Protein AF-A0AAD6SA61-F1 (afdb_monomer_lite)

Structure (mmCIF, N/CA/C/O backbone):
data_AF-A0AAD6SA61-F1
#
_entry.id   AF-A0AAD6SA61-F1
#
loop_
_atom_site.group_PDB
_atom_site.id
_atom_site.type_symbol
_atom_site.label_atom_id
_atom_site.label_alt_id
_atom_site.label_comp_id
_atom_site.label_asym_id
_atom_site.label_entity_id
_atom_site.label_seq_id
_atom_site.pdbx_PDB_ins_code
_atom_site.Cartn_x
_atom_site.Cartn_y
_atom_site.Cartn_z
_atom_site.occupancy
_atom_site.B_iso_or_equiv
_atom_site.auth_seq_id
_atom_site.auth_comp_id
_atom_site.auth_asym_id
_atom_site.auth_atom_id
_atom_site.pdbx_PDB_model_num
ATOM 1 N N . MET A 1 1 ? 8.478 17.223 -13.742 1.00 38.72 1 MET A N 1
ATOM 2 C CA . MET A 1 1 ? 7.015 17.179 -13.538 1.00 38.72 1 MET A CA 1
ATOM 3 C C . MET A 1 1 ? 6.655 18.281 -12.562 1.00 38.72 1 MET A C 1
ATOM 5 O O . MET A 1 1 ? 7.295 18.323 -11.517 1.00 38.72 1 MET A O 1
ATOM 9 N N . PRO A 1 2 ? 5.731 19.193 -12.894 1.00 33.88 2 PRO A N 1
ATOM 10 C CA . PRO A 1 2 ? 5.284 20.194 -11.934 1.00 33.88 2 PRO A CA 1
ATOM 11 C C . PRO A 1 2 ? 4.493 19.515 -10.798 1.00 33.88 2 PRO A C 1
ATOM 13 O O . PRO A 1 2 ? 3.829 18.505 -11.052 1.00 33.88 2 PRO A O 1
ATOM 16 N N . PRO A 1 3 ? 4.565 20.029 -9.558 1.00 40.44 3 PRO A N 1
ATOM 17 C CA . PRO A 1 3 ? 3.766 19.524 -8.447 1.00 40.44 3 PRO A CA 1
ATOM 18 C C . PRO A 1 3 ? 2.274 19.677 -8.767 1.00 40.44 3 PRO A C 1
ATOM 20 O O . PRO A 1 3 ? 1.839 20.715 -9.268 1.00 40.44 3 PRO A O 1
ATOM 23 N N . LEU A 1 4 ? 1.496 18.622 -8.503 1.00 36.53 4 LEU A N 1
ATOM 24 C CA . LEU A 1 4 ? 0.038 18.617 -8.626 1.00 36.53 4 LEU A CA 1
ATOM 25 C C . LEU A 1 4 ? -0.538 19.757 -7.777 1.00 36.53 4 LEU A C 1
ATOM 27 O O . LEU A 1 4 ? -0.558 19.681 -6.551 1.00 36.53 4 LEU A O 1
ATOM 31 N N . ALA A 1 5 ? -0.992 20.823 -8.436 1.00 39.00 5 ALA A N 1
ATOM 32 C CA . ALA A 1 5 ? -1.670 21.930 -7.785 1.00 39.00 5 ALA A CA 1
ATOM 33 C C . ALA A 1 5 ? -2.959 21.408 -7.136 1.00 39.00 5 ALA A C 1
ATOM 35 O O . ALA A 1 5 ? -3.910 21.036 -7.827 1.00 39.00 5 ALA A O 1
ATOM 36 N N . MET A 1 6 ? -2.980 21.357 -5.804 1.00 46.84 6 MET A N 1
ATOM 37 C CA . MET A 1 6 ? -4.182 21.020 -5.051 1.00 46.84 6 MET A CA 1
ATOM 38 C C . MET A 1 6 ? -5.255 22.071 -5.349 1.00 46.84 6 MET A C 1
ATOM 40 O O . MET A 1 6 ? -5.077 23.259 -5.078 1.00 46.84 6 MET A O 1
ATOM 44 N N . SER A 1 7 ? -6.365 21.637 -5.946 1.00 47.97 7 SER A N 1
ATOM 45 C CA . SER A 1 7 ? -7.539 22.471 -6.198 1.00 47.97 7 SER A CA 1
ATOM 46 C C . SER A 1 7 ? -7.955 23.200 -4.918 1.00 47.97 7 SER A C 1
ATOM 48 O O . SER A 1 7 ? -8.055 22.566 -3.865 1.00 47.97 7 SER A O 1
ATOM 50 N N . LYS A 1 8 ? -8.216 24.512 -5.011 1.00 50.06 8 LYS A N 1
ATOM 51 C CA . LYS A 1 8 ? -8.705 25.331 -3.890 1.00 50.06 8 LYS A CA 1
ATOM 52 C C . LYS A 1 8 ? -9.877 24.604 -3.207 1.00 50.06 8 LYS A C 1
ATOM 54 O O . LYS A 1 8 ? -10.793 24.190 -3.921 1.00 50.06 8 LYS A O 1
ATOM 59 N N . PRO A 1 9 ? -9.858 24.415 -1.875 1.00 50.88 9 PRO A N 1
ATOM 60 C CA . PRO A 1 9 ? -10.892 23.663 -1.177 1.00 50.88 9 PRO A CA 1
ATOM 61 C C . PRO A 1 9 ? -12.238 24.373 -1.340 1.00 50.88 9 PRO A C 1
ATOM 63 O O . PRO A 1 9 ? -12.514 25.391 -0.709 1.00 50.88 9 PRO A O 1
ATOM 66 N N . SER A 1 10 ? -13.055 23.827 -2.238 1.00 53.62 10 SER A N 1
ATOM 67 C CA . SER A 1 10 ? -14.457 24.174 -2.417 1.00 53.62 10 SER A CA 1
ATOM 68 C C . SER A 1 10 ? -15.180 23.876 -1.115 1.00 53.62 10 SER A C 1
ATOM 70 O O . SER A 1 10 ? -15.248 22.716 -0.720 1.00 53.62 10 SER A O 1
ATOM 72 N N . THR A 1 11 ? -15.712 24.929 -0.494 1.00 75.06 11 THR A N 1
ATOM 73 C CA . THR A 1 11 ? -16.710 24.895 0.580 1.00 75.06 11 THR A CA 1
ATOM 74 C C . THR A 1 11 ? -16.268 24.111 1.829 1.00 75.06 11 THR A C 1
ATOM 76 O O . THR A 1 11 ? -16.032 22.897 1.818 1.00 75.06 11 THR A O 1
ATOM 79 N N . GLY A 1 12 ? -16.165 24.821 2.956 1.00 86.19 12 GLY A N 1
ATOM 80 C CA . GLY A 1 12 ? -15.878 24.214 4.257 1.00 86.19 12 GLY A CA 1
ATOM 81 C C . GLY A 1 12 ? -16.782 23.006 4.569 1.00 86.19 12 GLY A C 1
ATOM 82 O O . GLY A 1 12 ? -17.796 22.781 3.900 1.00 86.19 12 GLY A O 1
ATOM 83 N N . PRO A 1 13 ? -16.410 22.173 5.551 1.00 91.81 13 PRO A N 1
ATOM 84 C CA . PRO A 1 13 ? -17.216 21.016 5.920 1.00 91.81 13 PRO A CA 1
ATOM 85 C C . PRO A 1 13 ? -18.658 21.416 6.270 1.00 91.81 13 PRO A C 1
ATOM 87 O O . PRO A 1 13 ? -18.852 22.481 6.858 1.00 91.81 13 PRO A O 1
ATOM 90 N N . PRO A 1 14 ? -19.668 20.591 5.921 1.00 94.12 14 PRO A N 1
ATOM 91 C CA . PRO A 1 14 ? -21.060 20.894 6.234 1.00 94.12 14 PRO A CA 1
ATOM 92 C C . PRO A 1 14 ? -21.239 21.170 7.729 1.00 94.12 14 PRO A C 1
ATOM 94 O O . PRO A 1 14 ? -20.758 20.398 8.559 1.00 94.12 14 PRO A O 1
ATOM 97 N N . GLN A 1 15 ? -21.957 22.241 8.072 1.00 95.31 15 GLN A N 1
ATOM 98 C CA . GLN A 1 15 ? -22.186 22.641 9.465 1.00 95.31 15 GLN A CA 1
ATOM 99 C C . GLN A 1 15 ? -22.805 21.503 10.294 1.00 95.31 15 GLN A C 1
ATOM 101 O O . GLN A 1 15 ? -22.344 21.228 11.399 1.00 95.31 15 GLN A O 1
ATOM 106 N N . ALA A 1 16 ? -23.757 20.765 9.713 1.00 96.25 16 ALA A N 1
ATOM 107 C CA . ALA A 1 16 ? -24.366 19.591 10.338 1.00 96.25 16 ALA A CA 1
ATOM 108 C C . ALA A 1 16 ? -23.324 18.528 10.734 1.00 96.25 16 ALA A C 1
ATOM 110 O O . ALA A 1 16 ? -23.371 17.979 11.832 1.00 96.25 16 ALA A O 1
ATOM 111 N N . LEU A 1 17 ? -22.323 18.275 9.885 1.00 96.50 17 LEU A N 1
ATOM 112 C CA . LEU A 1 17 ? -21.259 17.315 10.180 1.00 96.50 17 LEU A CA 1
ATOM 113 C C . LEU A 1 17 ? -20.391 17.790 11.358 1.00 96.50 17 LEU A C 1
ATOM 115 O O . LEU A 1 17 ? -20.032 16.998 12.228 1.00 96.50 17 LEU A O 1
ATOM 119 N N . ILE A 1 18 ? -20.095 19.091 11.425 1.00 96.94 18 ILE A N 1
ATOM 120 C CA . ILE A 1 18 ? -19.348 19.695 12.537 1.00 96.94 18 ILE A CA 1
ATOM 121 C C . ILE A 1 18 ? -20.138 19.632 13.850 1.00 96.94 18 ILE A C 1
ATOM 123 O O . ILE A 1 18 ? -19.561 19.315 14.892 1.00 96.94 18 ILE A O 1
ATOM 127 N N . GLU A 1 19 ? -21.446 19.880 13.814 1.00 97.31 19 GLU A N 1
ATOM 128 C CA . GLU A 1 19 ? -22.335 19.743 14.972 1.00 97.31 19 GLU A CA 1
ATOM 129 C C . GLU A 1 19 ? -22.350 18.311 15.504 1.00 97.31 19 GLU A C 1
ATOM 131 O O . GLU A 1 19 ? -22.210 18.105 16.709 1.00 97.31 19 GLU A O 1
ATOM 136 N N . ARG A 1 20 ? -22.396 17.309 14.620 1.00 98.00 20 ARG A N 1
ATOM 137 C CA . ARG A 1 20 ? -22.320 15.896 15.017 1.00 98.00 20 ARG A CA 1
ATOM 138 C C . ARG A 1 20 ? -20.970 15.517 15.632 1.00 98.00 20 ARG A C 1
ATOM 140 O O . ARG A 1 20 ? -20.934 14.762 16.601 1.00 98.00 20 ARG A O 1
ATOM 147 N N . ILE A 1 21 ? -19.861 16.072 15.139 1.00 98.06 21 ILE A N 1
ATOM 148 C CA . ILE A 1 21 ? -18.538 15.898 15.770 1.00 98.06 21 ILE A CA 1
ATOM 149 C C . ILE A 1 21 ? -18.493 16.573 17.148 1.00 98.06 21 ILE A C 1
ATOM 151 O O . ILE A 1 21 ? -17.904 16.036 18.085 1.00 98.06 21 ILE A O 1
ATOM 155 N N . ASN A 1 22 ? -19.113 17.744 17.302 1.00 97.81 22 ASN A N 1
ATOM 156 C CA . ASN A 1 22 ? -19.208 18.416 18.599 1.00 97.81 22 ASN A CA 1
ATOM 157 C C . ASN A 1 22 ? -20.114 17.645 19.575 1.00 97.81 22 ASN A C 1
ATOM 159 O O . ASN A 1 22 ? -19.811 17.588 20.764 1.00 97.81 22 ASN A O 1
ATOM 163 N N . TYR A 1 23 ? -21.173 17.003 19.083 1.00 97.94 23 TYR A N 1
ATOM 164 C CA . TYR A 1 23 ? -21.998 16.091 19.872 1.00 97.94 23 TYR A CA 1
ATOM 165 C C . TYR A 1 23 ? -21.188 14.878 20.351 1.00 97.94 23 TYR A C 1
ATOM 167 O O . TYR A 1 23 ? -21.206 14.554 21.536 1.00 97.94 23 TYR A O 1
ATOM 175 N N . LEU A 1 24 ? -20.381 14.272 19.469 1.00 98.12 24 LEU A N 1
ATOM 176 C CA . LEU A 1 24 ? -19.431 13.227 19.862 1.00 98.12 24 LEU A CA 1
ATOM 177 C C . LEU A 1 24 ? -18.448 13.730 20.933 1.00 98.12 24 LEU A C 1
ATOM 179 O O . LEU A 1 24 ? -18.215 13.031 21.912 1.00 98.12 24 LEU A O 1
ATOM 183 N N . LYS A 1 25 ? -17.919 14.956 20.802 1.00 97.94 25 LYS A N 1
ATOM 184 C CA . LYS A 1 25 ? -17.059 15.570 21.832 1.00 97.94 25 LYS A CA 1
ATOM 185 C C . LYS A 1 25 ? -17.750 15.601 23.197 1.00 97.94 25 LYS A C 1
ATOM 187 O O . LYS A 1 25 ? -17.134 15.224 24.186 1.00 97.94 25 LYS A O 1
ATOM 192 N N . GLN A 1 26 ? -19.010 16.036 23.249 1.00 97.81 26 GLN A N 1
ATOM 193 C CA . GLN A 1 26 ? -19.779 16.081 24.496 1.00 97.81 26 GLN A CA 1
ATOM 194 C C . GLN A 1 26 ? -19.978 14.687 25.095 1.00 97.81 26 GLN A C 1
ATOM 196 O O . GLN A 1 26 ? -19.824 14.536 26.303 1.00 97.81 26 GLN A O 1
ATOM 201 N N . LEU A 1 27 ? -20.260 13.670 24.275 1.00 97.94 27 LEU A N 1
ATOM 202 C CA . LEU A 1 27 ? -20.352 12.284 24.747 1.00 97.94 27 LEU A CA 1
ATOM 203 C C . LEU A 1 27 ? -19.025 11.805 25.344 1.00 97.94 27 LEU A C 1
ATOM 205 O O . LEU A 1 27 ? -19.004 11.318 26.468 1.00 97.94 27 LEU A O 1
ATOM 209 N N . LEU A 1 28 ? -17.907 12.009 24.644 1.00 97.50 28 LEU A N 1
ATOM 210 C CA . LEU A 1 28 ? -16.585 11.584 25.122 1.00 97.50 28 LEU A CA 1
ATOM 211 C C . LEU A 1 28 ? -16.158 12.298 26.416 1.00 97.50 28 LEU A C 1
ATOM 213 O O . LEU A 1 28 ? -15.459 11.712 27.238 1.00 97.50 28 LEU A O 1
ATOM 217 N N . SER A 1 29 ? -16.590 13.544 26.627 1.00 96.88 29 SER A N 1
ATOM 218 C CA . SER A 1 29 ? -16.363 14.270 27.884 1.00 96.88 29 SER A CA 1
ATOM 219 C C . SER A 1 29 ? -17.216 13.767 29.054 1.00 96.88 29 SER A C 1
ATOM 221 O O . SER A 1 29 ? -16.851 14.023 30.196 1.00 96.88 29 SER A O 1
ATOM 223 N N . ASN A 1 30 ? -18.318 13.060 28.787 1.00 97.31 30 ASN A N 1
ATOM 224 C CA . ASN A 1 30 ? -19.229 12.515 29.799 1.00 97.31 30 ASN A CA 1
ATOM 225 C C . ASN A 1 30 ? -19.216 10.974 29.823 1.00 97.31 30 ASN A C 1
ATOM 227 O O . ASN A 1 30 ? -20.230 10.344 30.124 1.00 97.31 30 ASN A O 1
ATOM 231 N N . LEU A 1 31 ? -18.083 10.354 29.479 1.00 97.69 31 LEU A N 1
ATOM 232 C CA . LEU A 1 31 ? -17.884 8.917 29.675 1.00 97.69 31 LEU A CA 1
ATOM 233 C C . LEU A 1 31 ? -17.895 8.574 31.179 1.00 97.69 31 LEU A C 1
ATOM 235 O O . LEU A 1 31 ? -17.389 9.365 31.985 1.00 97.69 31 LEU A O 1
ATOM 239 N N . PRO A 1 32 ? -18.445 7.410 31.569 1.00 97.56 32 PRO A N 1
ATOM 240 C CA . PRO A 1 32 ? -18.612 7.050 32.970 1.00 97.56 32 PRO A CA 1
ATOM 241 C C . PRO A 1 32 ? -17.266 6.903 33.679 1.00 97.56 32 PRO A C 1
ATOM 243 O O . PRO A 1 32 ? -16.242 6.558 33.081 1.00 97.56 32 PRO A O 1
ATOM 246 N N . SER A 1 33 ? -17.270 7.148 34.989 1.00 96.88 33 SER A N 1
ATOM 247 C CA . SER A 1 33 ? -16.061 7.079 35.812 1.00 96.88 33 SER A CA 1
ATOM 248 C C . SER A 1 33 ? -15.505 5.674 36.013 1.00 96.8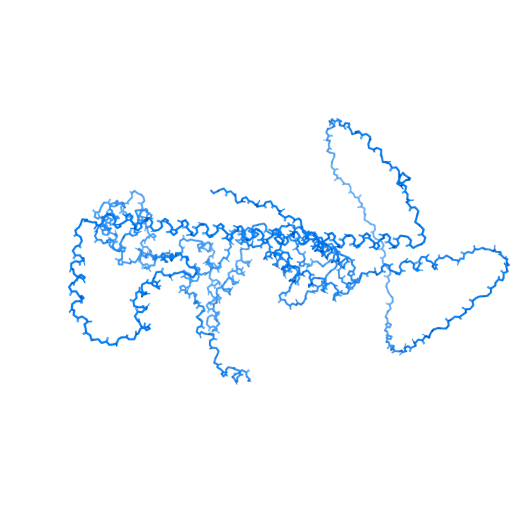8 33 SER A C 1
ATOM 250 O O . SER A 1 33 ? -14.356 5.545 36.429 1.00 96.88 33 SER A O 1
ATOM 252 N N . THR A 1 34 ? -16.287 4.655 35.659 1.00 97.19 34 THR A N 1
ATOM 253 C CA . THR A 1 34 ? -15.894 3.244 35.637 1.00 97.19 34 THR A CA 1
ATOM 254 C C . THR A 1 34 ? -14.823 2.942 34.589 1.00 97.19 34 THR A C 1
ATOM 256 O O . THR A 1 34 ? -14.095 1.964 34.732 1.00 97.19 34 THR A O 1
ATOM 259 N N . LEU A 1 35 ? -14.686 3.780 33.552 1.00 97.06 35 LEU A N 1
ATOM 260 C CA . LEU A 1 35 ? -13.610 3.650 32.572 1.00 97.06 35 LEU A CA 1
ATOM 261 C C . LEU A 1 35 ? -12.289 4.230 33.117 1.00 97.06 35 LEU A C 1
ATOM 263 O O . LEU A 1 35 ? -12.285 5.309 33.732 1.00 97.06 35 LEU A O 1
ATOM 267 N N . PRO A 1 36 ? -11.146 3.564 32.858 1.00 96.75 36 PRO A N 1
ATOM 268 C CA . PRO A 1 36 ? -9.838 4.027 33.313 1.00 96.75 36 PRO A CA 1
ATOM 269 C C . PRO A 1 36 ? -9.510 5.406 32.725 1.00 96.75 36 PRO A C 1
ATOM 271 O O . PRO A 1 36 ? -9.830 5.683 31.567 1.00 96.75 36 PRO A O 1
ATOM 274 N N . LEU A 1 37 ? -8.898 6.282 33.535 1.00 94.38 37 LEU A N 1
ATOM 275 C CA . LEU A 1 37 ? -8.648 7.678 33.157 1.00 94.38 37 LEU A CA 1
ATOM 276 C C . LEU A 1 37 ? -7.639 7.804 32.017 1.00 94.38 37 LEU A C 1
ATOM 278 O O . LEU A 1 37 ? -7.866 8.639 31.160 1.00 94.38 37 LEU A O 1
ATOM 282 N N . GLU A 1 38 ? -6.589 6.981 31.993 1.00 88.69 38 GLU A N 1
ATOM 283 C CA . GLU A 1 38 ? -5.649 6.815 30.878 1.00 88.69 38 GLU A CA 1
ATOM 284 C C . GLU A 1 38 ? -4.981 5.446 31.032 1.00 88.69 38 GLU A C 1
ATOM 286 O O . GLU A 1 38 ? -4.328 5.175 32.043 1.00 88.69 38 GLU A O 1
ATOM 291 N N . ARG A 1 39 ? -5.147 4.547 30.062 1.00 91.81 39 ARG A N 1
ATOM 292 C CA . ARG A 1 39 ? -4.504 3.235 30.114 1.00 91.81 39 ARG A CA 1
ATOM 293 C C . ARG A 1 39 ? -3.034 3.394 29.726 1.00 91.81 39 ARG A C 1
ATOM 295 O O . ARG A 1 39 ? -2.712 4.011 28.708 1.00 91.81 39 ARG A O 1
ATOM 302 N N . THR A 1 40 ? -2.127 2.797 30.501 1.00 91.25 40 THR A N 1
ATOM 303 C CA . THR A 1 40 ? -0.681 2.784 30.195 1.00 91.25 40 THR A CA 1
ATOM 304 C C . THR A 1 40 ? -0.419 2.268 28.779 1.00 91.25 40 THR A C 1
ATOM 306 O O . THR A 1 40 ? 0.324 2.888 28.023 1.00 91.25 40 THR A O 1
ATOM 309 N N . ASN A 1 41 ? -1.151 1.225 28.384 1.00 92.75 41 ASN A N 1
ATOM 310 C CA . ASN A 1 41 ? -1.109 0.607 27.059 1.00 92.75 41 ASN A CA 1
ATOM 311 C C . ASN A 1 41 ? -2.305 1.025 26.183 1.00 92.75 41 ASN A C 1
ATOM 313 O O . ASN A 1 41 ? -2.991 0.172 25.621 1.00 92.75 41 ASN A O 1
ATOM 317 N N . SER A 1 42 ? -2.622 2.321 26.127 1.00 94.81 42 SER A N 1
ATOM 318 C CA . SER A 1 42 ? -3.664 2.817 25.216 1.00 94.81 42 SER A CA 1
ATOM 319 C C . SER A 1 42 ? -3.251 2.641 23.757 1.00 94.81 42 SER A C 1
ATOM 321 O O . SER A 1 42 ? -2.119 2.939 23.382 1.00 94.81 42 SER A O 1
ATOM 323 N N . THR A 1 43 ? -4.200 2.224 22.928 1.00 94.62 43 THR A N 1
ATOM 324 C CA . THR A 1 43 ? -4.076 2.158 21.468 1.00 94.62 43 THR A CA 1
ATOM 325 C C . THR A 1 43 ? -4.491 3.458 20.777 1.00 94.62 43 THR A C 1
ATOM 327 O O . THR A 1 43 ? -4.358 3.573 19.558 1.00 94.62 43 THR A O 1
ATOM 330 N N . TYR A 1 44 ? -5.003 4.447 21.519 1.00 96.56 44 TYR A N 1
ATOM 331 C CA . TYR A 1 44 ? -5.544 5.686 20.962 1.00 96.56 44 TYR A CA 1
ATOM 332 C C . TYR A 1 44 ? -4.434 6.624 20.488 1.00 96.56 44 TYR A C 1
ATOM 334 O O . TYR A 1 44 ? -3.909 7.455 21.233 1.00 96.56 44 TYR A O 1
ATOM 342 N N . HIS A 1 45 ? -4.115 6.513 19.198 1.00 96.12 45 HIS A N 1
ATOM 343 C CA . HIS A 1 45 ? -3.135 7.343 18.512 1.00 96.12 45 HIS A CA 1
ATOM 344 C C . HIS A 1 45 ? -3.738 7.924 17.232 1.00 96.12 45 HIS A C 1
ATOM 346 O O . HIS A 1 45 ? -3.794 7.272 16.191 1.00 96.12 45 HIS A O 1
ATOM 352 N N . PHE A 1 46 ? -4.171 9.182 17.306 1.00 97.50 46 PHE A N 1
ATOM 353 C CA . PHE A 1 46 ? -4.868 9.859 16.214 1.00 97.50 46 PHE A CA 1
ATOM 354 C C . PHE A 1 46 ? -3.938 10.814 15.460 1.00 97.50 46 PHE A C 1
ATOM 356 O O . PHE A 1 46 ? -3.894 12.013 15.736 1.00 97.50 46 PHE A O 1
ATOM 363 N N . TYR A 1 47 ? -3.191 10.292 14.490 1.00 96.81 47 TYR A N 1
ATOM 364 C CA . TYR A 1 47 ? -2.378 11.100 13.581 1.00 96.81 47 TYR A CA 1
ATOM 365 C C . TYR A 1 47 ? -2.466 10.563 12.153 1.00 96.81 47 TYR A C 1
ATOM 367 O O . TYR A 1 47 ? -2.690 9.376 11.940 1.00 96.81 47 TYR A O 1
ATOM 375 N N . LEU A 1 48 ? -2.326 11.457 11.174 1.00 96.62 48 LEU A N 1
ATOM 376 C CA . LEU A 1 48 ? -2.207 11.080 9.768 1.00 96.62 48 LEU A CA 1
ATOM 377 C C . LEU A 1 48 ? -0.727 10.988 9.415 1.00 96.62 48 LEU A C 1
ATOM 379 O O . LEU A 1 48 ? 0.028 11.918 9.691 1.00 96.62 48 LEU A O 1
ATOM 383 N N . ASP A 1 49 ? -0.345 9.884 8.792 1.00 95.50 49 ASP A N 1
ATOM 384 C CA . ASP A 1 49 ? 0.967 9.702 8.182 1.00 95.50 49 ASP A CA 1
ATOM 385 C C . ASP A 1 49 ? 0.936 10.334 6.777 1.00 95.50 49 ASP A C 1
ATOM 387 O O . ASP A 1 49 ? 0.250 9.835 5.882 1.00 95.50 49 ASP A O 1
ATOM 391 N N . GLU A 1 50 ? 1.602 11.480 6.604 1.00 93.44 50 GLU A N 1
ATOM 392 C CA . GLU A 1 50 ? 1.552 12.272 5.363 1.00 93.44 50 GLU A CA 1
ATOM 393 C C . GLU A 1 50 ? 2.068 11.482 4.152 1.00 93.44 50 GLU A C 1
ATOM 395 O O . GLU A 1 50 ? 1.481 11.566 3.069 1.00 93.44 50 GLU A O 1
ATOM 400 N N . ASP A 1 51 ? 3.074 10.627 4.352 1.00 91.50 51 ASP A N 1
ATOM 401 C CA . ASP A 1 51 ? 3.621 9.764 3.303 1.00 91.50 51 ASP A CA 1
ATOM 402 C C . ASP A 1 51 ? 2.576 8.747 2.828 1.00 91.50 51 ASP A C 1
ATOM 404 O O . ASP A 1 51 ? 2.455 8.447 1.637 1.00 91.50 51 ASP A O 1
ATOM 408 N N . ARG A 1 52 ? 1.750 8.239 3.749 1.00 89.69 52 ARG A N 1
ATOM 409 C CA . ARG A 1 52 ? 0.657 7.316 3.409 1.00 89.69 52 ARG A CA 1
ATOM 410 C C . ARG A 1 52 ? -0.521 8.011 2.767 1.00 89.69 52 ARG A C 1
ATOM 412 O O . ARG A 1 52 ? -1.143 7.422 1.885 1.00 89.69 52 ARG A O 1
ATOM 419 N N . VAL A 1 53 ? -0.829 9.237 3.174 1.00 92.44 53 VAL A N 1
ATOM 420 C CA . VAL A 1 53 ? -1.868 10.050 2.526 1.00 92.44 53 VAL A CA 1
ATOM 421 C C . VAL A 1 53 ? -1.463 10.412 1.088 1.00 92.44 53 VAL A C 1
ATOM 423 O O . VAL A 1 53 ? -2.332 10.614 0.248 1.00 92.44 53 VAL A O 1
ATOM 426 N N . ALA A 1 54 ? -0.167 10.439 0.761 1.00 90.25 54 ALA A N 1
ATOM 427 C CA . ALA A 1 54 ? 0.289 10.577 -0.623 1.00 90.25 54 ALA A CA 1
ATOM 428 C C . ALA A 1 54 ? 0.091 9.291 -1.456 1.00 90.25 54 ALA A C 1
ATOM 430 O O . ALA A 1 54 ? -0.169 9.366 -2.657 1.00 90.25 54 ALA A O 1
ATOM 431 N N . GLU A 1 55 ? 0.205 8.110 -0.837 1.00 92.00 55 GLU A N 1
ATOM 432 C CA . GLU A 1 55 ? 0.024 6.812 -1.509 1.00 92.00 55 GLU A CA 1
ATOM 433 C C . GLU A 1 55 ? -1.438 6.332 -1.570 1.00 92.00 55 GLU A C 1
ATOM 435 O O . GLU A 1 55 ? -1.809 5.559 -2.457 1.00 92.00 55 GLU A O 1
ATOM 440 N N . THR A 1 56 ? -2.256 6.733 -0.599 1.00 92.19 56 THR A N 1
ATOM 441 C CA . THR A 1 56 ? -3.630 6.258 -0.389 1.00 92.19 56 THR A CA 1
ATOM 442 C C . THR A 1 56 ? -4.598 7.428 -0.283 1.00 92.19 56 THR A C 1
ATOM 444 O O . THR A 1 56 ? -4.201 8.577 -0.147 1.00 92.19 56 THR A O 1
ATOM 447 N N . THR A 1 57 ? -5.902 7.169 -0.357 1.00 93.00 57 THR A N 1
ATOM 448 C CA . THR A 1 57 ? -6.878 8.249 -0.139 1.00 93.00 57 THR A CA 1
ATOM 449 C C . THR A 1 57 ? -6.912 8.661 1.335 1.00 93.00 57 THR A C 1
ATOM 451 O O . THR A 1 57 ? -6.756 7.826 2.227 1.00 93.00 57 THR A O 1
ATOM 454 N N . LEU A 1 58 ? -7.197 9.938 1.608 1.00 95.19 58 LEU A N 1
ATOM 455 C CA . LEU A 1 58 ? -7.323 10.452 2.977 1.00 95.19 58 LEU A CA 1
ATOM 456 C C . LEU A 1 58 ? -8.339 9.645 3.807 1.00 95.19 58 LEU A C 1
ATOM 458 O O . LEU A 1 58 ? -8.110 9.384 4.988 1.00 95.19 58 LEU A O 1
ATOM 462 N N . LEU A 1 59 ? -9.438 9.205 3.183 1.00 95.94 59 LEU A N 1
ATOM 463 C CA . LEU A 1 59 ? -10.437 8.342 3.812 1.00 95.94 59 LEU A CA 1
ATOM 464 C C . LEU A 1 59 ? -9.872 6.965 4.191 1.00 95.94 59 LEU A C 1
ATOM 466 O O . LEU A 1 59 ? -10.161 6.480 5.280 1.00 95.94 59 LEU A O 1
ATOM 470 N N . GLN A 1 60 ? -9.046 6.348 3.342 1.00 95.56 60 GLN A N 1
ATOM 471 C CA . GLN A 1 60 ? -8.430 5.049 3.636 1.00 95.56 60 GLN A CA 1
ATOM 472 C C . GLN A 1 60 ? -7.461 5.123 4.818 1.00 95.56 60 GLN A C 1
ATOM 474 O O . GLN A 1 60 ? -7.542 4.278 5.709 1.00 95.56 60 GLN A O 1
ATOM 479 N N . GLU A 1 61 ? -6.584 6.130 4.867 1.00 97.06 61 GLU A N 1
ATOM 480 C CA . GLU A 1 61 ? -5.665 6.263 6.006 1.00 97.06 61 GLU A CA 1
ATOM 481 C C . GLU A 1 61 ? -6.426 6.628 7.288 1.00 97.06 61 GLU A C 1
ATOM 483 O O . GLU A 1 61 ? -6.132 6.093 8.354 1.00 97.06 61 GLU A O 1
ATOM 488 N N . THR A 1 62 ? -7.481 7.446 7.189 1.00 97.44 62 THR A N 1
ATOM 489 C CA . THR A 1 62 ? -8.371 7.726 8.329 1.00 97.44 62 THR A CA 1
ATOM 490 C C . THR A 1 62 ? -9.026 6.449 8.854 1.00 97.44 62 THR A C 1
ATOM 492 O O . THR A 1 62 ? -9.010 6.214 10.061 1.00 97.44 62 THR A O 1
ATOM 495 N N . ASN A 1 63 ? -9.560 5.601 7.967 1.00 96.69 63 ASN A N 1
ATOM 496 C CA . ASN A 1 63 ? -10.139 4.313 8.350 1.00 96.69 63 ASN A CA 1
ATOM 497 C C . ASN A 1 63 ? -9.109 3.460 9.089 1.00 96.69 63 ASN A C 1
ATOM 499 O O . ASN A 1 63 ? -9.397 2.973 10.174 1.00 96.69 63 ASN A O 1
ATOM 503 N N . ARG A 1 64 ? -7.889 3.351 8.556 1.00 96.31 64 ARG A N 1
ATOM 504 C CA . ARG A 1 64 ? -6.801 2.588 9.178 1.00 96.31 64 ARG A CA 1
ATOM 505 C C . ARG A 1 64 ? -6.479 3.080 10.590 1.00 96.31 64 ARG A C 1
ATOM 507 O O . ARG A 1 64 ? -6.352 2.269 11.502 1.00 96.31 64 ARG A O 1
ATOM 514 N N . VAL A 1 65 ? -6.348 4.394 10.778 1.00 97.44 65 VAL A N 1
ATOM 515 C CA . VAL A 1 65 ? -6.054 5.001 12.088 1.00 97.44 65 VAL A CA 1
ATOM 516 C C . VAL A 1 65 ? -7.165 4.701 13.092 1.00 97.44 65 VAL A C 1
ATOM 518 O O . VAL A 1 65 ? -6.877 4.328 14.231 1.00 97.44 65 VAL A O 1
ATOM 521 N N . LEU A 1 66 ? -8.428 4.812 12.675 1.00 97.38 66 LEU A N 1
ATOM 522 C CA . LEU A 1 66 ? -9.574 4.508 13.531 1.00 97.38 66 LEU A CA 1
ATOM 523 C C . LEU A 1 66 ? -9.694 3.005 13.822 1.00 97.38 66 LEU A C 1
ATOM 525 O O . LEU A 1 66 ? -9.969 2.633 14.960 1.00 97.38 66 LEU A O 1
ATOM 529 N N . GLU A 1 67 ? -9.422 2.138 12.846 1.00 96.00 67 GLU A N 1
ATOM 530 C CA . GLU A 1 67 ? -9.424 0.683 13.030 1.00 96.00 67 GLU A CA 1
ATOM 531 C C . GLU A 1 67 ? -8.377 0.230 14.041 1.00 96.00 67 GLU A C 1
ATOM 533 O O . GLU A 1 67 ? -8.685 -0.602 14.892 1.00 96.00 67 GLU A O 1
ATOM 538 N N . VAL A 1 68 ? -7.162 0.779 13.950 1.00 95.44 68 VAL A N 1
ATOM 539 C CA . VAL A 1 68 ? -6.067 0.486 14.882 1.00 95.44 68 VAL A CA 1
ATOM 540 C C . VAL A 1 68 ? -6.380 1.047 16.264 1.00 95.44 68 VAL A C 1
ATOM 542 O O . VAL A 1 68 ? -6.222 0.339 17.252 1.00 95.44 68 VAL A O 1
ATOM 545 N N . SER A 1 69 ? -6.868 2.289 16.340 1.00 96.25 69 SER A N 1
ATOM 546 C CA . SER A 1 69 ? -7.155 2.934 17.625 1.00 96.25 69 SER A CA 1
ATOM 547 C C . SER A 1 69 ? -8.249 2.198 18.397 1.00 96.25 69 SER A C 1
ATOM 549 O O . SER A 1 69 ? -8.098 1.956 19.589 1.00 96.25 69 SER A O 1
ATOM 551 N N . PHE A 1 70 ? -9.330 1.799 17.725 1.00 95.62 70 PHE A N 1
ATOM 552 C CA . PHE A 1 70 ? -10.478 1.140 18.356 1.00 95.62 70 PHE A CA 1
ATOM 553 C C . PHE A 1 70 ? -10.455 -0.392 18.261 1.00 95.62 70 PHE A C 1
ATOM 555 O O . PHE A 1 70 ? -11.443 -1.024 18.622 1.00 95.62 70 PHE A O 1
ATOM 562 N N . GLU A 1 71 ? -9.377 -0.989 17.741 1.00 92.69 71 GLU A N 1
ATOM 563 C CA . GLU A 1 71 ? -9.236 -2.438 17.519 1.00 92.69 71 GLU A CA 1
ATOM 564 C C . GLU A 1 71 ? -10.446 -3.087 16.809 1.00 92.69 71 GLU A C 1
ATOM 566 O O . GLU A 1 71 ? -10.796 -4.248 17.035 1.00 92.69 71 GLU A O 1
ATOM 571 N N . THR A 1 72 ? -11.098 -2.349 15.901 1.00 84.88 72 THR A N 1
ATOM 572 C CA . THR A 1 72 ? -12.403 -2.738 15.315 1.00 84.88 72 THR A CA 1
ATOM 573 C C . THR A 1 72 ? -12.373 -4.003 14.457 1.00 84.88 72 THR A C 1
ATOM 575 O O . THR A 1 72 ? -13.421 -4.497 14.051 1.00 84.88 72 THR A O 1
ATOM 578 N N . GLN A 1 73 ? -11.186 -4.558 14.203 1.00 77.69 73 GLN A N 1
ATOM 579 C CA . GLN A 1 73 ? -11.025 -5.871 13.577 1.00 77.69 73 GLN A CA 1
ATOM 580 C C . GLN A 1 73 ? -11.639 -6.998 14.422 1.00 77.69 73 GLN A C 1
ATOM 582 O O . GLN A 1 73 ? -11.858 -8.087 13.901 1.00 77.69 73 GLN A O 1
ATOM 587 N N . ARG A 1 74 ? -11.897 -6.753 15.716 1.00 64.62 74 ARG A N 1
ATOM 588 C CA . ARG A 1 74 ? -12.376 -7.768 16.661 1.00 64.62 74 ARG A CA 1
ATOM 589 C C . ARG A 1 74 ? -13.810 -7.547 17.138 1.00 64.62 74 ARG A C 1
ATOM 591 O O . ARG A 1 74 ? -14.478 -8.525 17.453 1.00 64.62 74 ARG A O 1
ATOM 598 N N . THR A 1 75 ? -14.293 -6.305 17.216 1.00 77.12 75 THR A N 1
ATOM 599 C CA . THR A 1 75 ? -15.553 -5.988 17.914 1.00 77.12 75 THR A CA 1
ATOM 600 C C . THR A 1 75 ? -16.236 -4.703 17.419 1.00 77.12 75 THR A C 1
ATOM 602 O O . THR A 1 75 ? -15.676 -3.892 16.676 1.00 77.12 75 THR A O 1
ATOM 605 N N . THR A 1 76 ? -17.486 -4.499 17.854 1.00 90.75 76 THR A N 1
ATOM 606 C CA . THR A 1 76 ? -18.165 -3.190 17.846 1.00 90.75 76 THR A CA 1
ATOM 607 C C . THR A 1 76 ? -17.337 -2.137 18.583 1.00 90.75 76 THR A C 1
ATOM 609 O O . THR A 1 76 ? -16.744 -2.439 19.616 1.00 90.75 76 THR A O 1
ATOM 612 N N . ILE A 1 77 ? -17.341 -0.898 18.077 1.00 95.12 77 ILE A N 1
ATOM 613 C CA . ILE A 1 77 ? -16.608 0.230 18.668 1.00 95.12 77 ILE A CA 1
ATOM 614 C C . ILE A 1 77 ? -17.054 0.417 20.121 1.00 95.12 77 ILE A C 1
ATOM 616 O O . ILE A 1 77 ? -18.214 0.733 20.366 1.00 95.12 77 ILE A O 1
ATOM 620 N N . LYS A 1 78 ? -16.127 0.257 21.065 1.00 94.31 78 LYS A N 1
ATOM 621 C CA . LYS A 1 78 ? -16.323 0.558 22.487 1.00 94.31 78 LYS A CA 1
ATOM 622 C C . LYS A 1 78 ? -15.194 1.467 22.961 1.00 94.31 78 LYS A C 1
ATOM 624 O O . LYS A 1 78 ? -14.030 1.252 22.615 1.00 94.31 78 LYS A O 1
ATOM 629 N N . SER A 1 79 ? -15.533 2.486 23.743 1.00 95.62 79 SER A N 1
ATOM 630 C CA . SER A 1 79 ? -14.541 3.311 24.431 1.00 95.62 79 SER A CA 1
ATOM 631 C C . SER A 1 79 ? -13.966 2.516 25.601 1.00 95.62 79 SER A C 1
ATOM 633 O O . SER A 1 79 ? -14.709 2.108 26.492 1.00 95.62 79 SER A O 1
ATOM 635 N N . MET A 1 80 ? -12.655 2.277 25.585 1.00 96.00 80 MET A N 1
ATOM 636 C CA . MET A 1 80 ? -11.952 1.462 26.588 1.00 96.00 80 MET A CA 1
ATOM 637 C C . MET A 1 80 ? -11.315 2.306 27.698 1.00 96.00 80 MET A C 1
ATOM 639 O O . MET A 1 80 ? -10.909 1.774 28.727 1.00 96.00 80 MET A O 1
ATOM 643 N N . GLU A 1 81 ? -11.214 3.616 27.488 1.00 96.44 81 GLU A N 1
ATOM 644 C CA . GLU A 1 81 ? -10.667 4.590 28.430 1.00 96.44 81 GLU A CA 1
ATOM 645 C C . GLU A 1 81 ? -11.365 5.945 28.258 1.00 96.44 81 GLU A C 1
ATOM 647 O O . GLU A 1 81 ? -11.986 6.217 27.224 1.00 96.44 81 GLU A O 1
ATOM 652 N N . ARG A 1 82 ? -11.259 6.796 29.282 1.00 96.69 82 ARG A N 1
ATOM 653 C CA . ARG A 1 82 ? -11.592 8.227 29.206 1.00 96.69 82 ARG A CA 1
ATOM 654 C C . ARG A 1 82 ? -10.294 9.050 29.135 1.00 96.69 82 ARG A C 1
ATOM 656 O O . ARG A 1 82 ? -9.251 8.506 28.805 1.00 96.69 82 ARG A O 1
ATOM 663 N N . GLY A 1 83 ? -10.353 10.364 29.349 1.00 95.69 83 GLY A N 1
ATOM 664 C CA . GLY A 1 83 ? -9.154 11.216 29.422 1.00 95.69 83 GLY A CA 1
ATOM 665 C C . GLY A 1 83 ? -8.741 11.907 28.118 1.00 95.69 83 GLY A C 1
ATOM 666 O O . GLY A 1 83 ? -9.518 12.022 27.167 1.00 95.69 83 GLY A O 1
ATOM 667 N N . VAL A 1 84 ? -7.517 12.445 28.093 1.00 96.00 84 VAL A N 1
ATOM 668 C CA . VAL A 1 84 ? -7.059 13.374 27.040 1.00 96.00 84 VAL A CA 1
ATOM 669 C C . VAL A 1 84 ? -6.859 12.660 25.701 1.00 96.00 84 VAL A C 1
ATOM 671 O O . VAL A 1 84 ? -7.147 13.226 24.645 1.00 96.00 84 VAL A O 1
ATOM 674 N N . ARG A 1 85 ? -6.427 11.393 25.729 1.00 96.00 85 ARG A N 1
ATOM 675 C CA . ARG A 1 85 ? -6.144 10.600 24.521 1.00 96.00 85 ARG A CA 1
ATOM 676 C C . ARG A 1 85 ? -7.388 10.395 23.666 1.00 96.00 85 ARG A C 1
ATOM 678 O O . ARG A 1 85 ? -7.380 10.765 22.494 1.00 96.00 85 ARG A O 1
ATOM 685 N N . VAL A 1 86 ? -8.485 9.910 24.258 1.00 96.31 86 VAL A N 1
ATOM 686 C CA . VAL A 1 86 ? -9.760 9.736 23.539 1.00 96.31 86 VAL A CA 1
ATOM 687 C C . VAL A 1 86 ? -10.337 11.077 23.072 1.00 96.31 86 VAL A C 1
ATOM 689 O O . VAL A 1 86 ? -10.898 11.171 21.981 1.00 96.31 86 VAL A O 1
ATOM 692 N N . GLN A 1 87 ? -10.131 12.156 23.837 1.00 95.75 87 GLN A N 1
ATOM 693 C CA . GLN A 1 87 ? -10.537 13.505 23.426 1.00 95.75 87 GLN A CA 1
ATOM 694 C C . GLN A 1 87 ? -9.741 14.023 22.217 1.00 95.75 87 GLN A C 1
ATOM 696 O O . GLN A 1 87 ? -10.275 14.821 21.442 1.00 95.75 87 GLN A O 1
ATOM 701 N N . GLY A 1 88 ? -8.520 13.518 22.000 1.00 97.31 88 GLY A N 1
ATOM 702 C CA . GLY A 1 88 ? -7.698 13.763 20.812 1.00 97.31 88 GLY A CA 1
ATOM 703 C C . GLY A 1 88 ? -8.337 13.308 19.493 1.00 97.31 88 GLY A C 1
ATOM 704 O O . GLY A 1 88 ? -7.983 13.826 18.432 1.00 97.31 88 GLY A O 1
ATOM 705 N N . LEU A 1 89 ? -9.348 12.431 19.539 1.00 97.88 89 LEU A N 1
ATOM 706 C CA . LEU A 1 89 ? -10.123 12.030 18.363 1.00 97.88 89 LEU A CA 1
ATOM 707 C C . LEU A 1 89 ? -10.812 13.228 17.696 1.00 97.88 89 LEU A C 1
ATOM 709 O O . LEU A 1 89 ? -10.807 13.363 16.476 1.00 97.88 89 LEU A O 1
ATOM 713 N N . VAL A 1 90 ? -11.407 14.125 18.481 1.00 98.19 90 VAL A N 1
ATOM 714 C CA . VAL A 1 90 ? -12.210 15.245 17.965 1.00 98.19 90 VAL A CA 1
ATOM 715 C C . VAL A 1 90 ? -11.394 16.219 17.099 1.00 98.19 90 VAL A C 1
ATOM 717 O O . VAL A 1 90 ? -11.832 16.507 15.979 1.00 98.19 90 VAL A O 1
ATOM 720 N N . PRO A 1 91 ? -10.237 16.754 17.546 1.00 97.94 91 PRO A N 1
ATOM 721 C CA . PRO A 1 91 ? -9.412 17.608 16.696 1.00 97.94 91 PRO A CA 1
ATOM 722 C C . PRO A 1 91 ? -8.873 16.859 15.470 1.00 97.94 91 PRO A C 1
ATOM 724 O O . PRO A 1 91 ? -8.838 17.447 14.387 1.00 97.94 91 PRO A O 1
ATOM 727 N N . PHE A 1 92 ? -8.542 15.568 15.598 1.00 98.19 92 PHE A N 1
ATOM 728 C CA . PHE A 1 92 ? -8.156 14.727 14.462 1.00 98.19 92 PHE A CA 1
ATOM 729 C C . PHE A 1 92 ? -9.266 14.653 13.402 1.00 98.19 92 PHE A C 1
ATOM 731 O O . PHE A 1 92 ? -9.021 14.979 12.240 1.00 98.19 92 PHE A O 1
ATOM 738 N N . LEU A 1 93 ? -10.507 14.339 13.797 1.00 98.00 93 LEU A N 1
ATOM 739 C CA . LEU A 1 93 ? -11.645 14.265 12.874 1.00 98.00 93 LEU A CA 1
ATOM 740 C C . LEU A 1 93 ? -11.919 15.604 12.182 1.00 98.00 93 LEU A C 1
ATOM 742 O O . LEU A 1 93 ? -12.144 15.638 10.973 1.00 98.00 93 LEU A O 1
ATOM 746 N N . LYS A 1 94 ? -11.850 16.722 12.918 1.00 97.50 94 LYS A N 1
ATOM 747 C CA . LYS A 1 94 ? -12.011 18.064 12.332 1.00 97.50 94 LYS A CA 1
ATOM 748 C C . LYS A 1 94 ? -10.925 18.372 11.299 1.00 97.50 94 LYS A C 1
ATOM 750 O O . LYS A 1 94 ? -11.244 18.917 10.241 1.00 97.50 94 LYS A O 1
ATOM 755 N N . LYS A 1 95 ? -9.666 18.012 11.583 1.00 96.56 95 LYS A N 1
ATOM 756 C CA . LYS A 1 95 ? -8.541 18.178 10.648 1.00 96.56 95 LYS A CA 1
ATOM 757 C C . LYS A 1 95 ? -8.776 17.361 9.378 1.00 96.56 95 LYS A C 1
ATOM 759 O O . LYS A 1 95 ? -8.729 17.919 8.290 1.00 96.56 95 LYS A O 1
ATOM 764 N N . VAL A 1 96 ? -9.093 16.075 9.516 1.00 96.88 96 VAL A N 1
ATOM 765 C CA . VAL A 1 96 ? -9.346 15.156 8.396 1.00 96.88 96 VAL A CA 1
ATOM 766 C C . VAL A 1 96 ? -10.489 15.657 7.503 1.00 96.88 96 VAL A C 1
ATOM 768 O O . VAL A 1 96 ? -10.325 15.822 6.296 1.00 96.88 96 VAL A O 1
ATOM 771 N N . ILE A 1 97 ? -11.644 15.967 8.093 1.00 97.06 97 ILE A N 1
ATOM 772 C CA . ILE A 1 97 ? -12.861 16.329 7.352 1.00 97.06 97 ILE A CA 1
ATOM 773 C C . ILE A 1 97 ? -12.707 17.641 6.572 1.00 97.06 97 ILE A C 1
ATOM 775 O O . ILE A 1 97 ? -13.306 17.798 5.503 1.00 97.06 97 ILE A O 1
ATOM 779 N N . LYS A 1 98 ? -11.862 18.564 7.054 1.00 96.25 98 LYS A N 1
ATOM 780 C CA . LYS A 1 98 ? -11.503 19.794 6.332 1.00 96.25 98 LYS A CA 1
ATOM 781 C C . LYS A 1 98 ? -10.873 19.500 4.963 1.00 96.25 98 LYS A C 1
ATOM 783 O O . LYS A 1 98 ? -11.089 20.271 4.032 1.00 96.25 98 LYS A O 1
ATOM 788 N N . HIS A 1 99 ? -10.132 18.398 4.842 1.00 95.38 99 HIS A N 1
ATOM 789 C CA . HIS A 1 99 ? -9.414 18.011 3.624 1.00 95.38 99 HIS A CA 1
ATOM 790 C C . HIS A 1 99 ? -10.140 16.952 2.777 1.00 95.38 99 HIS A C 1
ATOM 792 O O . HIS A 1 99 ? -9.756 16.736 1.632 1.00 95.38 99 HIS A O 1
ATOM 798 N N . MET A 1 100 ? -11.201 16.327 3.296 1.00 96.00 100 MET A N 1
ATOM 799 C CA . MET A 1 100 ? -12.026 15.376 2.541 1.00 96.00 100 MET A CA 1
ATOM 800 C C . MET A 1 100 ? -12.915 16.073 1.510 1.00 96.00 100 MET A C 1
ATOM 802 O O . MET A 1 100 ? -13.451 17.160 1.764 1.00 96.00 100 MET A O 1
ATOM 806 N N . ASN A 1 101 ? -13.142 15.408 0.376 1.00 94.81 101 ASN A N 1
ATOM 807 C CA . ASN A 1 101 ? -14.138 15.844 -0.606 1.00 94.81 101 ASN A CA 1
ATOM 808 C C . ASN A 1 101 ? -15.582 15.538 -0.123 1.00 94.81 101 ASN A C 1
ATOM 810 O O . ASN A 1 101 ? -15.770 14.729 0.787 1.00 94.81 101 ASN A O 1
ATOM 814 N N . PRO A 1 102 ? -16.637 16.159 -0.691 1.00 95.19 102 PRO A N 1
ATOM 815 C CA . PRO A 1 102 ? -18.014 15.965 -0.215 1.00 95.19 102 PRO A CA 1
ATOM 816 C C . PRO A 1 102 ? -18.501 14.505 -0.216 1.00 95.19 102 PRO A C 1
ATOM 818 O O . PRO A 1 102 ? -19.215 14.098 0.700 1.00 95.19 102 PRO A O 1
ATOM 821 N N . SER A 1 103 ? -18.083 13.703 -1.203 1.00 94.50 103 SER A N 1
ATOM 822 C CA . SER A 1 103 ? -18.436 12.279 -1.278 1.00 94.50 103 SER A CA 1
ATOM 823 C C . SER A 1 103 ? -17.784 11.479 -0.147 1.00 94.50 103 SER A C 1
ATOM 825 O O . SER A 1 103 ? -18.439 10.661 0.496 1.00 94.50 103 SER A O 1
ATOM 827 N N . GLU A 1 104 ? -16.507 11.742 0.133 1.00 95.75 104 GLU A N 1
ATOM 828 C CA . GLU A 1 104 ? -15.771 11.144 1.249 1.00 95.75 104 GLU A CA 1
ATOM 829 C C . GLU A 1 104 ? -16.355 11.554 2.597 1.00 95.75 104 GLU A C 1
ATOM 831 O O . GLU A 1 104 ? -16.466 10.709 3.475 1.00 95.75 104 GLU A O 1
ATOM 836 N N . ARG A 1 105 ? -16.789 12.812 2.759 1.00 96.25 105 ARG A N 1
ATOM 837 C CA . ARG A 1 105 ? -17.442 13.282 3.993 1.00 96.25 105 ARG A CA 1
ATOM 838 C C . ARG A 1 105 ? -18.711 12.476 4.298 1.00 96.25 105 ARG A C 1
ATOM 840 O O . ARG A 1 105 ? -18.888 12.047 5.434 1.00 96.25 105 ARG A O 1
ATOM 847 N N . LYS A 1 106 ? -19.556 12.213 3.292 1.00 95.75 106 LYS A N 1
ATOM 848 C CA . LYS A 1 106 ? -20.779 11.397 3.444 1.00 95.75 106 LYS A CA 1
ATOM 849 C C . LYS A 1 106 ? -20.459 9.927 3.747 1.00 95.75 106 LYS A C 1
ATOM 851 O O . LYS A 1 106 ? -21.095 9.312 4.606 1.00 95.75 106 LYS A O 1
ATOM 856 N N . ALA A 1 107 ? -19.453 9.367 3.073 1.00 95.25 107 ALA A N 1
ATOM 857 C CA . ALA A 1 107 ? -18.969 8.014 3.353 1.00 95.25 107 ALA A CA 1
ATOM 858 C C . ALA A 1 107 ? -18.390 7.901 4.775 1.00 95.25 107 ALA A C 1
ATOM 860 O O . ALA A 1 107 ? -18.688 6.953 5.492 1.00 95.25 107 ALA A O 1
ATOM 861 N N . PHE A 1 108 ? -17.622 8.897 5.217 1.00 96.94 108 PHE A N 1
ATOM 862 C CA . PHE A 1 108 ? -17.067 8.966 6.564 1.00 96.94 108 PHE A CA 1
ATOM 863 C C . PHE A 1 108 ? -18.164 9.069 7.632 1.00 96.94 108 PHE A C 1
ATOM 865 O O . PHE A 1 108 ? -18.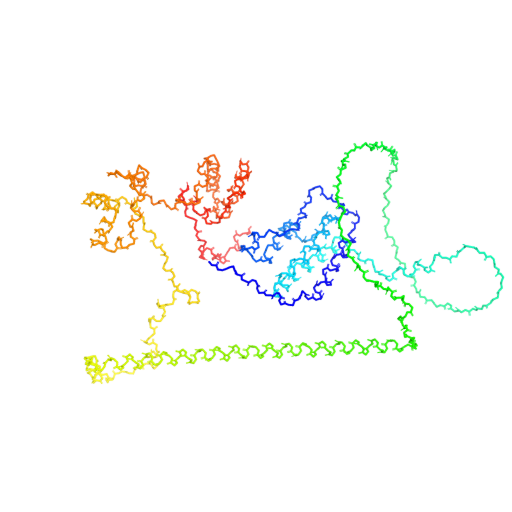132 8.362 8.640 1.00 96.94 108 PHE A O 1
ATOM 872 N N . GLU A 1 109 ? -19.160 9.928 7.408 1.00 96.56 109 GLU A N 1
ATOM 873 C CA . GLU A 1 109 ? -20.283 10.108 8.325 1.00 96.56 109 GLU A CA 1
ATOM 874 C C . GLU A 1 109 ? -21.038 8.793 8.569 1.00 96.56 109 GLU A C 1
ATOM 876 O O . GLU A 1 109 ? -21.301 8.421 9.716 1.00 96.56 109 GLU A O 1
ATOM 881 N N . THR A 1 110 ? -21.338 8.069 7.489 1.00 93.50 110 THR A N 1
ATOM 882 C CA . THR A 1 110 ? -22.069 6.795 7.535 1.00 93.50 110 THR A CA 1
ATOM 883 C C . THR A 1 110 ? -21.224 5.649 8.090 1.00 93.50 110 THR A C 1
ATOM 885 O O . THR A 1 110 ? -21.712 4.902 8.937 1.00 93.50 110 THR A O 1
ATOM 888 N N . ALA A 1 111 ? -19.962 5.528 7.667 1.00 93.31 111 ALA A N 1
ATOM 889 C CA . ALA A 1 111 ? -19.090 4.420 8.050 1.00 93.31 111 ALA A CA 1
ATOM 890 C C . ALA A 1 111 ? -18.512 4.549 9.466 1.00 93.31 111 ALA A C 1
ATOM 892 O O . ALA A 1 111 ? -18.327 3.531 10.129 1.00 93.31 111 ALA A O 1
ATOM 893 N N . TRP A 1 112 ? -18.231 5.770 9.937 1.00 96.81 112 TRP A N 1
ATOM 894 C CA . TRP A 1 112 ? -17.518 5.994 11.200 1.00 96.81 112 TRP A CA 1
ATOM 895 C C . TRP A 1 112 ? -18.270 6.853 12.195 1.00 96.81 112 TRP A C 1
ATOM 897 O O . TRP A 1 112 ? -18.450 6.419 13.330 1.00 96.81 112 TRP A O 1
ATOM 907 N N . LEU A 1 113 ? -18.708 8.057 11.817 1.00 97.62 113 LEU A N 1
ATOM 908 C CA . LEU A 1 113 ? -19.223 9.016 12.802 1.00 97.62 113 LEU A CA 1
ATOM 909 C C . LEU A 1 113 ? -20.442 8.468 13.557 1.00 97.62 113 LEU A C 1
ATOM 911 O O . LEU A 1 113 ? -20.506 8.577 14.780 1.00 97.62 113 LEU A O 1
ATOM 915 N N . ASN A 1 114 ? -21.363 7.811 12.846 1.00 96.62 114 ASN A N 1
ATOM 916 C CA . ASN A 1 114 ? -22.511 7.127 13.449 1.00 96.62 114 ASN A CA 1
ATOM 917 C C . ASN A 1 114 ? -22.081 6.055 14.463 1.00 96.62 114 ASN A C 1
ATOM 919 O O . ASN A 1 114 ? -22.612 6.007 15.571 1.00 96.62 114 ASN A O 1
ATOM 923 N N . ARG A 1 115 ? -21.101 5.221 14.098 1.00 96.25 115 ARG A N 1
ATOM 924 C CA . ARG A 1 115 ? -20.615 4.117 14.938 1.00 96.25 115 ARG A CA 1
ATOM 925 C C . ARG A 1 115 ? -19.828 4.613 16.145 1.00 96.25 115 ARG A C 1
ATOM 927 O O . ARG A 1 115 ? -19.944 4.022 17.205 1.00 96.25 115 ARG A O 1
ATOM 934 N N . LEU A 1 116 ? -19.063 5.696 16.005 1.00 97.75 116 LEU A N 1
ATOM 935 C CA . LEU A 1 116 ? -18.348 6.335 17.114 1.00 97.75 116 LEU A CA 1
ATOM 936 C C . LEU A 1 116 ? -19.326 6.942 18.126 1.00 97.75 116 LEU A C 1
ATOM 938 O O . LEU A 1 116 ? -19.147 6.779 19.328 1.00 97.75 116 LEU A O 1
ATOM 942 N N . ILE A 1 117 ? -20.383 7.606 17.642 1.00 97.94 117 ILE A N 1
ATOM 943 C CA . ILE A 1 117 ? -21.452 8.135 18.500 1.00 97.94 117 ILE A CA 1
ATOM 944 C C . ILE A 1 117 ? -22.166 6.995 19.227 1.00 97.94 117 ILE A C 1
ATOM 946 O O . ILE A 1 117 ? -22.378 7.092 20.434 1.00 97.94 117 ILE A O 1
ATOM 950 N N . GLN A 1 118 ? -22.524 5.926 18.512 1.00 96.94 118 GLN A N 1
ATOM 951 C CA . GLN A 1 118 ? -23.183 4.774 19.120 1.00 96.94 118 GLN A CA 1
ATOM 952 C C . GLN A 1 118 ? -22.266 4.077 20.129 1.00 96.94 118 GLN A C 1
ATOM 954 O O . GLN A 1 118 ? -22.674 3.872 21.260 1.00 96.94 118 GLN A O 1
ATOM 959 N N . GLY A 1 119 ? -21.000 3.843 19.779 1.00 96.56 119 GLY A N 1
ATOM 960 C CA . GLY A 1 119 ? -20.017 3.237 20.675 1.00 96.56 119 GLY A CA 1
ATOM 961 C C . GLY A 1 119 ? -19.780 4.046 21.950 1.00 96.56 119 GLY A C 1
ATOM 962 O O . GLY A 1 119 ? -19.656 3.471 23.025 1.00 96.56 119 GLY A O 1
ATOM 963 N N . ALA A 1 120 ? -19.792 5.382 21.873 1.00 97.56 120 ALA A N 1
ATOM 964 C CA . ALA A 1 120 ? -19.719 6.224 23.066 1.00 97.56 120 ALA A CA 1
ATOM 965 C C . ALA A 1 120 ? -20.962 6.065 23.963 1.00 97.56 120 ALA A C 1
ATOM 967 O O . ALA A 1 120 ? -20.822 5.983 25.183 1.00 97.56 120 ALA A O 1
ATOM 968 N N . LYS A 1 121 ? -22.164 5.985 23.373 1.00 97.50 121 LYS A N 1
ATOM 969 C CA . LYS A 1 121 ? -23.414 5.728 24.109 1.00 97.50 121 LYS A CA 1
ATOM 970 C C . LYS A 1 121 ? -23.434 4.334 24.735 1.00 97.50 121 LYS A C 1
ATOM 972 O O . LYS A 1 121 ? -23.784 4.212 25.903 1.00 97.50 121 LYS A O 1
ATOM 977 N N . ASP A 1 122 ? -23.009 3.315 23.993 1.00 96.38 122 ASP A N 1
ATOM 978 C CA . ASP A 1 122 ? -22.923 1.926 24.462 1.00 96.38 122 ASP A CA 1
ATOM 979 C C . ASP A 1 122 ? -21.896 1.780 25.596 1.00 96.38 122 ASP A C 1
ATOM 981 O O . ASP A 1 122 ? -22.056 0.953 26.489 1.00 96.38 122 ASP A O 1
ATOM 985 N N . SER A 1 123 ? -20.866 2.632 25.608 1.00 97.00 123 SER A N 1
ATOM 986 C CA . SER A 1 123 ? -19.921 2.789 26.720 1.00 97.00 123 SER A CA 1
ATOM 987 C C . SER A 1 123 ? -20.472 3.610 27.897 1.00 97.00 123 SER A C 1
ATOM 989 O O . SER A 1 123 ? -19.707 3.967 28.789 1.00 97.00 123 SER A O 1
ATOM 991 N N . GLY A 1 124 ? -21.769 3.927 27.919 1.00 97.12 124 GLY A N 1
ATOM 992 C CA . GLY A 1 124 ? -22.437 4.607 29.029 1.00 97.12 124 GLY A CA 1
ATOM 993 C C . GLY A 1 124 ? -22.289 6.129 29.043 1.00 97.12 124 GLY A C 1
ATOM 994 O O . GLY A 1 124 ? -22.544 6.745 30.076 1.00 97.12 124 GLY A O 1
ATOM 995 N N . ALA A 1 125 ? -21.868 6.763 27.942 1.00 97.56 125 ALA A N 1
ATOM 996 C CA . ALA A 1 125 ? -21.814 8.222 27.882 1.00 97.56 125 ALA A CA 1
ATOM 997 C C . ALA A 1 125 ? -23.224 8.831 27.914 1.00 97.56 125 ALA A C 1
ATOM 999 O O . ALA A 1 125 ? -24.034 8.600 27.011 1.00 97.56 125 ALA A O 1
ATOM 1000 N N . VAL A 1 126 ? -23.490 9.682 28.907 1.00 96.38 126 VAL A N 1
ATOM 1001 C CA . VAL A 1 126 ? -24.763 10.400 29.050 1.00 96.38 126 VAL A CA 1
ATOM 1002 C C . VAL A 1 126 ? -24.493 11.897 29.049 1.00 96.38 126 VAL A C 1
ATOM 1004 O O . VAL A 1 126 ? -23.756 12.406 29.887 1.00 96.38 126 VAL A O 1
ATOM 1007 N N . ILE A 1 127 ? -25.104 12.631 28.118 1.00 96.00 127 ILE A N 1
ATOM 1008 C CA . ILE A 1 127 ? -25.048 14.096 28.145 1.00 96.00 127 ILE A CA 1
ATOM 1009 C C . ILE A 1 127 ? -26.059 14.567 29.192 1.00 96.00 127 ILE A C 1
ATOM 1011 O O . ILE A 1 127 ? -27.250 14.281 29.028 1.00 96.00 127 ILE A O 1
ATOM 1015 N N . PRO A 1 128 ? -25.636 15.276 30.253 1.00 91.31 128 PRO A N 1
ATOM 1016 C CA . PRO A 1 128 ? -26.563 15.780 31.253 1.00 91.31 128 PRO A CA 1
ATOM 1017 C C . PRO A 1 128 ? -27.563 16.718 30.575 1.00 91.31 128 PRO A C 1
ATOM 1019 O O . PRO A 1 128 ? -27.199 17.770 30.044 1.00 91.31 128 PRO A O 1
ATOM 1022 N N . SER A 1 129 ? -28.834 16.309 30.564 1.00 87.38 129 SER A N 1
ATOM 1023 C CA . SER A 1 129 ? -29.924 17.139 30.064 1.00 87.38 129 SER A CA 1
ATOM 1024 C C . SER A 1 129 ? -29.949 18.429 30.878 1.00 87.38 129 SER A C 1
ATOM 1026 O O . SER A 1 129 ? -30.136 18.403 32.097 1.00 87.38 129 SER A O 1
ATOM 1028 N N . GLN A 1 130 ? -29.742 19.569 30.213 1.00 72.25 130 GLN A N 1
ATOM 1029 C CA . GLN A 1 130 ? -29.699 20.878 30.873 1.00 72.25 130 GLN A CA 1
ATOM 1030 C C . GLN A 1 130 ? -30.995 21.217 31.626 1.00 72.25 130 GLN A C 1
ATOM 1032 O O . GLN A 1 130 ? -30.996 22.104 32.477 1.00 72.25 130 GLN A O 1
ATOM 1037 N N . THR A 1 131 ? -32.081 20.483 31.378 1.00 68.25 131 THR A N 1
ATOM 1038 C CA . THR A 1 131 ? -33.398 20.723 31.966 1.00 68.25 131 THR A CA 1
ATOM 1039 C C . THR A 1 131 ? -33.441 20.537 33.490 1.00 68.25 131 THR A C 1
ATOM 1041 O O . THR A 1 131 ? -34.263 21.179 34.134 1.00 68.25 131 THR A O 1
ATOM 1044 N N . LYS A 1 132 ? -32.546 19.748 34.110 1.00 56.81 132 LYS A N 1
ATOM 1045 C CA . LYS A 1 132 ? -32.562 19.549 35.580 1.00 56.81 132 LYS A CA 1
ATOM 1046 C C . LYS A 1 132 ? -31.813 20.612 36.389 1.00 56.81 132 LYS A C 1
ATOM 1048 O O . LYS A 1 132 ? -32.160 20.853 37.540 1.00 56.81 132 LYS A O 1
ATOM 1053 N N . LYS A 1 133 ? -30.855 21.330 35.790 1.00 55.44 133 LYS A N 1
ATOM 1054 C CA . LYS A 1 133 ? -30.028 22.304 36.529 1.00 55.44 133 LYS A CA 1
ATOM 1055 C C . LYS A 1 133 ? -30.782 23.585 36.918 1.00 55.44 133 LYS A C 1
ATOM 1057 O O . LYS A 1 133 ? -30.284 24.372 37.718 1.00 55.44 133 LYS A O 1
ATOM 1062 N N . ARG A 1 134 ? -31.979 23.798 36.357 1.00 57.81 134 ARG A N 1
ATOM 1063 C CA . ARG A 1 134 ? -32.859 24.911 36.731 1.00 57.81 134 ARG A CA 1
ATOM 1064 C C . ARG A 1 134 ? -33.716 24.601 37.965 1.00 57.81 134 ARG A C 1
ATOM 1066 O O . ARG A 1 134 ? -33.953 25.513 38.738 1.00 57.81 134 ARG A O 1
ATOM 1073 N N . GLN A 1 135 ? -34.093 23.341 38.200 1.00 57.59 135 GLN A N 1
ATOM 1074 C CA . GLN A 1 135 ? -34.908 22.974 39.369 1.00 57.59 135 GLN A CA 1
ATOM 1075 C C . GLN A 1 135 ? -34.096 22.884 40.670 1.00 57.59 135 GLN A C 1
ATOM 1077 O O . GLN A 1 135 ? -34.582 23.313 41.707 1.00 57.59 135 GLN A O 1
ATOM 1082 N N . GLU A 1 136 ? -32.838 22.435 40.630 1.00 55.72 136 GLU A N 1
ATOM 1083 C CA . GLU A 1 136 ? -31.994 22.381 41.843 1.00 55.72 136 GLU A CA 1
ATOM 1084 C C . GLU A 1 136 ? -31.504 23.760 42.312 1.00 55.72 136 GLU A C 1
ATOM 1086 O O . GLU A 1 136 ? -31.162 23.933 43.477 1.00 55.72 136 GLU A O 1
ATOM 1091 N N . ARG A 1 137 ? -31.499 24.773 41.434 1.00 55.84 137 ARG A N 1
ATOM 1092 C CA . ARG A 1 137 ? -31.216 26.161 41.842 1.00 55.84 137 ARG A CA 1
ATOM 1093 C C . ARG A 1 137 ? -32.419 26.871 42.458 1.00 55.84 137 ARG A C 1
ATOM 1095 O O . ARG A 1 137 ? -32.222 27.886 43.112 1.00 55.84 137 ARG A O 1
ATOM 1102 N N . GLU A 1 138 ? -33.628 26.347 42.275 1.00 58.56 138 GLU A N 1
ATOM 1103 C CA . GLU A 1 138 ? -34.851 26.915 42.854 1.00 58.56 138 GLU A CA 1
ATOM 1104 C C . GLU A 1 138 ? -35.230 26.253 44.197 1.00 58.56 138 GLU A C 1
ATOM 1106 O O . GLU A 1 138 ? -36.073 26.790 44.905 1.00 58.56 138 GLU A O 1
ATOM 1111 N N . SER A 1 139 ? -34.579 25.151 44.608 1.00 55.84 139 SER A N 1
ATOM 1112 C CA . SER A 1 139 ? -34.858 24.467 45.889 1.00 55.84 139 SER A CA 1
ATOM 1113 C C . SER A 1 139 ? -33.783 24.646 46.974 1.00 55.84 139 SER A C 1
ATOM 1115 O O . SER A 1 139 ? -33.823 23.945 47.981 1.00 55.84 139 SER A O 1
ATOM 1117 N N . GLY A 1 140 ? -32.800 25.529 46.770 1.00 50.59 140 GLY A N 1
ATOM 1118 C CA . GLY A 1 140 ? -31.614 25.671 47.630 1.00 50.59 140 GLY A CA 1
ATOM 1119 C C . GLY A 1 140 ? -31.555 26.944 48.480 1.00 50.59 140 GLY A C 1
ATOM 1120 O O . GLY A 1 140 ? -30.458 27.390 48.800 1.00 50.59 140 GLY A O 1
ATOM 1121 N N . GLY A 1 141 ? -32.694 27.560 48.804 1.00 51.84 141 GLY A N 1
ATOM 1122 C CA . GLY A 1 141 ? -32.733 28.758 49.644 1.00 51.84 141 GLY A CA 1
ATOM 1123 C C . GLY A 1 141 ? -33.995 28.833 50.491 1.00 51.84 141 GLY A C 1
ATOM 1124 O O . GLY A 1 141 ? -34.977 29.417 50.050 1.00 51.84 141 GLY A O 1
ATOM 1125 N N . ASN A 1 142 ? -33.962 28.240 51.687 1.00 46.94 142 ASN A N 1
ATOM 1126 C CA . ASN A 1 142 ? -34.691 28.752 52.847 1.00 46.94 142 ASN A CA 1
ATOM 1127 C C . ASN A 1 142 ? -34.187 28.099 54.141 1.00 46.94 142 ASN A C 1
ATOM 1129 O O . ASN A 1 142 ? -34.367 26.902 54.325 1.00 46.94 142 ASN A O 1
ATOM 1133 N N . ASP A 1 143 ? -33.529 28.924 54.956 1.00 44.81 143 ASP A N 1
ATOM 1134 C CA . ASP A 1 143 ? -33.335 28.897 56.417 1.00 44.81 143 ASP A CA 1
ATOM 1135 C C . ASP A 1 143 ? -32.352 30.064 56.664 1.00 44.81 143 ASP A C 1
ATOM 1137 O O . ASP A 1 143 ? -31.266 30.066 56.093 1.00 44.81 143 ASP A O 1
ATOM 1141 N N . THR A 1 144 ? -32.632 31.174 57.350 1.00 44.06 144 THR A N 1
ATOM 1142 C CA . THR A 1 144 ? -33.585 31.543 58.411 1.00 44.06 144 THR A CA 1
ATOM 1143 C C . THR A 1 144 ? -33.663 33.082 58.473 1.00 44.06 144 THR A C 1
ATOM 1145 O O . THR A 1 144 ? -32.597 33.692 58.461 1.00 44.06 144 THR A O 1
ATOM 1148 N N . ASP A 1 145 ? -34.846 33.705 58.590 1.00 41.94 145 ASP A N 1
ATOM 1149 C CA . ASP A 1 145 ? -35.155 34.697 59.651 1.00 41.94 145 ASP A CA 1
ATOM 1150 C C . ASP A 1 145 ? -36.641 35.138 59.636 1.00 41.94 145 ASP A C 1
ATOM 1152 O O . ASP A 1 145 ? -37.310 35.135 58.604 1.00 41.94 145 ASP A O 1
ATOM 1156 N N . ASN A 1 146 ? -37.140 35.487 60.820 1.00 45.66 146 ASN A N 1
ATOM 1157 C CA . ASN A 1 146 ? -38.516 35.778 61.230 1.00 45.66 146 ASN A CA 1
ATOM 1158 C C . ASN A 1 146 ? -39.255 36.895 60.461 1.00 45.66 146 ASN A C 1
ATOM 1160 O O . ASN A 1 146 ? -38.724 37.990 60.294 1.00 45.66 146 ASN A O 1
ATOM 1164 N N . SER A 1 147 ? -40.557 36.702 60.186 1.00 40.25 147 SER A N 1
ATOM 1165 C CA . SER A 1 147 ? -41.669 37.497 60.774 1.00 40.25 147 SER A CA 1
ATOM 1166 C C . SER A 1 147 ? -43.043 37.236 60.112 1.00 40.25 147 SER A C 1
ATOM 1168 O O . SER A 1 147 ? -43.216 37.351 58.907 1.00 40.25 147 SER A O 1
ATOM 1170 N N . VAL A 1 148 ? -43.998 36.836 60.962 1.00 46.44 148 VAL A N 1
ATOM 1171 C CA . VAL A 1 148 ? -45.415 37.251 61.103 1.00 46.44 148 VAL A CA 1
ATOM 1172 C C . VAL A 1 148 ? -46.288 37.549 59.849 1.00 46.44 148 VAL A C 1
ATOM 1174 O O . VAL A 1 148 ? -46.086 38.517 59.132 1.00 46.44 148 VAL A O 1
ATOM 1177 N N . GLU A 1 149 ? -47.381 36.767 59.770 1.00 42.22 149 GLU A N 1
ATOM 1178 C CA . GLU A 1 149 ? -48.762 37.076 59.315 1.00 42.22 149 GLU A CA 1
ATOM 1179 C C . GLU A 1 149 ? -49.283 36.920 57.856 1.00 42.22 149 GLU A C 1
ATOM 1181 O O . GLU A 1 149 ? -48.851 37.560 56.906 1.00 42.22 149 GLU A O 1
ATOM 1186 N N . VAL A 1 150 ? -50.401 36.159 57.808 1.00 46.78 150 VAL A N 1
ATOM 1187 C CA . VAL A 1 150 ? -51.665 36.311 57.035 1.00 46.78 150 VAL A CA 1
ATOM 1188 C C . VAL A 1 150 ? -51.841 35.628 55.653 1.00 46.78 150 VAL A C 1
ATOM 1190 O O . VAL A 1 150 ? -51.343 36.050 54.619 1.00 46.78 150 VAL A O 1
ATOM 1193 N N . HIS A 1 151 ? -52.691 34.583 55.696 1.00 38.50 151 HIS A N 1
ATOM 1194 C CA . HIS A 1 151 ? -53.704 34.053 54.751 1.00 38.50 151 HIS A CA 1
ATOM 1195 C C . HIS A 1 151 ? -53.548 34.129 53.211 1.00 38.50 151 HIS A C 1
ATOM 1197 O O . HIS A 1 151 ? -53.581 35.201 52.623 1.00 38.50 151 HIS A O 1
ATOM 1203 N N . ALA A 1 152 ? -53.700 32.971 52.535 1.00 38.78 152 ALA A N 1
ATOM 1204 C CA . ALA A 1 152 ? -54.917 32.570 51.778 1.00 38.78 152 ALA A CA 1
ATOM 1205 C C . ALA A 1 152 ? -54.702 31.264 50.952 1.00 38.78 152 ALA A C 1
ATOM 1207 O O . ALA A 1 152 ? -53.581 30.990 50.524 1.00 38.78 152 ALA A O 1
ATOM 1208 N N . PRO A 1 153 ? -55.743 30.440 50.680 1.00 59.31 153 PRO A N 1
ATOM 1209 C CA . PRO A 1 153 ? -55.573 29.059 50.212 1.00 59.31 153 PRO A CA 1
ATOM 1210 C C . PRO A 1 153 ? -55.769 28.894 48.695 1.00 59.31 153 PRO A C 1
ATOM 1212 O O . PRO A 1 153 ? -56.752 29.387 48.140 1.00 59.31 153 PRO A O 1
ATOM 1215 N N . LYS A 1 154 ? -54.924 28.099 48.013 1.00 42.50 154 LYS A N 1
ATOM 1216 C CA . LYS A 1 154 ? -55.238 27.579 46.663 1.00 42.50 154 LYS A CA 1
ATOM 1217 C C . LYS A 1 154 ? -54.812 26.119 46.440 1.00 42.50 154 LYS A C 1
ATOM 1219 O O . LYS A 1 154 ? -53.666 25.813 46.150 1.00 42.50 154 LYS A O 1
ATOM 1224 N N . LYS A 1 155 ? -55.839 25.264 46.522 1.00 42.06 155 LYS A N 1
ATOM 1225 C CA . LYS A 1 155 ? -56.185 24.097 45.683 1.00 42.06 155 LYS A CA 1
ATOM 1226 C C . LYS A 1 155 ? -55.067 23.114 45.292 1.00 42.06 155 LYS A C 1
ATOM 1228 O O . LYS A 1 155 ? -54.421 23.238 44.257 1.00 42.06 155 LYS A O 1
ATOM 1233 N N . SER A 1 156 ? -55.017 22.042 46.084 1.00 38.50 156 SER A N 1
ATOM 1234 C CA . SER A 1 156 ? -54.516 20.705 45.748 1.00 38.50 156 SER A CA 1
ATOM 1235 C C . SER A 1 156 ? -55.099 20.180 44.429 1.00 38.50 156 SER A C 1
ATOM 1237 O O . SER A 1 156 ? -56.312 20.241 44.206 1.00 38.50 156 SER A O 1
ATOM 1239 N N . ARG A 1 157 ? -54.234 19.623 43.572 1.00 45.22 157 ARG A N 1
ATOM 1240 C CA . ARG A 1 157 ? -54.633 18.769 42.454 1.00 45.22 157 ARG A CA 1
ATOM 1241 C C . ARG A 1 157 ? -53.782 17.501 42.448 1.00 45.22 157 ARG A C 1
ATOM 1243 O O . ARG A 1 157 ? -52.589 17.513 42.167 1.00 45.22 157 ARG A O 1
ATOM 1250 N N . THR A 1 158 ? -54.468 16.420 42.778 1.00 43.41 158 THR A N 1
ATOM 1251 C CA . THR A 1 158 ? -54.065 15.019 42.849 1.00 43.41 158 THR A CA 1
ATOM 1252 C C . THR A 1 158 ? -53.498 14.500 41.523 1.00 43.41 158 THR A C 1
ATOM 1254 O O . THR A 1 158 ? -54.155 14.617 40.489 1.00 43.41 158 THR A O 1
ATOM 1257 N N . ALA A 1 159 ? -52.338 13.839 41.550 1.00 40.59 159 ALA A N 1
ATOM 1258 C CA . ALA A 1 159 ? -51.949 12.871 40.523 1.00 40.59 159 ALA A CA 1
ATOM 1259 C C . ALA A 1 159 ? -51.071 11.764 41.126 1.00 40.59 159 ALA A C 1
ATOM 1261 O O . ALA A 1 159 ? -50.225 12.008 41.980 1.00 40.59 159 ALA A O 1
ATOM 1262 N N . LYS A 1 160 ? -51.373 10.534 40.711 1.00 39.03 160 LYS A N 1
ATOM 1263 C CA . LYS A 1 160 ? -51.105 9.264 41.388 1.00 39.03 160 LYS A CA 1
ATOM 1264 C C . LYS A 1 160 ? -49.623 8.867 41.398 1.00 39.03 160 LYS A C 1
ATOM 1266 O O . LYS A 1 160 ? -48.953 8.888 40.370 1.00 39.03 160 LYS A O 1
ATOM 1271 N N . ARG A 1 161 ? -49.182 8.420 42.576 1.00 29.02 161 ARG A N 1
ATOM 1272 C CA . ARG A 1 161 ? -47.938 7.698 42.863 1.00 29.02 161 ARG A CA 1
ATOM 1273 C C . ARG A 1 161 ? -48.109 6.240 42.421 1.00 29.02 161 ARG A C 1
ATOM 1275 O O . ARG A 1 161 ? -49.059 5.591 42.850 1.00 29.02 161 ARG A O 1
ATOM 1282 N N . LEU A 1 162 ? -47.216 5.754 41.563 1.00 36.22 162 LEU A N 1
ATOM 1283 C CA . LEU A 1 162 ? -47.109 4.347 41.175 1.00 36.22 162 LEU A CA 1
ATOM 1284 C C . LEU A 1 162 ? -45.893 3.769 41.903 1.00 36.22 162 LEU A C 1
ATOM 1286 O O . LEU A 1 162 ? -44.757 4.162 41.651 1.00 36.22 162 LEU A O 1
ATOM 1290 N N . THR A 1 163 ? -46.177 2.917 42.880 1.00 33.12 163 THR A N 1
ATOM 1291 C CA . THR A 1 163 ? -45.230 2.133 43.671 1.00 33.12 163 THR A CA 1
ATOM 1292 C C . THR A 1 163 ? -44.816 0.912 42.853 1.00 33.12 163 THR A C 1
ATOM 1294 O O . THR A 1 163 ? -45.680 0.150 42.428 1.00 33.12 163 THR A O 1
ATOM 1297 N N . ILE A 1 164 ? -43.515 0.715 42.650 1.00 37.16 164 ILE A N 1
ATOM 1298 C CA . ILE A 1 164 ? -42.942 -0.597 42.330 1.00 37.16 164 ILE A CA 1
ATOM 1299 C C . ILE A 1 164 ? -41.885 -0.856 43.397 1.00 37.16 164 ILE A C 1
ATOM 1301 O O . ILE A 1 164 ? -41.055 0.007 43.681 1.00 37.16 164 ILE A O 1
ATOM 1305 N N . VAL A 1 165 ? -42.040 -2.009 44.030 1.00 34.44 165 VAL A N 1
ATOM 1306 C CA . VAL A 1 165 ? -41.363 -2.503 45.223 1.00 34.44 165 VAL A CA 1
ATOM 1307 C C . VAL A 1 165 ? -40.479 -3.685 44.804 1.00 34.44 165 VAL A C 1
ATOM 1309 O O . VAL A 1 165 ? -40.876 -4.458 43.934 1.00 34.44 165 VAL A O 1
ATOM 1312 N N . ASP A 1 166 ? -39.316 -3.748 45.454 1.00 31.55 166 ASP A N 1
ATOM 1313 C CA . ASP A 1 166 ? -38.349 -4.840 45.644 1.00 31.55 166 ASP A CA 1
ATOM 1314 C C . ASP A 1 166 ? -37.481 -5.362 44.487 1.00 31.55 166 ASP A C 1
ATOM 1316 O O . ASP A 1 166 ? -37.947 -5.920 43.497 1.00 31.55 166 ASP A O 1
ATOM 1320 N N . SER A 1 167 ? -36.159 -5.288 44.703 1.00 38.88 167 SER A N 1
ATOM 1321 C CA . SER A 1 167 ? -35.402 -6.496 45.062 1.00 38.88 167 SER A CA 1
ATOM 1322 C C . SER A 1 167 ? -34.062 -6.126 45.711 1.00 38.88 167 SER A C 1
ATOM 1324 O O . SER A 1 167 ? -33.202 -5.512 45.078 1.00 38.88 167 SER A O 1
ATOM 1326 N N . ASP A 1 168 ? -33.917 -6.537 46.970 1.00 32.19 168 ASP A N 1
ATOM 1327 C CA . ASP A 1 168 ? -32.725 -6.444 47.810 1.00 32.19 168 ASP A CA 1
ATOM 1328 C C . ASP A 1 168 ? -31.558 -7.287 47.279 1.00 32.19 168 ASP A C 1
ATOM 1330 O O . ASP A 1 168 ? -31.735 -8.423 46.833 1.00 32.19 168 ASP A O 1
ATOM 1334 N N . SER A 1 169 ? -30.342 -6.756 47.412 1.00 38.00 169 SER A N 1
ATOM 1335 C CA . SER A 1 169 ? -29.143 -7.572 47.604 1.00 38.00 169 SER A CA 1
ATOM 1336 C C . SER A 1 169 ? -28.103 -6.761 48.376 1.00 38.00 169 SER A C 1
ATOM 1338 O O . SER A 1 169 ? -27.351 -5.971 47.796 1.00 38.00 169 SER A O 1
ATOM 1340 N N . ASP A 1 170 ? -28.097 -6.964 49.690 1.00 34.69 170 ASP A N 1
ATOM 1341 C CA . ASP A 1 170 ? -27.062 -6.517 50.613 1.00 34.69 170 ASP A CA 1
ATOM 1342 C C . ASP A 1 170 ? -25.713 -7.160 50.267 1.00 34.69 170 ASP A C 1
ATOM 1344 O O . ASP A 1 170 ? -25.599 -8.380 50.133 1.00 34.69 170 ASP A O 1
ATOM 1348 N N . PHE A 1 171 ? -24.672 -6.337 50.160 1.00 34.59 171 PHE A N 1
ATOM 1349 C CA . PHE A 1 171 ? -23.290 -6.793 50.272 1.00 34.59 171 PHE A CA 1
ATOM 1350 C C . PHE A 1 171 ? -22.500 -5.761 51.076 1.00 34.59 171 PHE A C 1
ATOM 1352 O O . PHE A 1 171 ? -22.011 -4.759 50.551 1.00 34.59 171 PHE A O 1
ATOM 1359 N N . ASP A 1 172 ? -22.411 -6.028 52.375 1.00 35.88 172 ASP A N 1
ATOM 1360 C CA . ASP A 1 172 ? -21.479 -5.397 53.299 1.00 35.88 172 ASP A CA 1
ATOM 1361 C C . ASP A 1 172 ? -20.039 -5.749 52.913 1.00 35.88 172 ASP A C 1
ATOM 1363 O O . ASP A 1 172 ? -19.688 -6.924 52.785 1.00 35.88 172 ASP A O 1
ATOM 1367 N N . MET A 1 173 ? -19.171 -4.741 52.805 1.00 41.88 173 MET A N 1
ATOM 1368 C CA . MET A 1 173 ? -17.736 -4.926 53.024 1.00 41.88 173 MET A CA 1
ATOM 1369 C C . MET A 1 173 ? -17.068 -3.652 53.563 1.00 41.88 173 MET A C 1
ATOM 1371 O O . MET A 1 173 ? -17.515 -2.540 53.277 1.00 41.88 173 MET A O 1
ATOM 1375 N N . PRO A 1 174 ? -16.007 -3.804 54.379 1.00 46.41 174 PRO A N 1
ATOM 1376 C CA . PRO A 1 174 ? -15.665 -2.868 55.431 1.00 46.41 174 PRO A CA 1
ATOM 1377 C C . PRO A 1 174 ? -14.626 -1.824 55.019 1.00 46.41 174 PRO A C 1
ATOM 1379 O O . PRO A 1 174 ? -13.787 -2.024 54.139 1.00 46.41 174 PRO A O 1
ATOM 1382 N N . ALA A 1 175 ? -14.678 -0.709 55.745 1.00 42.25 175 ALA A N 1
ATOM 1383 C CA . ALA A 1 175 ? -13.735 0.396 55.709 1.00 42.25 175 ALA A CA 1
ATOM 1384 C C . ALA A 1 175 ? -12.362 0.011 56.285 1.00 42.25 175 ALA A C 1
ATOM 1386 O O . ALA A 1 175 ? -12.289 -0.614 57.338 1.00 42.25 175 ALA A O 1
ATOM 1387 N N . MET A 1 176 ? -11.288 0.457 55.628 1.00 40.97 176 MET A N 1
ATOM 1388 C CA . MET A 1 176 ? -9.890 0.436 56.093 1.00 40.97 176 MET A CA 1
ATOM 1389 C C . MET A 1 176 ? -9.095 1.530 55.330 1.00 40.97 176 MET A C 1
ATOM 1391 O O . MET A 1 176 ? -9.586 2.040 54.321 1.00 40.97 176 MET A O 1
ATOM 1395 N N . PRO A 1 177 ? -7.937 2.003 55.831 1.00 48.34 177 PRO A N 1
ATOM 1396 C CA . PRO A 1 177 ? -7.872 3.348 56.379 1.00 48.34 177 PRO A CA 1
ATOM 1397 C C . PRO A 1 177 ? -6.964 4.315 55.607 1.00 48.34 177 PRO A C 1
ATOM 1399 O O . PRO A 1 177 ? -6.151 3.958 54.760 1.00 48.34 177 PRO A O 1
ATOM 1402 N N . SER A 1 178 ? -7.134 5.575 55.999 1.00 43.56 178 SER A N 1
ATOM 1403 C CA . SER A 1 178 ? -6.334 6.758 55.700 1.00 43.56 178 SER A CA 1
ATOM 1404 C C . SER A 1 178 ? -4.818 6.527 55.800 1.00 43.56 178 SER A C 1
ATOM 1406 O O . SER A 1 178 ? -4.325 6.066 56.829 1.00 43.56 178 SER A O 1
ATOM 1408 N N . ALA A 1 179 ? -4.075 6.933 54.765 1.00 35.94 179 ALA A N 1
ATOM 1409 C CA . ALA A 1 179 ? -2.618 7.030 54.787 1.00 35.94 179 ALA A CA 1
ATOM 1410 C C . ALA A 1 179 ? -2.151 8.373 54.195 1.00 35.94 179 ALA A C 1
ATOM 1412 O O . ALA A 1 179 ? -2.198 8.612 52.992 1.00 35.94 179 ALA A O 1
ATOM 1413 N N . GLN A 1 180 ? -1.773 9.250 55.123 1.00 36.12 180 GLN A N 1
ATOM 1414 C CA . GLN A 1 180 ? -0.576 10.093 55.173 1.00 36.12 180 GLN A CA 1
ATOM 1415 C C . GLN A 1 180 ? -0.054 10.765 53.889 1.00 36.12 180 GLN A C 1
ATOM 1417 O O . GLN A 1 180 ? 0.441 10.157 52.946 1.00 36.12 180 GLN A O 1
ATOM 1422 N N . GLN A 1 181 ? -0.072 12.095 53.973 1.00 40.56 181 GLN A N 1
ATOM 1423 C CA . GLN A 1 181 ? 0.600 13.059 53.117 1.00 40.56 181 GLN A CA 1
ATOM 1424 C C . GLN A 1 181 ? 2.124 12.868 53.168 1.00 40.56 181 GLN A C 1
ATOM 1426 O O . GLN A 1 181 ? 2.727 12.969 54.234 1.00 40.56 181 GLN A O 1
ATOM 1431 N N . SER A 1 182 ? 2.752 12.674 52.008 1.00 35.69 182 SER A N 1
ATOM 1432 C CA . SER A 1 182 ? 4.198 12.823 51.834 1.00 35.69 182 SER A CA 1
ATOM 1433 C C . SER A 1 182 ? 4.491 14.107 51.058 1.00 35.69 182 SER A C 1
ATOM 1435 O O . SER A 1 182 ? 4.226 14.210 49.858 1.00 35.69 182 SER A O 1
ATOM 1437 N N . THR A 1 183 ? 5.033 15.092 51.763 1.00 37.19 183 THR A N 1
ATOM 1438 C CA . THR A 1 183 ? 5.676 16.290 51.224 1.00 37.19 183 THR A CA 1
ATOM 1439 C C . THR A 1 183 ? 6.997 15.911 50.548 1.00 37.19 183 THR A C 1
ATOM 1441 O O . THR A 1 183 ? 7.830 15.226 51.134 1.00 37.19 183 THR A O 1
ATOM 1444 N N . ILE A 1 184 ? 7.211 16.372 49.311 1.00 39.06 184 ILE A N 1
ATOM 1445 C CA . ILE A 1 184 ? 8.499 16.270 48.603 1.00 39.06 184 ILE A CA 1
ATOM 1446 C C . ILE A 1 184 ? 9.034 17.694 48.376 1.00 39.06 184 ILE A C 1
ATOM 1448 O O . ILE A 1 184 ? 8.270 18.556 47.927 1.00 39.06 184 ILE A O 1
ATOM 1452 N N . PRO A 1 185 ? 10.320 17.972 48.669 1.00 46.44 185 PRO A N 1
ATOM 1453 C CA . PRO A 1 185 ? 10.909 19.294 48.513 1.00 46.44 185 PRO A CA 1
ATOM 1454 C C . PRO A 1 185 ? 11.238 19.595 47.046 1.00 46.44 185 PRO A C 1
ATOM 1456 O O . PRO A 1 185 ? 11.812 18.783 46.323 1.00 46.44 185 PRO A O 1
ATOM 1459 N N . ARG A 1 186 ? 10.898 20.812 46.615 1.00 33.56 186 ARG A N 1
ATOM 1460 C CA . ARG A 1 186 ? 11.202 21.356 45.289 1.00 33.56 186 ARG A CA 1
ATOM 1461 C C . ARG A 1 186 ? 12.550 22.077 45.347 1.00 33.56 186 ARG A C 1
ATOM 1463 O O . ARG A 1 186 ? 12.624 23.179 45.884 1.00 33.56 186 ARG A O 1
ATOM 1470 N N . GLN A 1 187 ? 13.598 21.462 44.801 1.00 38.81 187 GLN A N 1
ATOM 1471 C CA . GLN A 1 187 ? 14.879 22.125 44.556 1.00 38.81 187 GLN A CA 1
ATOM 1472 C C . GLN A 1 187 ? 14.994 22.652 43.119 1.00 38.81 187 GLN A C 1
ATOM 1474 O O . GLN A 1 187 ? 14.348 22.192 42.180 1.00 38.81 187 GLN A O 1
ATOM 1479 N N . THR A 1 188 ? 15.794 23.703 43.047 1.00 39.28 188 THR A N 1
ATOM 1480 C CA . THR A 1 188 ? 16.072 24.695 42.012 1.00 39.28 188 THR A CA 1
ATOM 1481 C C . THR A 1 188 ? 16.895 24.199 40.820 1.00 39.28 188 THR A C 1
ATOM 1483 O O . THR A 1 188 ? 17.766 23.357 40.996 1.00 39.28 188 THR A O 1
ATOM 1486 N N . LEU A 1 189 ? 16.706 24.853 39.661 1.00 41.75 189 LEU A N 1
ATOM 1487 C CA . LEU A 1 189 ? 17.721 25.552 38.833 1.00 41.75 189 LEU A CA 1
ATOM 1488 C C . LEU A 1 189 ? 17.421 25.410 37.329 1.00 41.75 189 LEU A C 1
ATOM 1490 O O . LEU A 1 189 ? 17.501 24.321 36.772 1.00 41.75 189 LEU A O 1
ATOM 1494 N N . ALA A 1 190 ? 17.154 26.535 36.659 1.00 36.59 190 ALA A N 1
ATOM 1495 C CA . ALA A 1 190 ? 17.413 26.707 35.228 1.00 36.59 190 ALA A CA 1
ATOM 1496 C C . ALA A 1 190 ? 17.593 28.206 34.900 1.00 36.59 190 ALA A C 1
ATOM 1498 O O . ALA A 1 190 ? 17.058 29.049 35.624 1.00 36.59 190 ALA A O 1
ATOM 1499 N N . PRO A 1 191 ? 18.390 28.542 33.869 1.00 48.41 191 PRO A N 1
ATOM 1500 C CA . PRO A 1 191 ? 19.184 29.763 33.846 1.00 48.41 191 PRO A CA 1
ATOM 1501 C C . PRO A 1 191 ? 18.534 30.938 33.107 1.00 48.41 191 PRO A C 1
ATOM 1503 O O . PRO A 1 191 ? 17.695 30.781 32.222 1.00 48.41 191 PRO A O 1
ATOM 1506 N N . ASN A 1 192 ? 19.021 32.124 33.474 1.00 45.69 192 ASN A N 1
ATOM 1507 C CA . ASN A 1 192 ? 18.822 33.413 32.820 1.00 45.69 192 ASN A CA 1
ATOM 1508 C C . ASN A 1 192 ? 19.092 33.335 31.309 1.00 45.69 192 ASN A C 1
ATOM 1510 O O . ASN A 1 192 ? 20.222 33.082 30.893 1.00 45.69 192 ASN A O 1
ATOM 1514 N N . VAL A 1 193 ? 18.080 33.649 30.499 1.00 41.56 193 VAL A N 1
ATOM 1515 C CA . VAL A 1 193 ? 18.257 34.034 29.095 1.00 41.56 193 VAL A CA 1
ATOM 1516 C C . VAL A 1 193 ? 17.722 35.451 28.938 1.00 41.56 193 VAL A C 1
ATOM 1518 O O . VAL A 1 193 ? 16.520 35.702 28.990 1.00 41.56 193 VAL A O 1
ATOM 1521 N N . VAL A 1 194 ? 18.664 36.376 28.786 1.00 44.03 194 VAL A N 1
ATOM 1522 C CA . VAL A 1 194 ? 18.442 37.778 28.441 1.00 44.03 194 VAL A CA 1
ATOM 1523 C C . VAL A 1 194 ? 17.982 37.838 26.985 1.00 44.03 194 VAL A C 1
ATOM 1525 O O . VAL A 1 194 ? 18.706 37.395 26.095 1.00 44.03 194 VAL A O 1
ATOM 1528 N N . ILE A 1 195 ? 16.792 38.388 26.734 1.00 43.00 195 ILE A N 1
ATOM 1529 C CA . ILE A 1 195 ? 16.319 38.729 25.385 1.00 43.00 195 ILE A CA 1
ATOM 1530 C C . ILE A 1 195 ? 16.191 40.259 25.308 1.00 43.00 195 ILE A C 1
ATOM 1532 O O . ILE A 1 195 ? 15.525 40.847 26.165 1.00 43.00 195 ILE A O 1
ATOM 1536 N N . PRO A 1 196 ? 16.831 40.921 24.328 1.00 47.09 196 PRO A N 1
ATOM 1537 C CA . PRO A 1 196 ? 16.839 42.372 24.224 1.00 47.09 196 PRO A CA 1
ATOM 1538 C C . PRO A 1 196 ? 15.504 42.928 23.716 1.00 47.09 196 PRO A C 1
ATOM 1540 O O . PRO A 1 196 ? 14.918 42.458 22.741 1.00 47.09 196 PRO A O 1
ATOM 1543 N N . SER A 1 197 ? 15.073 43.986 24.397 1.00 44.72 197 SER A N 1
ATOM 1544 C CA . SER A 1 197 ? 13.971 44.874 24.044 1.00 44.72 197 SER A CA 1
ATOM 1545 C C . SER A 1 197 ? 14.261 45.617 22.738 1.00 44.72 197 SER A C 1
ATOM 1547 O O . SER A 1 197 ? 15.265 46.321 22.647 1.00 44.72 197 SER A O 1
ATOM 1549 N N . THR A 1 198 ? 13.372 45.505 21.747 1.00 37.69 198 THR A N 1
ATOM 1550 C CA . THR A 1 198 ? 13.271 46.467 20.640 1.00 37.69 198 THR A CA 1
ATOM 1551 C C . THR A 1 198 ? 11.819 46.632 20.180 1.00 37.69 198 THR A C 1
ATOM 1553 O O . THR A 1 198 ? 11.127 45.658 19.906 1.00 37.69 198 THR A O 1
ATOM 1556 N N . GLY A 1 199 ? 11.396 47.895 20.052 1.00 38.41 199 GLY A N 1
ATOM 1557 C CA . GLY A 1 199 ? 10.450 48.341 19.023 1.00 38.41 199 GLY A CA 1
ATOM 1558 C C . GLY A 1 199 ? 8.963 48.312 19.371 1.00 38.41 199 GLY A C 1
ATOM 1559 O O . GLY A 1 199 ? 8.272 47.337 19.101 1.00 38.41 199 GLY A O 1
ATOM 1560 N N . GLY A 1 200 ? 8.450 49.432 19.884 1.00 44.19 200 GLY A N 1
ATOM 1561 C CA . GLY A 1 200 ? 7.019 49.663 20.065 1.00 44.19 200 GLY A CA 1
ATOM 1562 C C . GLY A 1 200 ? 6.247 49.767 18.745 1.00 44.19 200 GLY A C 1
ATOM 1563 O O . GLY A 1 200 ? 6.689 50.405 17.792 1.00 44.19 200 GLY A O 1
ATOM 1564 N N . VAL A 1 201 ? 5.047 49.184 18.732 1.00 41.72 201 VAL A N 1
ATOM 1565 C CA . VAL A 1 201 ? 4.014 49.430 17.720 1.00 41.72 201 VAL A CA 1
ATOM 1566 C C . VAL A 1 201 ? 2.761 49.909 18.449 1.00 41.72 201 VAL A C 1
ATOM 1568 O O . VAL A 1 201 ? 2.198 49.195 19.277 1.00 41.72 201 VAL A O 1
ATOM 1571 N N . ASN A 1 202 ? 2.352 51.143 18.155 1.00 50.62 202 ASN A N 1
ATOM 1572 C CA . ASN A 1 202 ? 1.143 51.781 18.673 1.00 50.62 202 ASN A CA 1
ATOM 1573 C C . ASN A 1 202 ? -0.110 51.012 18.219 1.00 50.62 202 ASN A C 1
ATOM 1575 O O . ASN A 1 202 ? -0.525 51.133 17.065 1.00 50.62 202 ASN A O 1
ATOM 1579 N N . LEU A 1 203 ? -0.747 50.264 19.127 1.00 46.22 203 LEU A N 1
ATOM 1580 C CA . LEU A 1 203 ? -2.120 49.798 18.938 1.00 46.22 203 LEU A CA 1
ATOM 1581 C C . LEU A 1 203 ? -3.099 50.873 19.422 1.00 46.22 203 LEU A C 1
ATOM 1583 O O . LEU A 1 203 ? -3.241 51.142 20.613 1.00 46.22 203 LEU A O 1
ATOM 1587 N N . SER A 1 204 ? -3.772 51.467 18.441 1.00 49.47 204 SER A N 1
ATOM 1588 C CA . SER A 1 204 ? -4.942 52.330 18.574 1.00 49.47 204 SER A CA 1
ATOM 1589 C C . SER A 1 204 ? -6.009 51.739 19.513 1.00 49.47 204 SER A C 1
ATOM 1591 O O . SER A 1 204 ? -6.291 50.539 19.510 1.00 49.47 204 SER A O 1
ATOM 1593 N N . GLN A 1 205 ? -6.598 52.624 20.315 1.00 49.19 205 GLN A N 1
ATOM 1594 C CA . GLN A 1 205 ? -7.602 52.370 21.341 1.00 49.19 205 GLN A CA 1
ATOM 1595 C C . GLN A 1 205 ? -8.893 51.782 20.749 1.00 49.19 205 GLN A C 1
ATOM 1597 O O . GLN A 1 205 ? -9.791 52.509 20.331 1.00 49.19 205 GLN A O 1
ATOM 1602 N N . ASN A 1 206 ? -9.037 50.459 20.794 1.00 48.28 206 ASN A N 1
ATOM 1603 C CA . ASN A 1 206 ? -10.334 49.810 20.622 1.00 48.28 206 ASN A CA 1
ATOM 1604 C C . ASN A 1 206 ? -11.093 49.891 21.957 1.00 48.28 206 ASN A C 1
ATOM 1606 O O . ASN A 1 206 ? -10.949 49.034 22.830 1.00 48.28 206 ASN A O 1
ATOM 1610 N N . ARG A 1 207 ? -11.871 50.965 22.147 1.00 51.09 207 ARG A N 1
ATOM 1611 C CA . ARG A 1 207 ? -12.815 51.075 23.267 1.00 51.09 207 ARG A CA 1
ATOM 1612 C C . ARG A 1 207 ? -13.870 49.977 23.119 1.00 51.09 207 ARG A C 1
ATOM 1614 O O . ARG A 1 207 ? -14.684 50.014 22.202 1.00 51.09 207 ARG A O 1
ATOM 1621 N N . GLN A 1 208 ? -13.850 49.003 24.025 1.00 53.88 208 GLN A N 1
ATOM 1622 C CA . GLN A 1 208 ? -14.944 48.053 24.201 1.00 53.88 208 GLN A CA 1
ATOM 1623 C C . GLN A 1 208 ? -16.207 48.840 24.576 1.00 53.88 208 GLN A C 1
ATOM 1625 O O . GLN A 1 208 ? -16.323 49.335 25.696 1.00 53.88 208 GLN A O 1
ATOM 1630 N N . GLY A 1 209 ? -17.131 48.995 23.624 1.00 57.62 209 GLY A N 1
ATOM 1631 C CA . GLY A 1 209 ? -18.476 49.486 23.906 1.00 57.62 209 GLY A CA 1
ATOM 1632 C C . GLY A 1 209 ? -19.126 48.566 24.935 1.00 57.62 209 GLY A C 1
ATOM 1633 O O . GLY A 1 209 ? -19.168 47.348 24.756 1.00 57.62 209 GLY A O 1
ATOM 1634 N N . THR A 1 210 ? -19.560 49.137 26.052 1.00 58.47 210 THR A N 1
ATOM 1635 C CA . THR A 1 210 ? -20.203 48.400 27.135 1.00 58.47 210 THR A CA 1
ATOM 1636 C C . THR A 1 210 ? -21.524 47.804 26.651 1.00 58.47 210 THR A C 1
ATOM 1638 O O . THR A 1 210 ? -22.262 48.412 25.875 1.00 58.47 210 THR A O 1
ATOM 1641 N N . LEU A 1 211 ? -21.842 46.604 27.145 1.00 55.69 211 LEU A N 1
ATOM 1642 C CA . LEU A 1 211 ? -23.023 45.802 26.789 1.00 55.69 211 LEU A CA 1
ATOM 1643 C C . LEU A 1 211 ? -24.372 46.548 26.940 1.00 55.69 211 LEU A C 1
ATOM 1645 O O . LEU A 1 211 ? -25.393 46.078 26.447 1.00 55.69 211 LEU A O 1
ATOM 1649 N N . ALA A 1 212 ? -24.374 47.700 27.617 1.00 57.38 212 ALA A N 1
ATOM 1650 C CA . ALA A 1 212 ? -25.525 48.574 27.818 1.00 57.38 212 ALA A CA 1
ATOM 1651 C C . ALA A 1 212 ? -25.915 49.396 26.572 1.00 57.38 212 ALA A C 1
ATOM 1653 O O . ALA A 1 212 ? -27.051 49.850 26.489 1.00 57.38 212 ALA A O 1
ATOM 1654 N N . GLN A 1 213 ? -25.016 49.574 25.593 1.00 57.16 213 GLN A N 1
ATOM 1655 C CA . GLN A 1 213 ? -25.336 50.265 24.332 1.00 57.16 213 GLN A CA 1
ATOM 1656 C C . GLN A 1 213 ? -26.070 49.379 23.312 1.00 57.16 213 GLN A C 1
ATOM 1658 O O . GLN A 1 213 ? -26.643 49.899 22.355 1.00 57.16 213 GLN A O 1
ATOM 1663 N N . MET A 1 214 ? -26.101 48.056 23.508 1.00 58.84 214 MET A N 1
ATOM 1664 C CA . MET A 1 214 ? -26.973 47.169 22.736 1.00 58.84 214 MET A CA 1
ATOM 1665 C C . MET A 1 214 ? -28.378 47.254 23.328 1.00 58.84 214 MET A C 1
ATOM 1667 O O . MET A 1 214 ? -28.709 46.520 24.253 1.00 58.84 214 MET A O 1
ATOM 1671 N N . GLY A 1 215 ? -29.183 48.193 22.829 1.00 60.53 215 GLY A N 1
ATOM 1672 C CA . GLY A 1 215 ? -30.579 48.359 23.223 1.00 60.53 215 GLY A CA 1
ATOM 1673 C C . GLY A 1 215 ? -31.338 47.036 23.117 1.00 60.53 215 GLY A C 1
ATOM 1674 O O . GLY A 1 215 ? -31.664 46.576 22.023 1.00 60.53 215 GLY A O 1
ATOM 1675 N N . TRP A 1 216 ? -31.594 46.404 24.261 1.00 64.38 216 TRP A N 1
ATOM 1676 C CA . TRP A 1 216 ? -32.375 45.179 24.336 1.00 64.38 216 TRP A CA 1
ATOM 1677 C C . TRP A 1 216 ? -33.823 45.529 24.017 1.00 64.38 216 TRP A C 1
ATOM 1679 O O . TRP A 1 216 ? -34.509 46.185 24.797 1.00 64.38 216 TRP A O 1
ATOM 1689 N N . GLN A 1 217 ? -34.272 45.115 22.838 1.00 75.38 217 GLN A N 1
ATOM 1690 C CA . GLN A 1 217 ? -35.638 45.325 22.386 1.00 75.38 217 GLN A CA 1
ATOM 1691 C C . GLN A 1 217 ? -36.589 44.586 23.338 1.00 75.38 217 GLN A C 1
ATOM 1693 O O . GLN A 1 217 ? -36.496 43.366 23.502 1.00 75.38 217 GLN A O 1
ATOM 1698 N N . THR A 1 218 ? -37.461 45.325 24.020 1.00 77.38 218 THR A N 1
ATOM 1699 C CA . THR A 1 218 ? -38.462 44.761 24.927 1.00 77.38 218 THR A CA 1
ATOM 1700 C C . THR A 1 218 ? -39.605 44.182 24.097 1.00 77.38 218 THR A C 1
ATOM 1702 O O . THR A 1 218 ? -40.226 44.866 23.288 1.00 77.38 218 THR A O 1
ATOM 1705 N N . TRP A 1 219 ? -39.862 42.884 24.257 1.00 81.38 219 TRP A N 1
ATOM 1706 C CA . TRP A 1 219 ? -40.921 42.183 23.531 1.00 81.38 219 TRP A CA 1
ATOM 1707 C C . TRP A 1 219 ? -42.163 42.077 24.409 1.00 81.38 219 TRP A C 1
ATOM 1709 O O . TRP A 1 219 ? -42.064 41.693 25.575 1.00 81.38 219 TRP A O 1
ATOM 1719 N N . ALA A 1 220 ? -43.336 42.353 23.840 1.00 84.94 220 ALA A N 1
ATOM 1720 C CA . ALA A 1 220 ? -44.599 42.023 24.488 1.00 84.94 220 ALA A CA 1
ATOM 1721 C C . ALA A 1 220 ? -44.742 40.488 24.653 1.00 84.94 220 ALA A C 1
ATOM 1723 O O . ALA A 1 220 ? -44.200 39.732 23.832 1.00 84.94 220 ALA A O 1
ATOM 1724 N N . PRO A 1 221 ? -45.467 39.999 25.679 1.00 79.38 221 PRO A N 1
ATOM 1725 C CA . PRO A 1 221 ? -45.721 38.570 25.863 1.00 79.38 221 PRO A CA 1
ATOM 1726 C C . PRO A 1 221 ? -46.328 37.947 24.593 1.00 79.38 221 PRO A C 1
ATOM 1728 O O . PRO A 1 221 ? -47.345 38.416 24.093 1.00 79.38 221 PRO A O 1
ATOM 1731 N N . GLY A 1 222 ? -45.676 36.922 24.035 1.00 83.88 222 GLY A N 1
ATOM 1732 C CA . GLY A 1 222 ? -46.083 36.248 22.790 1.00 83.88 222 GLY A CA 1
ATOM 1733 C C . GLY A 1 222 ? -45.525 36.846 21.486 1.00 83.88 222 GLY A C 1
ATOM 1734 O O . GLY A 1 222 ? -45.389 36.120 20.501 1.00 83.88 222 GLY A O 1
ATOM 1735 N N . ALA A 1 223 ? -45.098 38.115 21.469 1.00 84.94 223 ALA A N 1
ATOM 1736 C CA . ALA A 1 223 ? -44.525 38.748 20.271 1.00 84.94 223 ALA A CA 1
ATOM 1737 C C . ALA A 1 223 ? -43.154 38.158 19.894 1.00 84.94 223 ALA A C 1
ATOM 1739 O O . ALA A 1 223 ? -42.824 38.020 18.716 1.00 84.94 223 ALA A O 1
ATOM 1740 N N . LYS A 1 224 ? -42.372 37.746 20.900 1.00 84.62 224 LYS A N 1
ATOM 1741 C CA . LYS A 1 224 ? -41.079 37.080 20.698 1.00 84.62 224 LYS A CA 1
ATOM 1742 C C . LYS A 1 224 ? -41.231 35.737 19.980 1.00 84.62 224 LYS A C 1
ATOM 1744 O O . LYS A 1 224 ? -40.458 35.443 19.072 1.00 84.62 224 LYS A O 1
ATOM 1749 N N . ASP A 1 225 ? -42.244 34.955 20.347 1.00 82.94 225 ASP A N 1
ATOM 1750 C CA . ASP A 1 225 ? -42.488 33.639 19.750 1.00 82.94 225 ASP A CA 1
ATOM 1751 C C . ASP A 1 225 ? -43.000 33.763 18.312 1.00 82.94 225 ASP A C 1
ATOM 1753 O O . ASP A 1 225 ? -42.598 32.984 17.447 1.00 82.94 225 ASP A O 1
ATOM 1757 N N . ALA A 1 226 ? -43.837 34.769 18.031 1.00 87.38 226 ALA A N 1
ATOM 1758 C CA . ALA A 1 226 ? -44.281 35.080 16.675 1.00 87.38 226 ALA A CA 1
ATOM 1759 C C . ALA A 1 226 ? -43.102 35.492 15.777 1.00 87.38 226 ALA A C 1
ATOM 1761 O O . ALA A 1 226 ? -42.907 34.903 14.714 1.00 87.38 226 ALA A O 1
ATOM 1762 N N . HIS A 1 227 ? -42.252 36.412 16.245 1.00 87.44 227 HIS A N 1
ATOM 1763 C CA . HIS A 1 227 ? -41.067 36.848 15.503 1.00 87.44 227 HIS A CA 1
ATOM 1764 C C . HIS A 1 227 ? -40.058 35.708 15.299 1.00 87.44 227 HIS A C 1
ATOM 1766 O O . HIS A 1 227 ? -39.477 35.564 14.225 1.00 87.44 227 HIS A O 1
ATOM 1772 N N . GLN A 1 228 ? -39.863 34.847 16.302 1.00 84.25 228 GLN A N 1
ATOM 1773 C CA . GLN A 1 228 ? -38.965 33.700 16.183 1.00 84.25 228 GLN A CA 1
ATOM 1774 C C . GLN A 1 228 ? -39.508 32.636 15.216 1.00 84.25 228 GLN A C 1
ATOM 1776 O O . GLN A 1 228 ? -38.724 32.036 14.475 1.00 84.25 228 GLN A O 1
ATOM 1781 N N . LYS A 1 229 ? -40.831 32.425 15.168 1.00 91.25 229 LYS A N 1
ATOM 1782 C CA . LYS A 1 229 ? -41.477 31.559 14.168 1.00 91.25 229 LYS A CA 1
ATOM 1783 C C . LYS A 1 229 ? -41.342 32.127 12.757 1.00 91.25 229 LYS A C 1
ATOM 1785 O O . LYS A 1 229 ? -40.913 31.394 11.870 1.00 91.25 229 LYS A O 1
ATOM 1790 N N . GLU A 1 230 ? -41.612 33.415 12.560 1.00 91.69 230 GLU A N 1
ATOM 1791 C CA . GLU A 1 230 ? -41.477 34.077 11.256 1.00 91.69 230 GLU A CA 1
ATOM 1792 C C . GLU A 1 230 ? -40.019 34.076 10.766 1.00 91.69 230 GLU A C 1
ATOM 1794 O O . GLU A 1 230 ? -39.743 33.717 9.622 1.00 91.69 230 GLU A O 1
ATOM 1799 N N . ALA A 1 231 ? -39.057 34.372 11.645 1.00 87.44 231 ALA A N 1
ATOM 1800 C CA . ALA A 1 231 ? -37.633 34.300 11.321 1.00 87.44 231 ALA A CA 1
ATOM 1801 C C . ALA A 1 231 ? -37.191 32.871 10.967 1.00 87.44 231 ALA A C 1
ATOM 1803 O O . ALA A 1 231 ? -36.404 32.673 10.039 1.00 87.44 231 ALA A O 1
ATOM 1804 N N . SER A 1 232 ? -37.721 31.863 11.669 1.00 86.44 232 SER A N 1
ATOM 1805 C CA . SER A 1 232 ? -37.454 30.451 11.365 1.00 86.44 232 SER A CA 1
ATOM 1806 C C . SER A 1 232 ? -38.044 30.042 10.015 1.00 86.44 232 SER A C 1
ATOM 1808 O O . SER A 1 232 ? -37.399 29.308 9.266 1.00 86.44 232 SER A O 1
ATOM 1810 N N . GLN A 1 233 ? -39.235 30.545 9.683 1.00 90.88 233 GLN A N 1
ATOM 1811 C CA . GLN A 1 233 ? -39.900 30.291 8.410 1.00 90.88 233 GLN A CA 1
ATOM 1812 C C . GLN A 1 233 ? -39.157 30.955 7.244 1.00 90.88 233 GLN A C 1
ATOM 1814 O O . GLN A 1 233 ? -38.805 30.262 6.293 1.00 90.88 233 GLN A O 1
ATOM 1819 N N . ARG A 1 234 ? -38.755 32.227 7.371 1.00 90.31 234 ARG A N 1
ATOM 1820 C CA . ARG A 1 234 ? -37.889 32.902 6.383 1.00 90.31 234 ARG A CA 1
ATOM 1821 C C . ARG A 1 234 ? -36.553 32.187 6.190 1.00 90.31 234 ARG A C 1
ATOM 1823 O O . ARG A 1 234 ? -36.075 32.049 5.068 1.00 90.31 234 ARG A O 1
ATOM 1830 N N . HIS A 1 235 ? -35.950 31.681 7.266 1.00 81.31 235 HIS A N 1
ATOM 1831 C CA . HIS A 1 235 ? -34.718 30.894 7.166 1.00 81.31 235 HIS A CA 1
ATOM 1832 C C . HIS A 1 235 ? -34.911 29.537 6.489 1.00 81.31 235 HIS A C 1
ATOM 1834 O O . HIS A 1 235 ? -33.951 29.002 5.928 1.00 81.31 235 HIS A O 1
ATOM 1840 N N . ARG A 1 236 ? -36.105 28.950 6.589 1.00 87.62 236 ARG A N 1
ATOM 1841 C CA . ARG A 1 236 ? -36.449 27.704 5.908 1.00 87.62 236 ARG A CA 1
ATOM 1842 C C . ARG A 1 236 ? -36.678 27.957 4.421 1.00 87.62 236 ARG A C 1
ATOM 1844 O O . ARG A 1 236 ? -36.017 27.318 3.612 1.00 87.62 236 ARG A O 1
ATOM 1851 N N . GLU A 1 237 ? -37.498 28.945 4.083 1.00 90.81 237 GLU A N 1
ATOM 1852 C CA . GLU A 1 237 ? -37.770 29.353 2.700 1.00 90.81 237 GLU A CA 1
ATOM 1853 C C . GLU A 1 237 ? -36.481 29.785 1.982 1.00 90.81 237 GLU A C 1
ATOM 1855 O O . GLU A 1 237 ? -36.208 29.336 0.873 1.00 90.81 237 GLU A O 1
ATOM 1860 N N . GLY A 1 238 ? -35.608 30.551 2.646 1.00 90.62 238 GLY A N 1
ATOM 1861 C CA . GLY A 1 238 ? -34.304 30.924 2.090 1.00 90.62 238 GLY A CA 1
ATOM 1862 C C . GLY A 1 238 ? -33.366 29.730 1.860 1.00 90.62 238 GLY A C 1
ATOM 1863 O O . GLY A 1 238 ? -32.595 29.725 0.901 1.00 90.62 238 GLY A O 1
ATOM 1864 N N . ARG A 1 239 ? -33.440 28.683 2.696 1.00 83.62 239 ARG A N 1
ATOM 1865 C CA . ARG A 1 239 ? -32.687 27.436 2.473 1.00 83.62 239 ARG A CA 1
ATOM 1866 C C . ARG A 1 239 ? -33.242 26.641 1.299 1.00 83.62 239 ARG A C 1
ATOM 1868 O O . ARG A 1 239 ? -32.456 26.125 0.512 1.00 83.62 239 ARG A O 1
ATOM 1875 N N . GLU A 1 240 ? -34.562 26.551 1.183 1.00 88.81 240 GLU A N 1
ATOM 1876 C CA . GLU A 1 240 ? -35.233 25.863 0.077 1.00 88.81 240 GLU A CA 1
ATOM 1877 C C . GLU A 1 240 ? -34.936 26.565 -1.262 1.00 88.81 240 GLU A C 1
ATOM 1879 O O . GLU A 1 240 ? -34.537 25.906 -2.220 1.00 88.81 240 GLU A O 1
ATOM 1884 N N . GLN A 1 241 ? -34.969 27.903 -1.305 1.00 90.88 241 GLN A N 1
ATOM 1885 C CA . GLN A 1 241 ? -34.562 28.681 -2.483 1.00 90.88 241 GLN A CA 1
ATOM 1886 C C . GLN A 1 241 ? -33.084 28.484 -2.841 1.00 90.88 241 GLN A C 1
ATOM 1888 O O . GLN A 1 241 ? -32.743 28.335 -4.013 1.00 90.88 241 GLN A O 1
ATOM 1893 N N . PHE A 1 242 ? -32.197 28.450 -1.844 1.00 87.50 242 PHE A N 1
ATOM 1894 C CA . PHE A 1 242 ? -30.771 28.227 -2.076 1.00 87.50 242 PHE A CA 1
ATOM 1895 C C . PHE A 1 242 ? -30.475 26.822 -2.620 1.00 87.50 242 PHE A C 1
ATOM 1897 O O . PHE A 1 242 ? -29.629 26.668 -3.502 1.00 87.50 242 PHE A O 1
ATOM 1904 N N . LEU A 1 243 ? -31.177 25.799 -2.123 1.00 86.81 243 LEU A N 1
ATOM 1905 C CA . LEU A 1 243 ? -31.076 24.436 -2.649 1.00 86.81 243 LEU A CA 1
ATOM 1906 C C . LEU A 1 243 ? -31.586 24.366 -4.091 1.00 86.81 243 LEU A C 1
ATOM 1908 O O . LEU A 1 243 ? -30.877 23.846 -4.948 1.00 86.81 243 LEU A O 1
ATOM 1912 N N . CYS A 1 244 ? -32.737 24.982 -4.374 1.00 92.50 244 CYS A N 1
ATOM 1913 C CA . CYS A 1 244 ? -33.294 25.052 -5.723 1.00 92.50 244 CYS A CA 1
ATOM 1914 C C . CYS A 1 244 ? -32.343 25.764 -6.709 1.00 92.50 244 CYS A C 1
ATOM 1916 O O . CYS A 1 244 ? -32.177 25.312 -7.839 1.00 92.50 244 CYS A O 1
ATOM 1918 N N . GLN A 1 245 ? -31.662 26.839 -6.285 1.00 90.56 245 GLN A N 1
ATOM 1919 C CA . GLN A 1 245 ? -30.646 27.516 -7.106 1.00 90.56 245 GLN A CA 1
ATOM 1920 C C . GLN A 1 245 ? -29.410 26.641 -7.351 1.00 90.56 245 GLN A C 1
ATOM 1922 O O . GLN A 1 245 ? -28.875 26.633 -8.459 1.00 90.56 245 GLN A O 1
ATOM 1927 N N . GLN A 1 246 ? -28.955 25.884 -6.347 1.00 88.44 246 GLN A N 1
ATOM 1928 C CA . GLN A 1 246 ? -27.823 24.970 -6.516 1.00 88.44 246 GLN A CA 1
ATOM 1929 C C . GLN A 1 246 ? -28.139 23.812 -7.461 1.00 88.44 246 GLN A C 1
ATOM 1931 O O . GLN A 1 246 ? -27.273 23.425 -8.245 1.00 88.44 246 GLN A O 1
ATOM 1936 N N . GLU A 1 247 ? -29.346 23.254 -7.383 1.00 89.38 247 GLU A N 1
ATOM 1937 C CA . GLU A 1 247 ? -29.794 22.201 -8.296 1.00 89.38 247 GLU A CA 1
ATOM 1938 C C . GLU A 1 247 ? -29.869 22.729 -9.732 1.00 89.38 247 GLU A C 1
ATOM 1940 O O . GLU A 1 247 ? -29.255 22.137 -10.619 1.00 89.38 247 GLU A O 1
ATOM 1945 N N . ALA A 1 248 ? -30.472 23.904 -9.944 1.00 94.38 248 ALA A N 1
ATOM 1946 C CA . ALA A 1 248 ? -30.516 24.548 -11.258 1.00 94.38 248 ALA A CA 1
ATOM 1947 C C . ALA A 1 248 ? -29.108 24.813 -11.835 1.00 94.38 248 ALA A C 1
ATOM 1949 O O . ALA A 1 248 ? -28.850 24.542 -13.009 1.00 94.38 248 ALA A O 1
ATOM 1950 N N . GLU A 1 249 ? -28.154 25.275 -11.015 1.00 91.94 249 GLU A N 1
ATOM 1951 C CA . GLU A 1 249 ? -26.773 25.497 -11.464 1.00 91.94 249 GLU A CA 1
ATOM 1952 C C . GLU A 1 249 ? -26.046 24.176 -11.788 1.00 91.94 249 GLU A C 1
ATOM 1954 O O . GLU A 1 249 ? -25.231 24.106 -12.716 1.00 91.94 249 GLU A O 1
ATOM 1959 N N . GLN A 1 250 ? -26.319 23.104 -11.037 1.00 89.75 250 GLN A N 1
ATOM 1960 C CA . GLN A 1 250 ? -25.769 21.780 -11.330 1.00 89.75 250 GLN A CA 1
ATOM 1961 C C . GLN A 1 250 ? -26.318 21.227 -12.644 1.00 89.75 250 GLN A C 1
ATOM 1963 O O . GLN A 1 250 ? -25.527 20.756 -13.468 1.00 89.75 250 GLN A O 1
ATOM 1968 N N . GLU A 1 251 ? -27.623 21.346 -12.876 1.00 92.00 251 GLU A N 1
ATOM 1969 C CA . GLU A 1 251 ? -28.260 20.949 -14.130 1.00 92.00 251 GLU A CA 1
ATOM 1970 C C . GLU A 1 251 ? -27.694 21.733 -15.319 1.00 92.00 251 GLU A C 1
ATOM 1972 O O . GLU A 1 251 ? -27.320 21.131 -16.329 1.00 92.00 251 GLU A O 1
ATOM 1977 N N . GLU A 1 252 ? -27.507 23.049 -15.185 1.00 93.69 252 GLU A N 1
ATOM 1978 C CA . GLU A 1 252 ? -26.906 23.873 -16.237 1.00 93.69 252 GLU A CA 1
ATOM 1979 C C . GLU A 1 252 ? -25.449 23.459 -16.519 1.00 93.69 252 GLU A C 1
ATOM 1981 O O . GLU A 1 252 ? -25.024 23.324 -17.672 1.00 93.69 252 GLU A O 1
ATOM 1986 N N . ARG A 1 253 ? -24.661 23.178 -15.472 1.00 91.38 253 ARG A N 1
ATOM 1987 C CA . ARG A 1 253 ? -23.285 22.673 -15.623 1.00 91.38 253 ARG A CA 1
ATOM 1988 C C . ARG A 1 253 ? -23.253 21.310 -16.308 1.00 91.38 253 ARG A C 1
ATOM 1990 O O . ARG A 1 253 ? -22.334 21.046 -17.091 1.00 91.38 253 ARG A O 1
ATOM 1997 N N . GLU A 1 254 ? -24.209 20.432 -16.023 1.00 90.31 254 GLU A N 1
ATOM 1998 C CA . GLU A 1 254 ? -24.335 19.150 -16.710 1.00 90.31 254 GLU A CA 1
ATOM 1999 C C . GLU A 1 254 ? -24.729 19.317 -18.175 1.00 90.31 254 GLU A C 1
ATOM 2001 O O . GLU A 1 254 ? -24.112 18.685 -19.037 1.00 90.31 254 GLU A O 1
ATOM 2006 N N . GLN A 1 255 ? -25.686 20.195 -18.479 1.00 93.25 255 GLN A N 1
ATOM 2007 C CA . GLN A 1 255 ? -26.078 20.510 -19.851 1.00 93.25 255 GLN A CA 1
ATOM 2008 C C . GLN A 1 255 ? -24.895 21.072 -20.645 1.00 93.25 255 GLN A C 1
ATOM 2010 O O . GLN A 1 255 ? -24.546 20.515 -21.687 1.00 93.25 255 GLN A O 1
ATOM 2015 N N . ARG A 1 256 ? -24.156 22.049 -20.099 1.00 94.06 256 ARG A N 1
ATOM 2016 C CA . ARG A 1 256 ? -22.932 22.584 -20.727 1.00 94.06 256 ARG A CA 1
ATOM 2017 C C . ARG A 1 256 ? -21.885 21.496 -20.986 1.00 94.06 256 ARG A C 1
ATOM 2019 O O . ARG A 1 256 ? -21.230 21.491 -22.031 1.00 94.06 256 ARG A O 1
ATOM 2026 N N . LYS A 1 257 ? -21.713 20.536 -20.067 1.00 91.44 257 LYS A N 1
ATOM 2027 C CA . LYS A 1 257 ? -20.812 19.386 -20.277 1.00 91.44 257 LYS A CA 1
ATOM 2028 C C . LYS A 1 257 ? -21.298 18.483 -21.412 1.00 91.44 257 LYS A C 1
ATOM 2030 O O . LYS A 1 257 ? -20.476 18.073 -22.236 1.00 91.44 257 LYS A O 1
ATOM 2035 N N . ARG A 1 258 ? -22.601 18.182 -21.471 1.00 92.06 258 ARG A N 1
ATOM 2036 C CA . ARG A 1 258 ? -23.213 17.369 -22.538 1.00 92.06 258 ARG A CA 1
ATOM 2037 C C . ARG A 1 258 ? -23.061 18.052 -23.899 1.00 92.06 258 ARG A C 1
ATOM 2039 O O . ARG A 1 258 ? -22.634 17.404 -24.854 1.00 92.06 258 ARG A O 1
ATOM 2046 N N . GLU A 1 259 ? -23.287 19.359 -23.977 1.00 93.81 259 GLU A N 1
ATOM 2047 C CA . GLU A 1 259 ? -23.107 20.150 -25.199 1.00 93.81 259 GLU A CA 1
ATOM 2048 C C . GLU A 1 259 ? -21.648 20.206 -25.663 1.00 93.81 259 GLU A C 1
ATOM 2050 O O . GLU A 1 259 ? -21.356 19.978 -26.840 1.00 93.81 259 GLU A O 1
ATOM 2055 N N . LEU A 1 260 ? -20.699 20.441 -24.749 1.00 93.12 260 LEU A N 1
ATOM 2056 C CA . LEU A 1 260 ? -19.270 20.423 -25.073 1.00 93.12 260 LEU A CA 1
ATOM 2057 C C . LEU A 1 260 ? -18.821 19.043 -25.567 1.00 93.12 260 LEU A C 1
ATOM 2059 O O . LEU A 1 260 ? -18.042 18.956 -26.521 1.00 93.12 260 LEU A O 1
ATOM 2063 N N . ALA A 1 261 ? -19.318 17.966 -24.954 1.00 91.38 261 ALA A N 1
ATOM 2064 C CA . ALA A 1 261 ? -19.054 16.603 -25.402 1.00 91.38 261 ALA A CA 1
ATOM 2065 C C . ALA A 1 261 ? -19.635 16.348 -26.804 1.00 91.38 261 ALA A C 1
ATOM 2067 O O . ALA A 1 261 ? -18.917 15.857 -27.680 1.00 91.38 261 ALA A O 1
ATOM 2068 N N . ALA A 1 262 ? -20.880 16.763 -27.059 1.00 94.56 262 ALA A N 1
ATOM 2069 C CA . ALA A 1 262 ? -21.512 16.660 -28.372 1.00 94.56 262 ALA A CA 1
ATOM 2070 C C . ALA A 1 262 ? -20.742 17.458 -29.440 1.00 94.56 262 ALA A C 1
ATOM 2072 O O . ALA A 1 262 ? -20.476 16.945 -30.530 1.00 94.56 262 ALA A O 1
ATOM 2073 N N . LYS A 1 263 ? -20.293 18.679 -29.121 1.00 95.38 263 LYS A N 1
ATOM 2074 C CA . LYS A 1 263 ? -19.487 19.523 -30.020 1.00 95.38 263 LYS A CA 1
ATOM 2075 C C . LYS A 1 263 ? -18.130 18.888 -30.335 1.00 95.38 263 LYS A C 1
ATOM 2077 O O . LYS A 1 263 ? -17.712 18.893 -31.493 1.00 95.38 263 LYS A O 1
ATOM 2082 N N . ARG A 1 264 ? -17.459 18.289 -29.341 1.00 92.31 264 ARG A N 1
ATOM 2083 C CA . ARG A 1 264 ? -16.213 17.522 -29.545 1.00 92.31 264 ARG A CA 1
ATOM 2084 C C . ARG A 1 264 ? -16.442 16.322 -30.458 1.00 92.31 264 ARG A C 1
ATOM 2086 O O . ARG A 1 264 ? -15.653 16.097 -31.371 1.00 92.31 264 ARG A O 1
ATOM 2093 N N . GLN A 1 265 ? -17.536 15.590 -30.255 1.00 92.00 265 GLN A N 1
ATOM 2094 C CA . GLN A 1 265 ? -17.860 14.431 -31.079 1.00 92.00 265 GLN A CA 1
ATOM 2095 C C . GLN A 1 265 ? -18.188 14.829 -32.525 1.00 92.00 265 GLN A C 1
ATOM 2097 O O . GLN A 1 265 ? -17.702 14.178 -33.447 1.00 92.00 265 GLN A O 1
ATOM 2102 N N . ARG A 1 266 ? -18.940 15.918 -32.739 1.00 93.94 266 ARG A N 1
ATOM 2103 C CA . ARG A 1 266 ? -19.205 16.470 -34.081 1.00 93.94 266 ARG A CA 1
ATOM 2104 C C . ARG A 1 266 ? -17.910 16.876 -34.787 1.00 93.94 266 ARG A C 1
ATOM 2106 O O . ARG A 1 266 ? -17.693 16.444 -35.912 1.00 93.94 266 ARG A O 1
ATOM 2113 N N . LYS A 1 267 ? -17.010 17.605 -34.109 1.00 94.19 267 LYS A N 1
ATOM 2114 C CA . LYS A 1 267 ? -15.688 17.963 -34.662 1.00 94.19 267 LYS A CA 1
ATOM 2115 C C . LYS A 1 267 ? -14.853 16.737 -35.025 1.00 94.19 267 LYS A C 1
ATOM 2117 O O . LYS A 1 267 ? -14.248 16.709 -36.087 1.00 94.19 267 LYS A O 1
ATOM 2122 N N . HIS A 1 268 ? -14.839 15.716 -34.170 1.00 91.25 268 HIS A N 1
ATOM 2123 C CA . HIS A 1 268 ? -14.117 14.477 -34.451 1.00 91.25 268 HIS A CA 1
ATOM 2124 C C . HIS A 1 268 ? -14.692 13.740 -35.668 1.00 91.25 268 HIS A C 1
ATOM 2126 O O . HIS A 1 268 ? -13.935 13.236 -36.490 1.00 91.25 268 HIS A O 1
ATOM 2132 N N . ARG A 1 269 ? -16.026 13.673 -35.800 1.00 92.50 269 ARG A N 1
ATOM 2133 C CA . ARG A 1 269 ? -16.676 13.064 -36.972 1.00 92.50 269 ARG A CA 1
ATOM 2134 C C . ARG A 1 269 ? -16.360 13.837 -38.252 1.00 92.50 269 ARG A C 1
ATOM 2136 O O . ARG A 1 269 ? -15.949 13.207 -39.214 1.00 92.50 269 ARG A O 1
ATOM 2143 N N . ALA A 1 270 ? -16.461 15.166 -38.222 1.00 93.38 270 ALA A N 1
ATOM 2144 C CA . ALA A 1 270 ? -16.111 16.018 -39.358 1.00 93.38 270 ALA A CA 1
ATOM 2145 C C . ALA A 1 270 ? -14.635 15.859 -39.760 1.00 93.38 270 ALA A C 1
ATOM 2147 O O . ALA A 1 270 ? -14.345 15.682 -40.934 1.00 93.38 270 ALA A O 1
ATOM 2148 N N . LYS A 1 271 ? -13.707 15.821 -38.789 1.00 93.50 271 LYS A N 1
ATOM 2149 C CA . LYS A 1 271 ? -12.283 15.585 -39.070 1.00 93.50 271 LYS A CA 1
ATOM 2150 C C . LYS A 1 271 ? -12.050 14.226 -39.725 1.00 93.50 271 LYS A C 1
ATOM 2152 O O . LYS A 1 271 ? -11.332 14.142 -40.707 1.00 93.50 271 LYS A O 1
ATOM 2157 N N . LYS A 1 272 ? -12.677 13.171 -39.198 1.00 91.56 272 LYS A N 1
ATOM 2158 C CA . LYS A 1 272 ? -12.536 11.817 -39.743 1.00 91.56 272 LYS A CA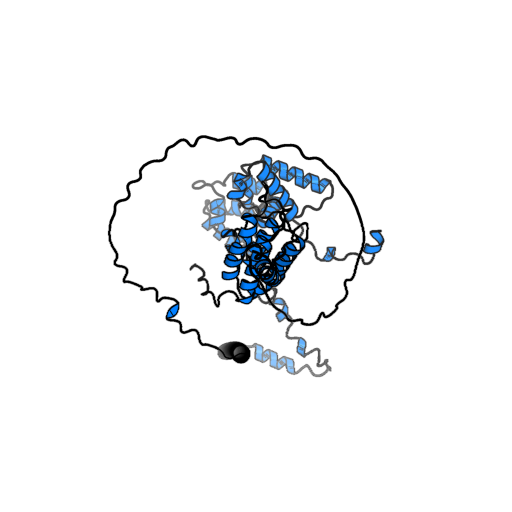 1
ATOM 2159 C C . LYS A 1 272 ? -13.137 11.697 -41.149 1.00 91.56 272 LYS A C 1
ATOM 2161 O O . LYS A 1 272 ? -12.635 10.926 -41.955 1.00 91.56 272 LYS A O 1
ATOM 2166 N N . GLN A 1 273 ? -14.218 12.426 -41.421 1.00 93.44 273 GLN A N 1
ATOM 2167 C CA . GLN A 1 273 ? -14.817 12.488 -42.750 1.00 93.44 273 GLN A CA 1
ATOM 2168 C C . GLN A 1 273 ? -13.900 13.225 -43.734 1.00 93.44 273 GLN A C 1
ATOM 2170 O O . GLN A 1 273 ? -13.596 12.659 -44.773 1.00 93.44 273 GLN A O 1
ATOM 2175 N N . ALA A 1 274 ? -13.364 14.390 -43.356 1.00 91.50 274 ALA A N 1
ATOM 2176 C CA . ALA A 1 274 ? -12.395 15.123 -44.171 1.00 91.50 274 ALA A CA 1
ATOM 2177 C C . ALA A 1 274 ? -11.114 14.310 -44.439 1.00 91.50 274 ALA A C 1
ATOM 2179 O O . ALA A 1 274 ? -10.632 14.278 -45.561 1.00 91.50 274 ALA A O 1
ATOM 2180 N N . GLU A 1 275 ? -10.590 13.596 -43.432 1.00 86.88 275 GLU A N 1
ATOM 2181 C CA . GLU A 1 275 ? -9.447 12.683 -43.607 1.00 86.88 275 GLU A CA 1
ATOM 2182 C C . GLU A 1 275 ? -9.760 11.558 -44.601 1.00 86.88 275 GLU A C 1
ATOM 2184 O O . GLU A 1 275 ? -8.885 11.150 -45.361 1.00 86.88 275 GLU A O 1
ATOM 2189 N N . LYS A 1 276 ? -11.003 11.063 -44.614 1.00 86.38 276 LYS A N 1
ATOM 2190 C CA . LYS A 1 276 ? -11.426 10.027 -45.555 1.00 86.38 276 LYS A CA 1
ATOM 2191 C C . LYS A 1 276 ? -11.556 10.585 -46.975 1.00 86.38 276 LYS A C 1
ATOM 2193 O O . LYS A 1 276 ? -11.023 9.980 -47.891 1.00 86.38 276 LYS A O 1
ATOM 2198 N N . GLU A 1 277 ? -12.198 11.740 -47.135 1.00 86.31 277 GLU A N 1
ATOM 2199 C CA . GLU A 1 277 ? -12.344 12.420 -48.430 1.00 86.31 277 GLU A CA 1
ATOM 2200 C C . GLU A 1 277 ? -10.965 12.775 -49.023 1.00 86.31 277 GLU A C 1
ATOM 2202 O O . GLU A 1 277 ? -10.707 12.462 -50.179 1.00 86.31 277 GLU A O 1
ATOM 2207 N N . SER A 1 278 ? -10.016 13.262 -48.209 1.00 82.50 278 SER A N 1
ATOM 2208 C CA . SER A 1 278 ? -8.632 13.504 -48.658 1.00 82.50 278 SER A CA 1
ATOM 2209 C C . SER A 1 278 ? -7.852 12.235 -49.018 1.00 82.50 278 SER A C 1
ATOM 2211 O O . SER A 1 278 ? -6.913 12.290 -49.807 1.00 82.50 278 SER A O 1
ATOM 2213 N N . ALA A 1 279 ? -8.196 11.094 -48.413 1.00 77.81 279 ALA A N 1
ATOM 2214 C CA . ALA A 1 279 ? -7.549 9.823 -48.724 1.00 77.81 279 ALA A CA 1
ATOM 2215 C C . ALA A 1 279 ? -8.099 9.224 -50.026 1.00 77.81 279 ALA A C 1
ATOM 2217 O O . ALA A 1 279 ? -7.335 8.610 -50.767 1.00 77.81 279 ALA A O 1
ATOM 2218 N N . ASP A 1 280 ? -9.388 9.433 -50.313 1.00 69.62 280 ASP A N 1
ATOM 2219 C CA . ASP A 1 280 ? -10.006 9.006 -51.569 1.00 69.62 280 ASP A CA 1
ATOM 2220 C C . ASP A 1 280 ? -9.495 9.863 -52.753 1.00 69.62 280 ASP A C 1
ATOM 2222 O O . ASP A 1 280 ? -9.178 9.300 -53.800 1.00 69.62 280 ASP A O 1
ATOM 2226 N N . GLU A 1 281 ? -9.276 11.177 -52.578 1.00 69.38 281 GLU A N 1
ATOM 2227 C CA . GLU A 1 281 ? -8.729 12.071 -53.627 1.00 69.38 281 GLU A CA 1
ATOM 2228 C C . GLU A 1 281 ? -7.277 11.757 -54.042 1.00 69.38 281 GLU A C 1
ATOM 2230 O O . GLU A 1 281 ? -6.871 12.069 -55.158 1.00 69.38 281 GLU A O 1
ATOM 2235 N N . LEU A 1 282 ? -6.489 11.095 -53.188 1.00 59.75 282 LEU A N 1
ATOM 2236 C CA . LEU A 1 282 ? -5.116 10.668 -53.504 1.00 59.75 282 LEU A CA 1
ATOM 2237 C C . LEU A 1 282 ? -5.043 9.259 -54.122 1.00 59.75 282 LEU A C 1
ATOM 2239 O O . LEU A 1 282 ? -3.947 8.737 -54.328 1.00 59.75 282 LEU A O 1
ATOM 2243 N N . SER A 1 283 ? -6.190 8.628 -54.396 1.00 55.66 283 SER A N 1
ATOM 2244 C CA . SER A 1 283 ? -6.277 7.252 -54.911 1.00 55.66 283 SER A CA 1
ATOM 2245 C C . SER A 1 283 ? -6.806 7.133 -56.347 1.00 55.66 283 SER A C 1
ATOM 2247 O O . SER A 1 283 ? -7.048 6.016 -56.809 1.00 55.66 283 SER A O 1
ATOM 2249 N N . ASP A 1 284 ? -6.940 8.257 -57.062 1.00 48.72 284 ASP A N 1
ATOM 2250 C CA . ASP A 1 284 ? -7.471 8.298 -58.437 1.00 48.72 284 ASP A CA 1
ATOM 2251 C C . ASP A 1 284 ? -6.438 7.935 -59.527 1.00 48.72 284 ASP A C 1
ATOM 2253 O O . ASP A 1 284 ? -6.785 7.773 -60.695 1.00 48.72 284 ASP A O 1
ATOM 2257 N N . ASP A 1 285 ? -5.180 7.670 -59.159 1.00 49.59 285 ASP A N 1
ATOM 2258 C CA . ASP A 1 285 ? -4.216 7.043 -60.070 1.00 49.59 285 ASP A CA 1
ATOM 2259 C C . ASP A 1 285 ? -4.343 5.506 -60.024 1.00 49.59 285 ASP A C 1
ATOM 2261 O O . ASP A 1 285 ? -3.582 4.783 -59.380 1.00 49.59 285 ASP A O 1
ATOM 2265 N N . GLY A 1 286 ? -5.342 4.994 -60.752 1.00 56.09 286 GLY A N 1
ATOM 2266 C CA . GLY A 1 286 ? -5.246 3.696 -61.434 1.00 56.09 286 GLY A CA 1
ATOM 2267 C C . GLY A 1 286 ? -5.404 2.424 -60.591 1.00 56.09 286 GLY A C 1
ATOM 2268 O O . GLY A 1 286 ? -4.707 1.435 -60.833 1.00 56.09 286 GLY A O 1
ATOM 2269 N N . ASN A 1 287 ? -6.329 2.383 -59.627 1.00 46.88 287 ASN A N 1
ATOM 2270 C CA . ASN A 1 287 ? -6.502 1.187 -58.800 1.00 46.88 287 ASN A CA 1
ATOM 2271 C C . ASN A 1 287 ? -7.313 0.068 -59.502 1.00 46.88 287 ASN A C 1
ATOM 2273 O O . ASN A 1 287 ? -8.548 0.042 -59.513 1.00 46.88 287 ASN A O 1
ATOM 2277 N N . LEU A 1 288 ? -6.565 -0.909 -60.028 1.00 51.31 288 LEU A N 1
ATOM 2278 C CA . LEU A 1 288 ? -6.934 -2.210 -60.620 1.00 51.31 288 LEU A CA 1
ATOM 2279 C C . LEU A 1 288 ? -8.070 -2.976 -59.893 1.00 51.31 288 LEU A C 1
ATOM 2281 O O . LEU A 1 288 ? -8.726 -3.849 -60.464 1.00 51.31 288 LEU A O 1
ATOM 2285 N N . HIS A 1 289 ? -8.339 -2.642 -58.631 1.00 52.53 289 HIS A N 1
ATOM 2286 C CA . HIS A 1 289 ? -9.334 -3.298 -57.788 1.00 52.53 289 HIS A CA 1
ATOM 2287 C C . HIS A 1 289 ? -10.800 -2.971 -58.158 1.00 52.53 289 HIS A C 1
ATOM 2289 O O . HIS A 1 289 ? -11.697 -3.766 -57.861 1.00 52.53 289 HIS A O 1
ATOM 2295 N N . VAL A 1 290 ? -11.065 -1.850 -58.847 1.00 54.47 290 VAL A N 1
ATOM 2296 C CA . VAL A 1 290 ? -12.420 -1.500 -59.332 1.00 54.47 290 VAL A CA 1
ATOM 2297 C C . VAL A 1 290 ? -12.820 -2.351 -60.548 1.00 54.47 290 VAL A C 1
ATOM 2299 O O . VAL A 1 290 ? -13.988 -2.718 -60.694 1.00 54.47 290 VAL A O 1
ATOM 2302 N N . VAL A 1 291 ? -11.852 -2.763 -61.375 1.00 53.75 291 VAL A N 1
ATOM 2303 C CA . VAL A 1 291 ? -12.093 -3.643 -62.535 1.00 53.75 291 VAL A CA 1
ATOM 2304 C C . VAL A 1 291 ? -12.428 -5.074 -62.087 1.00 53.75 291 VAL A C 1
ATOM 2306 O O . VAL A 1 291 ? -13.317 -5.705 -62.657 1.00 53.75 291 VAL A O 1
ATOM 2309 N N . LEU A 1 292 ? -11.820 -5.558 -60.998 1.00 53.25 292 LEU A N 1
ATOM 2310 C CA . LEU A 1 292 ? -12.124 -6.878 -60.423 1.00 53.25 292 LEU A CA 1
ATOM 2311 C C . LEU A 1 292 ? -13.484 -6.930 -59.706 1.00 53.25 292 LEU A C 1
ATOM 2313 O O . LEU A 1 292 ? -14.178 -7.945 -59.777 1.00 53.25 292 LEU A O 1
ATOM 2317 N N . ALA A 1 293 ? -13.922 -5.833 -59.080 1.00 52.72 293 ALA A N 1
ATOM 2318 C CA . ALA A 1 293 ? -15.234 -5.773 -58.428 1.00 52.72 293 ALA A CA 1
ATOM 2319 C C . ALA A 1 293 ? -16.405 -5.740 -59.431 1.00 52.72 293 ALA A C 1
ATOM 2321 O O . ALA A 1 293 ? -17.501 -6.209 -59.119 1.00 52.72 293 ALA A O 1
ATOM 2322 N N . ARG A 1 294 ? -16.181 -5.249 -60.660 1.00 47.94 294 ARG A N 1
ATOM 2323 C CA . ARG A 1 294 ? -17.208 -5.231 -61.716 1.00 47.94 294 ARG A CA 1
ATOM 2324 C C . ARG A 1 294 ? -17.430 -6.608 -62.359 1.00 47.94 294 ARG A C 1
ATOM 2326 O O . ARG A 1 294 ? -18.539 -6.880 -62.807 1.00 47.94 294 ARG A O 1
ATOM 2333 N N . GLY A 1 295 ? -16.427 -7.493 -62.332 1.00 45.06 295 GLY A N 1
ATOM 2334 C CA . GLY A 1 295 ? -16.537 -8.875 -62.823 1.00 45.06 295 GLY A CA 1
ATOM 2335 C C . GLY A 1 295 ? -17.291 -9.827 -61.884 1.00 45.06 295 GLY A C 1
ATOM 2336 O O . GLY A 1 295 ? -17.923 -10.774 -62.343 1.00 45.06 295 GLY A O 1
ATOM 2337 N N . ALA A 1 296 ? -17.297 -9.557 -60.574 1.00 45.53 296 ALA A N 1
ATOM 2338 C CA . ALA A 1 296 ? -17.921 -10.441 -59.582 1.00 45.53 296 ALA A CA 1
ATOM 2339 C C . ALA A 1 296 ? -19.456 -10.300 -59.480 1.00 45.53 296 ALA A C 1
ATOM 2341 O O . ALA A 1 296 ? -20.124 -11.198 -58.968 1.00 45.53 296 ALA A O 1
ATOM 2342 N N . ASN A 1 297 ? -20.040 -9.215 -60.003 1.00 46.44 297 ASN A N 1
ATOM 2343 C CA . ASN A 1 297 ? -21.490 -8.973 -59.945 1.00 46.44 297 ASN A CA 1
ATOM 2344 C C . ASN A 1 297 ? -22.292 -9.630 -61.084 1.00 46.44 297 ASN A C 1
ATOM 2346 O O . ASN A 1 297 ? -23.519 -9.575 -61.069 1.00 46.44 297 ASN A O 1
ATOM 2350 N N . ALA A 1 298 ? -21.634 -10.283 -62.048 1.00 46.94 298 ALA A N 1
ATOM 2351 C CA . ALA A 1 298 ? -22.308 -10.968 -63.154 1.00 46.94 298 ALA A CA 1
ATOM 2352 C C . ALA A 1 298 ? -22.685 -12.436 -62.852 1.00 46.94 298 ALA A C 1
ATOM 2354 O O . ALA A 1 298 ? -23.369 -13.059 -63.660 1.00 46.94 298 ALA A O 1
ATOM 2355 N N . GLN A 1 299 ? -22.281 -13.002 -61.704 1.00 47.62 299 GLN A N 1
ATOM 2356 C CA . GLN A 1 299 ? -22.454 -14.439 -61.420 1.00 47.62 299 GLN A CA 1
ATOM 2357 C C . GLN A 1 299 ? -23.219 -14.806 -60.139 1.00 47.62 299 GLN A C 1
ATOM 2359 O O . GLN A 1 299 ? -23.420 -15.989 -59.882 1.00 47.62 299 GLN A O 1
ATOM 2364 N N . ALA A 1 300 ? -23.733 -13.847 -59.367 1.00 43.38 300 ALA A N 1
ATOM 2365 C CA . ALA A 1 300 ? -24.496 -14.143 -58.149 1.00 43.38 300 ALA A CA 1
ATOM 2366 C C . ALA A 1 300 ? -26.015 -13.967 -58.339 1.00 43.38 300 ALA A C 1
ATOM 2368 O O . ALA A 1 300 ? -26.687 -13.288 -57.569 1.00 43.38 300 ALA A O 1
ATOM 2369 N N . SER A 1 301 ? -26.569 -14.604 -59.373 1.00 50.44 301 SER A N 1
ATOM 2370 C CA . SER A 1 301 ? -28.000 -14.914 -59.431 1.00 50.44 301 SER A CA 1
ATOM 2371 C C . SER A 1 301 ? -28.218 -16.292 -58.808 1.00 50.44 301 SER A C 1
ATOM 2373 O O . SER A 1 301 ? -27.591 -17.264 -59.222 1.00 50.44 301 SER A O 1
ATOM 2375 N N . ARG A 1 302 ? -29.157 -16.359 -57.856 1.00 49.38 302 ARG A N 1
ATOM 2376 C CA . ARG A 1 302 ? -29.670 -17.547 -57.143 1.00 49.38 302 ARG A CA 1
ATOM 2377 C C . ARG A 1 302 ? -28.861 -18.004 -55.926 1.00 49.38 302 ARG A C 1
ATOM 2379 O O . ARG A 1 302 ? -28.085 -18.950 -55.983 1.00 49.38 302 ARG A O 1
ATOM 2386 N N . ARG A 1 303 ? -29.224 -17.448 -54.769 1.00 43.78 303 ARG A N 1
ATOM 2387 C CA . ARG A 1 303 ? -29.802 -18.206 -53.641 1.00 43.78 303 ARG A CA 1
ATOM 2388 C C . ARG A 1 303 ? -30.316 -17.223 -52.593 1.00 43.78 303 ARG A C 1
ATOM 2390 O O . ARG A 1 303 ? -29.663 -16.227 -52.304 1.00 43.78 303 ARG A O 1
ATOM 2397 N N . ALA A 1 304 ? -31.510 -17.497 -52.076 1.00 54.69 304 ALA A N 1
ATOM 2398 C CA . ALA A 1 304 ? -32.107 -16.759 -50.975 1.00 54.69 304 ALA A CA 1
ATOM 2399 C C . ALA A 1 304 ? -31.198 -16.894 -49.747 1.00 54.69 304 ALA A C 1
ATOM 2401 O O . ALA A 1 304 ? -31.025 -17.992 -49.219 1.00 54.69 304 ALA A O 1
ATOM 2402 N N . ILE A 1 305 ? -30.580 -15.786 -49.345 1.00 42.50 305 ILE A N 1
ATOM 2403 C CA . ILE A 1 305 ? -29.773 -15.694 -48.132 1.00 42.50 305 ILE A CA 1
ATOM 2404 C C . ILE A 1 305 ? -30.571 -14.880 -47.121 1.00 42.50 305 ILE A C 1
ATOM 2406 O O . ILE A 1 305 ? -31.050 -13.786 -47.414 1.00 42.50 305 ILE A O 1
ATOM 2410 N N . ASP A 1 306 ? -30.700 -15.470 -45.940 1.00 48.12 306 ASP A N 1
ATOM 2411 C CA . ASP A 1 306 ? -31.231 -14.896 -44.714 1.00 48.12 306 ASP A CA 1
ATOM 2412 C C . ASP A 1 306 ? -30.704 -13.467 -44.467 1.00 48.12 306 ASP A C 1
ATOM 2414 O O . ASP A 1 306 ? -29.512 -13.227 -44.236 1.00 48.12 306 ASP A O 1
ATOM 2418 N N . VAL A 1 307 ? -31.634 -12.512 -44.516 1.00 47.94 307 VAL A N 1
ATOM 2419 C CA . VAL A 1 307 ? -31.405 -11.066 -44.399 1.00 47.94 307 VAL A CA 1
ATOM 2420 C C . VAL A 1 307 ? -30.845 -10.686 -43.017 1.00 47.94 307 VAL A C 1
ATOM 2422 O O . VAL A 1 307 ? -30.201 -9.645 -42.884 1.00 47.94 307 VAL A O 1
ATOM 2425 N N . ALA A 1 308 ? -30.975 -11.540 -41.993 1.00 47.94 308 ALA A N 1
ATOM 2426 C CA . ALA A 1 308 ? -30.401 -11.286 -40.670 1.00 47.94 308 ALA A CA 1
ATOM 2427 C C . ALA A 1 308 ? -28.902 -11.647 -40.560 1.00 47.94 308 ALA A C 1
ATOM 2429 O O . ALA A 1 308 ? -28.183 -11.069 -39.735 1.00 47.94 308 ALA A O 1
ATOM 2430 N N . GLY A 1 309 ? -28.400 -12.557 -41.403 1.00 44.00 309 GLY A N 1
ATOM 2431 C CA . GLY A 1 309 ? -26.987 -12.959 -41.427 1.00 44.00 309 GLY A CA 1
ATOM 2432 C C . GLY A 1 309 ? -26.081 -11.977 -42.179 1.00 44.00 309 GLY A C 1
ATOM 2433 O O . GLY A 1 309 ? -24.937 -11.740 -41.778 1.00 44.00 309 GLY A O 1
ATOM 2434 N N . ALA A 1 310 ? -26.604 -11.337 -43.229 1.00 45.47 310 ALA A N 1
ATOM 2435 C CA . ALA A 1 310 ? -25.824 -10.480 -44.125 1.00 45.47 310 ALA A CA 1
ATOM 2436 C C . ALA A 1 310 ? -25.372 -9.147 -43.491 1.00 45.47 310 ALA A C 1
ATOM 2438 O O . ALA A 1 310 ? -24.339 -8.602 -43.876 1.00 45.47 310 ALA A O 1
ATOM 2439 N N . SER A 1 311 ? -26.056 -8.643 -42.456 1.00 50.22 311 SER A N 1
ATOM 2440 C CA . SER A 1 311 ? -25.633 -7.418 -41.749 1.00 50.22 311 SER A CA 1
ATOM 2441 C C . SER A 1 311 ? -24.540 -7.637 -40.691 1.00 50.22 311 SER A C 1
ATOM 2443 O O . SER A 1 311 ? -24.108 -6.675 -40.055 1.00 50.22 311 SER A O 1
ATOM 2445 N N . ARG A 1 312 ? -24.066 -8.876 -40.480 1.00 48.47 312 ARG A N 1
ATOM 2446 C CA . ARG A 1 312 ? -23.002 -9.190 -39.500 1.00 48.47 312 ARG A CA 1
ATOM 2447 C C . ARG A 1 312 ? -21.666 -9.601 -40.125 1.00 48.47 312 ARG A C 1
ATOM 2449 O O . ARG A 1 312 ? -20.659 -9.619 -39.422 1.00 48.47 312 ARG A O 1
ATOM 2456 N N . ALA A 1 313 ? -21.613 -9.844 -41.434 1.00 45.69 313 ALA A N 1
ATOM 2457 C CA . ALA A 1 313 ? -20.430 -10.380 -42.115 1.00 45.69 313 ALA A CA 1
ATOM 2458 C C . ALA A 1 313 ? -19.259 -9.382 -42.310 1.00 45.69 313 ALA A C 1
ATOM 2460 O O . ALA A 1 313 ? -18.235 -9.747 -42.875 1.00 45.69 313 ALA A O 1
ATOM 2461 N N . GLY A 1 314 ? -19.362 -8.141 -41.816 1.00 47.22 314 GLY A N 1
ATOM 2462 C CA . GLY A 1 314 ? -18.309 -7.116 -41.941 1.00 47.22 314 GLY A CA 1
ATOM 2463 C C . GLY A 1 314 ? -17.569 -6.744 -40.649 1.00 47.22 314 GLY A C 1
ATOM 2464 O O . GLY A 1 314 ? -16.753 -5.828 -40.663 1.00 47.22 314 GLY A O 1
ATOM 2465 N N . THR A 1 315 ? -17.855 -7.384 -39.508 1.00 51.19 315 THR A N 1
ATOM 2466 C CA . THR A 1 315 ? -17.353 -6.934 -38.185 1.00 51.19 315 THR A CA 1
ATOM 2467 C C . THR A 1 315 ? -16.566 -7.984 -37.402 1.00 51.19 315 THR A C 1
ATOM 2469 O O . THR A 1 315 ? -16.435 -7.878 -36.182 1.00 51.19 315 THR A O 1
ATOM 2472 N N . GLN A 1 316 ? -15.962 -8.961 -38.083 1.00 49.97 316 GLN A N 1
ATOM 2473 C CA . GLN A 1 316 ? -15.108 -9.951 -37.417 1.00 49.97 316 GLN A CA 1
ATOM 2474 C C . GLN A 1 316 ? -13.835 -9.305 -36.817 1.00 49.97 316 GLN A C 1
ATOM 2476 O O . GLN A 1 316 ? -13.442 -9.649 -35.709 1.00 49.97 316 GLN A O 1
ATOM 2481 N N . GLY A 1 317 ? -13.261 -8.274 -37.457 1.00 52.81 317 GLY A N 1
ATOM 2482 C CA . GLY A 1 317 ? -12.013 -7.630 -37.001 1.00 52.81 317 GLY A CA 1
ATOM 2483 C C . GLY A 1 317 ? -12.149 -6.585 -35.881 1.00 52.81 317 GLY A C 1
ATOM 2484 O O . GLY A 1 317 ? -11.154 -6.173 -35.285 1.00 52.81 317 GLY A O 1
ATOM 2485 N N . TRP A 1 318 ? -13.367 -6.138 -35.551 1.00 51.12 318 TRP A N 1
ATOM 2486 C CA . TRP A 1 318 ? -13.576 -5.117 -34.508 1.00 51.12 318 TRP A CA 1
ATOM 2487 C C . TRP A 1 318 ? -13.282 -5.659 -33.099 1.00 51.12 318 TRP A C 1
ATOM 2489 O O . TRP A 1 318 ? -12.864 -4.906 -32.214 1.00 51.12 318 TRP A O 1
ATOM 2499 N N . ARG A 1 319 ? -13.522 -6.960 -32.869 1.00 51.41 319 ARG A N 1
ATOM 2500 C CA . ARG A 1 319 ? -13.289 -7.586 -31.558 1.00 51.41 319 ARG A CA 1
ATOM 2501 C C . ARG A 1 319 ? -11.803 -7.828 -31.304 1.00 51.41 319 ARG A C 1
ATOM 2503 O O . ARG A 1 319 ? -11.362 -7.600 -30.182 1.00 51.41 319 ARG A O 1
ATOM 2510 N N . ASP A 1 320 ? -11.032 -8.136 -32.342 1.00 55.84 320 ASP A N 1
ATOM 2511 C CA . ASP A 1 320 ? -9.591 -8.401 -32.229 1.00 55.84 320 ASP A CA 1
ATOM 2512 C C . ASP A 1 320 ? -8.768 -7.148 -31.874 1.00 55.84 320 ASP A C 1
ATOM 2514 O O . ASP A 1 320 ? -7.673 -7.245 -31.318 1.00 55.84 320 ASP A O 1
ATOM 2518 N N . GLN A 1 321 ? -9.314 -5.950 -32.116 1.00 54.78 321 GLN A N 1
ATOM 2519 C CA . GLN A 1 321 ? -8.663 -4.670 -31.805 1.00 54.78 321 GLN A CA 1
ATOM 2520 C C . GLN A 1 321 ? -8.971 -4.127 -30.394 1.00 54.78 321 GLN A C 1
ATOM 2522 O O . GLN A 1 321 ? -8.369 -3.136 -29.973 1.00 54.78 321 GLN A O 1
ATOM 2527 N N . ARG A 1 322 ? -9.876 -4.748 -29.620 1.00 45.91 322 ARG A N 1
ATOM 2528 C CA . ARG A 1 322 ? -10.301 -4.256 -28.291 1.00 45.91 322 ARG A CA 1
ATOM 2529 C C . ARG A 1 322 ? -9.771 -5.123 -27.149 1.00 45.91 322 ARG A C 1
ATOM 2531 O O . ARG A 1 322 ? -10.519 -5.803 -26.458 1.00 45.91 322 ARG A O 1
ATOM 2538 N N . ASN A 1 323 ? -8.476 -5.006 -26.883 1.00 54.44 323 ASN A N 1
ATOM 2539 C CA . ASN A 1 323 ? -7.766 -5.832 -25.899 1.00 54.44 323 ASN A CA 1
ATOM 2540 C C . ASN A 1 323 ? -7.372 -5.064 -24.616 1.00 54.44 323 ASN A C 1
ATOM 2542 O O . ASN A 1 323 ? -6.285 -5.230 -24.068 1.00 54.44 323 ASN A O 1
ATOM 2546 N N . GLY A 1 324 ? -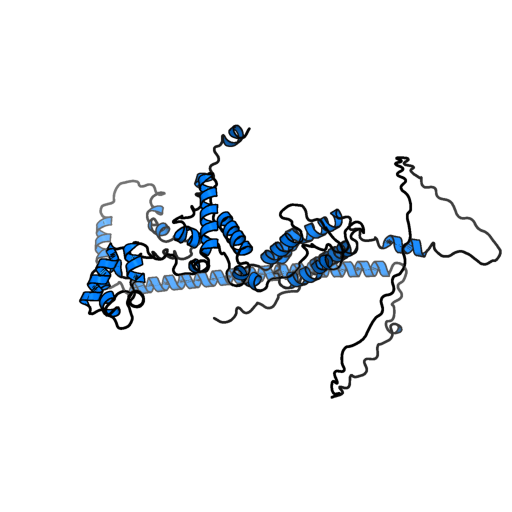8.273 -4.229 -24.099 1.00 47.09 324 GLY A N 1
ATOM 2547 C CA . GLY A 1 324 ? -8.115 -3.588 -22.793 1.00 47.09 324 GLY A CA 1
ATOM 2548 C C . GLY A 1 324 ? -9.468 -3.344 -22.145 1.00 47.09 324 GLY A C 1
ATOM 2549 O O . GLY A 1 324 ? -10.380 -2.803 -22.772 1.00 47.09 324 GLY A O 1
ATOM 2550 N N . THR A 1 325 ? -9.619 -3.761 -20.889 1.00 47.97 325 THR A N 1
ATOM 2551 C CA . THR A 1 325 ? -10.832 -3.592 -20.084 1.00 47.97 325 THR A CA 1
ATOM 2552 C C . THR A 1 325 ? -11.174 -2.097 -20.026 1.00 47.97 325 THR A C 1
ATOM 2554 O O . THR A 1 325 ? -10.546 -1.355 -19.280 1.00 47.97 325 THR A O 1
ATOM 2557 N N . ARG A 1 326 ? -12.147 -1.650 -20.838 1.00 52.97 326 ARG A N 1
ATOM 2558 C CA . ARG A 1 326 ? -12.571 -0.242 -21.056 1.00 52.97 326 ARG A CA 1
ATOM 2559 C C . ARG A 1 326 ? -11.761 0.606 -22.055 1.00 52.97 326 ARG A C 1
ATOM 2561 O O . ARG A 1 326 ? -11.710 1.822 -21.914 1.00 52.97 326 ARG A O 1
ATOM 2568 N N . GLY A 1 327 ? -11.182 0.009 -23.096 1.00 53.56 327 GLY A N 1
ATOM 2569 C CA . GLY A 1 327 ? -10.606 0.782 -24.211 1.00 53.56 327 GLY A CA 1
ATOM 2570 C C . GLY A 1 327 ? -9.251 1.432 -23.915 1.00 53.56 327 GLY A C 1
ATOM 2571 O O . GLY A 1 327 ? -8.806 2.290 -24.671 1.00 53.56 327 GLY A O 1
ATOM 2572 N N . GLY A 1 328 ? -8.578 1.013 -22.840 1.00 52.91 328 GLY A N 1
ATOM 2573 C CA . GLY A 1 328 ? -7.153 1.282 -22.668 1.00 52.91 328 GLY A CA 1
ATOM 2574 C C . GLY A 1 328 ? -6.338 0.492 -23.692 1.00 52.91 328 GLY A C 1
ATOM 2575 O O . GLY A 1 328 ? -6.676 -0.653 -24.000 1.00 52.91 328 GLY A O 1
ATOM 2576 N N . ALA A 1 329 ? -5.272 1.094 -24.221 1.00 39.28 329 ALA A N 1
ATOM 2577 C CA . ALA A 1 329 ? -4.328 0.395 -25.084 1.00 39.28 329 ALA A CA 1
ATOM 2578 C C . ALA A 1 329 ? -3.805 -0.860 -24.369 1.00 39.28 329 ALA A C 1
ATOM 2580 O O . ALA A 1 329 ? -3.406 -0.791 -23.202 1.00 39.28 329 ALA A O 1
ATOM 2581 N N . VAL A 1 330 ? -3.786 -2.000 -25.066 1.00 47.16 330 VAL A N 1
ATOM 2582 C CA . VAL A 1 330 ? -3.041 -3.179 -24.611 1.00 47.16 330 VAL A CA 1
ATOM 2583 C C . VAL A 1 330 ? -1.593 -2.745 -24.520 1.00 47.16 330 VAL A C 1
ATOM 2585 O O . VAL A 1 330 ? -0.895 -2.636 -25.529 1.00 47.16 330 VAL A O 1
ATOM 2588 N N . GLN A 1 331 ? -1.106 -2.489 -23.316 1.00 50.47 331 GLN A N 1
ATOM 2589 C CA . GLN A 1 331 ? 0.324 -2.579 -23.122 1.00 50.47 331 GLN A CA 1
ATOM 2590 C C . GLN A 1 331 ? 0.636 -4.059 -23.313 1.00 50.47 331 GLN A C 1
ATOM 2592 O O . GLN A 1 331 ? 0.314 -4.878 -22.449 1.00 50.47 331 GLN A O 1
ATOM 2597 N N . LYS A 1 332 ? 1.163 -4.424 -24.494 1.00 52.12 332 LYS A N 1
ATOM 2598 C CA . LYS A 1 332 ? 1.766 -5.743 -24.703 1.00 52.12 332 LYS A CA 1
ATOM 2599 C C . LYS A 1 332 ? 2.677 -5.940 -23.497 1.00 52.12 332 LYS A C 1
ATOM 2601 O O . LYS A 1 332 ? 3.565 -5.114 -23.284 1.00 52.12 332 LYS A O 1
ATOM 2606 N N . LYS A 1 333 ? 2.388 -6.941 -22.653 1.00 48.94 333 LYS A N 1
ATOM 2607 C CA . LYS A 1 333 ? 3.250 -7.258 -21.508 1.00 48.94 333 LYS A CA 1
ATOM 2608 C C . LYS A 1 333 ? 4.666 -7.293 -22.058 1.00 48.94 333 LYS A C 1
ATOM 2610 O O . LYS A 1 333 ? 4.898 -8.031 -23.013 1.00 48.94 333 LYS A O 1
ATOM 2615 N N . ALA A 1 334 ? 5.553 -6.459 -21.523 1.00 48.91 334 ALA A N 1
ATOM 2616 C CA . ALA A 1 334 ? 6.939 -6.449 -21.954 1.00 48.91 334 ALA A CA 1
ATOM 2617 C C . ALA A 1 334 ? 7.468 -7.876 -21.772 1.00 48.91 334 ALA A C 1
ATOM 2619 O O . ALA A 1 334 ? 7.623 -8.343 -20.643 1.00 48.91 334 ALA A O 1
ATOM 2620 N N . ALA A 1 335 ? 7.628 -8.601 -22.878 1.00 62.81 335 ALA A N 1
ATOM 2621 C CA . ALA A 1 335 ? 8.195 -9.933 -22.862 1.00 62.81 335 ALA A CA 1
ATOM 2622 C C . ALA A 1 335 ? 9.676 -9.739 -22.548 1.00 62.81 335 ALA A C 1
ATOM 2624 O O . ALA A 1 335 ? 10.455 -9.300 -23.391 1.00 62.81 335 ALA A O 1
ATOM 2625 N N . THR A 1 336 ? 10.048 -9.951 -21.292 1.00 75.19 336 THR A N 1
ATOM 2626 C CA . THR A 1 336 ? 11.442 -9.868 -20.871 1.00 75.19 336 THR A CA 1
ATOM 2627 C C . THR A 1 336 ? 12.168 -11.091 -21.418 1.00 75.19 336 THR A C 1
ATOM 2629 O O . THR A 1 336 ? 11.942 -12.203 -20.942 1.00 75.19 336 THR A O 1
ATOM 2632 N N . VAL A 1 337 ? 13.017 -10.897 -22.427 1.00 88.06 337 VAL A N 1
ATOM 2633 C CA . VAL A 1 337 ? 13.866 -11.961 -22.975 1.00 88.06 337 VAL A CA 1
ATOM 2634 C C . VAL A 1 337 ? 14.982 -12.275 -21.975 1.00 88.06 337 VAL A C 1
ATOM 2636 O O . VAL A 1 337 ? 15.685 -11.374 -21.512 1.00 88.06 337 VAL A O 1
ATOM 2639 N N . ASN A 1 338 ? 15.149 -13.553 -21.621 1.00 90.19 338 ASN A N 1
ATOM 2640 C CA . ASN A 1 338 ? 16.272 -14.003 -20.799 1.00 90.19 338 ASN A CA 1
ATOM 2641 C C . ASN A 1 338 ? 17.538 -14.126 -21.661 1.00 90.19 338 ASN A C 1
ATOM 2643 O O . ASN A 1 338 ? 17.822 -15.189 -22.208 1.00 90.19 338 ASN A O 1
ATOM 2647 N N . TRP A 1 339 ? 18.318 -13.050 -21.738 1.00 94.06 339 TRP A N 1
ATOM 2648 C CA . TRP A 1 339 ? 19.583 -13.030 -22.481 1.00 94.06 339 TRP A CA 1
ATOM 2649 C C . TRP A 1 339 ? 20.692 -13.917 -21.894 1.00 94.06 339 TRP A C 1
ATOM 2651 O O . TRP A 1 339 ? 21.679 -14.157 -22.577 1.00 94.06 339 TRP A O 1
ATOM 2661 N N . PHE A 1 340 ? 20.542 -14.404 -20.657 1.00 93.31 340 PHE A N 1
ATOM 2662 C CA . PHE A 1 340 ? 21.490 -15.321 -20.011 1.00 93.31 340 PHE A CA 1
ATOM 2663 C C . PHE A 1 340 ? 21.156 -16.796 -20.260 1.00 93.31 340 PHE A C 1
ATOM 2665 O O . PHE A 1 340 ? 21.817 -17.672 -19.713 1.00 93.31 340 PHE A O 1
ATOM 2672 N N . SER A 1 341 ? 20.127 -17.094 -21.061 1.00 91.19 341 SER A N 1
ATOM 2673 C CA . SER A 1 341 ? 19.907 -18.455 -21.552 1.00 91.19 341 SER A CA 1
ATOM 2674 C C . SER A 1 341 ? 21.176 -18.940 -22.267 1.00 91.19 341 SER A C 1
ATOM 2676 O O . SER A 1 341 ? 21.627 -18.217 -23.160 1.00 91.19 341 SER A O 1
ATOM 2678 N N . PRO A 1 342 ? 21.732 -20.128 -21.947 1.00 90.88 342 PRO A N 1
ATOM 2679 C CA . PRO A 1 342 ? 22.957 -20.634 -22.575 1.00 90.88 342 PRO A CA 1
ATOM 2680 C C . PRO A 1 342 ? 22.889 -20.599 -24.104 1.00 90.88 342 PRO A C 1
ATOM 2682 O O . PRO A 1 342 ? 23.852 -20.220 -24.763 1.00 90.88 342 PRO A O 1
ATOM 2685 N N . PHE A 1 343 ? 21.705 -20.878 -24.659 1.00 92.50 343 PHE A N 1
ATOM 2686 C CA . PHE A 1 343 ? 21.453 -20.824 -26.095 1.00 92.50 343 PHE A CA 1
ATOM 2687 C C . PHE A 1 343 ? 21.610 -19.420 -26.679 1.00 92.50 343 PHE A C 1
ATOM 2689 O O . PHE A 1 343 ? 22.258 -19.270 -27.701 1.00 92.50 343 PHE A O 1
ATOM 2696 N N . LEU A 1 344 ? 21.028 -18.387 -26.058 1.00 95.19 344 LEU A N 1
ATOM 2697 C CA . LEU A 1 344 ? 21.119 -17.010 -26.568 1.00 95.19 344 LEU A CA 1
ATOM 2698 C C . LEU A 1 344 ? 22.478 -16.380 -26.258 1.00 95.19 344 LEU A C 1
ATOM 2700 O O . LEU A 1 344 ? 22.997 -15.606 -27.063 1.00 95.19 344 LEU A O 1
ATOM 2704 N N . PHE A 1 345 ? 23.044 -16.705 -25.096 1.00 96.50 345 PHE A N 1
ATOM 2705 C CA . PHE A 1 345 ? 24.312 -16.153 -24.651 1.00 96.50 345 PHE A CA 1
ATOM 2706 C C . PHE A 1 345 ? 25.481 -16.644 -25.507 1.00 96.50 345 PHE A C 1
ATOM 2708 O O . PHE A 1 345 ? 26.366 -15.851 -25.802 1.00 96.50 345 PHE A O 1
ATOM 2715 N N . ASP A 1 346 ? 25.455 -17.890 -25.990 1.00 97.00 346 ASP A N 1
ATOM 2716 C CA . ASP A 1 346 ? 26.461 -18.406 -26.928 1.00 97.00 346 ASP A CA 1
ATOM 2717 C C . ASP A 1 346 ? 26.523 -17.582 -28.234 1.00 97.00 346 ASP A C 1
ATOM 2719 O O . ASP A 1 346 ? 27.606 -17.218 -28.695 1.00 97.00 346 ASP A O 1
ATOM 2723 N N . TYR A 1 347 ? 25.374 -17.170 -28.789 1.00 97.75 347 TYR A N 1
ATOM 2724 C CA . TYR A 1 347 ? 25.351 -16.246 -29.937 1.00 97.75 347 TYR A CA 1
ATOM 2725 C C . TYR A 1 347 ? 25.935 -14.875 -29.585 1.00 97.75 347 TYR A C 1
ATOM 2727 O O . TYR A 1 347 ? 26.666 -14.289 -30.386 1.00 97.75 347 TYR A O 1
ATOM 2735 N N . ILE A 1 348 ? 25.630 -14.364 -28.389 1.00 97.88 348 ILE A N 1
ATOM 2736 C CA . ILE A 1 348 ? 26.151 -13.080 -27.908 1.00 97.88 348 ILE A CA 1
ATOM 2737 C C . ILE A 1 348 ? 27.675 -13.141 -27.717 1.00 97.88 348 ILE A C 1
ATOM 2739 O O . ILE A 1 348 ? 28.366 -12.213 -28.136 1.00 97.88 348 ILE A O 1
ATOM 2743 N N . ASP A 1 349 ? 28.208 -14.226 -27.151 1.00 98.06 349 ASP A N 1
ATOM 2744 C CA . ASP A 1 349 ? 29.648 -14.455 -26.978 1.00 98.06 349 ASP A CA 1
ATOM 2745 C C . ASP A 1 349 ? 30.372 -14.523 -28.326 1.00 98.06 349 ASP A C 1
ATOM 2747 O O . ASP A 1 349 ? 31.331 -13.781 -28.562 1.00 98.06 349 ASP A O 1
ATOM 2751 N N . LYS A 1 350 ? 29.851 -15.320 -29.265 1.00 98.25 350 LYS A N 1
ATOM 2752 C CA . LYS A 1 350 ? 30.388 -15.417 -30.631 1.00 98.25 350 LYS A CA 1
ATOM 2753 C C . LYS A 1 350 ? 30.387 -14.066 -31.346 1.00 98.25 350 LYS A C 1
ATOM 2755 O O . LYS A 1 350 ? 31.378 -13.712 -31.988 1.00 98.25 350 LYS A O 1
ATOM 2760 N N . ALA A 1 351 ? 29.309 -13.291 -31.218 1.00 98.25 351 ALA A N 1
ATOM 2761 C CA . ALA A 1 351 ? 29.220 -11.954 -31.798 1.00 98.25 351 ALA A CA 1
ATOM 2762 C C . ALA A 1 351 ? 30.235 -10.984 -31.173 1.00 98.25 351 ALA A C 1
ATOM 2764 O O . ALA A 1 351 ? 30.914 -10.257 -31.897 1.00 98.25 351 ALA A O 1
ATOM 2765 N N . MET A 1 352 ? 30.392 -10.999 -29.847 1.00 98.25 352 MET A N 1
ATOM 2766 C CA . MET A 1 352 ? 31.375 -10.165 -29.149 1.00 98.25 352 MET A CA 1
ATOM 2767 C C . MET A 1 352 ? 32.796 -10.457 -29.614 1.00 98.25 352 MET A C 1
ATOM 2769 O O . MET A 1 352 ? 33.490 -9.527 -30.029 1.00 98.25 352 MET A O 1
ATOM 2773 N N . ARG A 1 353 ? 33.192 -11.735 -29.652 1.00 98.06 353 ARG A N 1
ATOM 2774 C CA . ARG A 1 353 ? 34.512 -12.159 -30.145 1.00 98.06 353 ARG A CA 1
ATOM 2775 C C . ARG A 1 353 ? 34.746 -11.733 -31.595 1.00 98.06 353 ARG A C 1
ATOM 2777 O O . ARG A 1 353 ? 35.797 -11.182 -31.900 1.00 98.06 353 ARG A O 1
ATOM 2784 N N . ARG A 1 354 ? 33.751 -11.905 -32.477 1.00 98.19 354 ARG A N 1
ATOM 2785 C CA . ARG A 1 354 ? 33.835 -11.485 -33.893 1.00 98.19 354 ARG A CA 1
ATOM 2786 C C . ARG A 1 354 ? 34.032 -9.983 -34.070 1.00 98.19 354 ARG A C 1
ATOM 2788 O O . ARG A 1 354 ? 34.699 -9.559 -35.003 1.00 98.19 354 ARG A O 1
ATOM 2795 N N . THR A 1 355 ? 33.439 -9.178 -33.196 1.00 98.12 355 THR A N 1
ATOM 2796 C CA . THR A 1 355 ? 33.471 -7.709 -33.301 1.00 98.12 355 THR A CA 1
ATOM 2797 C C . THR A 1 355 ? 34.559 -7.041 -32.457 1.00 98.12 355 THR A C 1
ATOM 2799 O O . THR A 1 355 ? 34.472 -5.837 -32.209 1.00 98.12 355 THR A O 1
ATOM 2802 N N . GLY A 1 356 ? 35.545 -7.802 -31.969 1.00 97.50 356 GLY A N 1
ATOM 2803 C CA . GLY A 1 356 ? 36.610 -7.264 -31.115 1.00 97.50 356 GLY A CA 1
ATOM 2804 C C . GLY A 1 356 ? 36.063 -6.634 -29.833 1.00 97.50 356 GLY A C 1
ATOM 2805 O O . GLY A 1 356 ? 36.443 -5.526 -29.470 1.00 97.50 356 GLY A O 1
ATOM 2806 N N . TRP A 1 357 ? 35.087 -7.292 -29.201 1.00 97.81 357 TRP A N 1
ATOM 2807 C CA . TRP A 1 357 ? 34.498 -6.884 -27.922 1.00 97.81 357 TRP A CA 1
ATOM 2808 C C . TRP A 1 357 ? 33.813 -5.506 -27.895 1.00 97.81 357 TRP A C 1
ATOM 2810 O O . TRP A 1 357 ? 33.575 -4.943 -26.821 1.00 97.81 357 TRP A O 1
ATOM 2820 N N . SER A 1 358 ? 33.422 -4.969 -29.056 1.00 97.69 358 SER A N 1
ATOM 2821 C CA . SER A 1 358 ? 32.652 -3.725 -29.167 1.00 97.69 358 SER A CA 1
ATOM 2822 C C . SER A 1 358 ? 31.144 -3.970 -28.985 1.00 97.69 358 SER A C 1
ATOM 2824 O O . SER A 1 358 ? 30.494 -4.450 -29.916 1.00 97.69 358 SER A O 1
ATOM 2826 N N . PRO A 1 359 ? 30.515 -3.558 -27.859 1.00 97.81 359 PRO A N 1
ATOM 2827 C CA . PRO A 1 359 ? 29.107 -3.874 -27.591 1.00 97.81 359 PRO A CA 1
ATOM 2828 C C . PRO A 1 359 ? 28.147 -3.308 -28.638 1.00 97.81 359 PRO A C 1
ATOM 2830 O O . PRO A 1 359 ? 27.110 -3.898 -28.924 1.00 97.81 359 PRO A O 1
ATOM 2833 N N . THR A 1 360 ? 28.477 -2.145 -29.206 1.00 98.25 360 THR A N 1
ATOM 2834 C CA . THR A 1 360 ? 27.670 -1.520 -30.261 1.00 98.25 360 THR A CA 1
ATOM 2835 C C . THR A 1 360 ? 27.726 -2.346 -31.543 1.00 98.25 360 THR A C 1
ATOM 2837 O O . THR A 1 360 ? 26.687 -2.615 -32.140 1.00 98.25 360 THR A O 1
ATOM 2840 N N . ALA A 1 361 ? 28.923 -2.782 -31.943 1.00 98.25 361 ALA A N 1
ATOM 2841 C CA . ALA A 1 361 ? 29.099 -3.587 -33.143 1.00 98.25 361 ALA A CA 1
ATOM 2842 C C . ALA A 1 361 ? 28.446 -4.967 -32.989 1.00 98.25 361 ALA A C 1
ATOM 2844 O O . ALA A 1 361 ? 27.769 -5.414 -33.912 1.00 98.25 361 ALA A O 1
ATOM 2845 N N . SER A 1 362 ? 28.565 -5.608 -31.820 1.00 98.31 362 SER A N 1
ATOM 2846 C CA . SER A 1 362 ? 27.945 -6.917 -31.576 1.00 98.31 362 SER A CA 1
ATOM 2847 C C . SER A 1 362 ? 26.422 -6.852 -31.603 1.00 98.31 362 SER A C 1
ATOM 2849 O O . SER A 1 362 ? 25.796 -7.727 -32.188 1.00 98.31 362 SER A O 1
ATOM 2851 N N . VAL A 1 363 ? 25.804 -5.813 -31.022 1.00 98.25 363 VAL A N 1
ATOM 2852 C CA . VAL A 1 363 ? 24.341 -5.643 -31.101 1.00 98.25 363 VAL A CA 1
ATOM 2853 C C . VAL A 1 363 ? 23.890 -5.433 -32.541 1.00 98.25 363 VAL A C 1
ATOM 2855 O O . VAL A 1 363 ? 22.959 -6.107 -32.969 1.00 98.25 363 VAL A O 1
ATOM 2858 N N . ASN A 1 364 ? 24.567 -4.572 -33.305 1.00 98.06 364 ASN A N 1
ATOM 2859 C CA . ASN A 1 364 ? 24.236 -4.359 -34.717 1.00 98.06 364 ASN A CA 1
ATOM 2860 C C . ASN A 1 364 ? 24.393 -5.653 -35.532 1.00 98.06 364 ASN A C 1
ATOM 2862 O O . ASN A 1 364 ? 23.559 -5.954 -36.382 1.00 98.06 364 ASN A O 1
ATOM 2866 N N . TYR A 1 365 ? 25.438 -6.435 -35.248 1.00 98.25 365 TYR A N 1
ATOM 2867 C CA . TYR A 1 365 ? 25.670 -7.735 -35.871 1.00 98.25 365 TYR A CA 1
ATOM 2868 C C . TYR A 1 365 ? 24.535 -8.724 -35.559 1.00 98.25 365 TYR A C 1
ATOM 2870 O O . TYR A 1 365 ? 23.937 -9.279 -36.479 1.00 98.25 365 TYR A O 1
ATOM 2878 N N . LEU A 1 366 ? 24.179 -8.881 -34.280 1.00 98.25 366 LEU A N 1
ATOM 2879 C CA . LEU A 1 366 ? 23.111 -9.778 -33.823 1.00 98.25 366 LEU A CA 1
ATOM 2880 C C . LEU A 1 366 ? 21.735 -9.375 -34.366 1.00 98.25 366 LEU A C 1
ATOM 2882 O O . LEU A 1 366 ? 20.964 -10.231 -34.792 1.00 98.25 366 LEU A O 1
ATOM 2886 N N . GLN A 1 367 ? 21.428 -8.076 -34.374 1.00 97.75 367 GLN A N 1
ATOM 2887 C CA . GLN A 1 367 ? 20.173 -7.551 -34.913 1.00 97.75 367 GLN A CA 1
ATOM 2888 C C . GLN A 1 367 ? 20.081 -7.704 -36.431 1.00 97.75 367 GLN A C 1
ATOM 2890 O O . GLN A 1 367 ? 18.984 -7.897 -36.944 1.00 97.75 367 GLN A O 1
ATOM 2895 N N . ARG A 1 368 ? 21.209 -7.646 -37.149 1.00 97.94 368 ARG A N 1
ATOM 2896 C CA . ARG A 1 368 ? 21.242 -7.883 -38.595 1.00 97.94 368 ARG A CA 1
ATOM 2897 C C . ARG A 1 368 ? 21.056 -9.360 -38.938 1.00 97.94 368 ARG A C 1
ATOM 2899 O O . ARG A 1 368 ? 20.325 -9.656 -39.873 1.00 97.94 368 ARG A O 1
ATOM 2906 N N . GLU A 1 369 ? 21.703 -10.271 -38.208 1.00 97.94 369 GLU A N 1
ATOM 2907 C CA . GLU A 1 369 ? 21.568 -11.711 -38.475 1.00 97.94 369 GLU A CA 1
ATOM 2908 C C . GLU A 1 369 ? 20.222 -12.280 -38.027 1.00 97.94 369 GLU A C 1
ATOM 2910 O O . GLU A 1 369 ? 19.626 -13.082 -38.740 1.00 97.94 369 GLU A O 1
ATOM 2915 N N . ASN A 1 370 ? 19.728 -11.878 -36.854 1.00 96.88 370 ASN A N 1
ATOM 2916 C CA . ASN A 1 370 ? 18.450 -12.359 -36.345 1.00 96.88 370 ASN A CA 1
ATOM 2917 C C . ASN A 1 370 ? 17.656 -11.224 -35.669 1.00 96.88 370 ASN A C 1
ATOM 2919 O O . ASN A 1 370 ? 17.616 -11.124 -34.434 1.00 96.88 370 ASN A O 1
ATOM 2923 N N . PRO A 1 371 ? 16.998 -10.360 -36.469 1.00 96.44 371 PRO A N 1
ATOM 2924 C CA . PRO A 1 371 ? 16.262 -9.204 -35.955 1.00 96.44 371 PRO A CA 1
ATOM 2925 C C . PRO A 1 371 ? 15.083 -9.600 -35.063 1.00 96.44 371 PRO A C 1
ATOM 2927 O O . PRO A 1 371 ? 14.717 -8.849 -34.160 1.00 96.44 371 PRO A O 1
ATOM 2930 N N . VAL A 1 372 ? 14.501 -10.785 -35.274 1.00 93.50 372 VAL A N 1
ATOM 2931 C CA . VAL A 1 372 ? 13.357 -11.271 -34.490 1.00 93.50 372 VAL A CA 1
ATOM 2932 C C . VAL A 1 372 ? 13.775 -11.587 -33.054 1.00 93.50 372 VAL A C 1
ATOM 2934 O O . VAL A 1 372 ? 13.091 -11.178 -32.116 1.00 93.50 372 VAL A O 1
ATOM 2937 N N . LEU A 1 373 ? 14.908 -12.272 -32.865 1.00 93.94 373 LEU A N 1
ATOM 2938 C CA . LEU A 1 373 ? 15.396 -12.633 -31.531 1.00 93.94 373 LEU A CA 1
ATOM 2939 C C . LEU A 1 373 ? 16.085 -11.465 -30.818 1.00 93.94 373 LEU A C 1
ATOM 2941 O O . LEU A 1 373 ? 15.858 -11.267 -29.626 1.00 93.94 373 LEU A O 1
ATOM 2945 N N . PHE A 1 374 ? 16.902 -10.678 -31.525 1.00 96.44 374 PHE A N 1
ATOM 2946 C CA . PHE A 1 374 ? 17.766 -9.658 -30.912 1.00 96.44 374 PHE A CA 1
ATOM 2947 C C . PHE A 1 374 ? 17.292 -8.214 -31.113 1.00 96.44 374 PHE A C 1
ATOM 2949 O O . PHE A 1 374 ? 17.945 -7.289 -30.627 1.00 96.44 374 PHE A O 1
ATOM 2956 N N . GLY A 1 375 ? 16.139 -7.983 -31.750 1.00 95.56 375 GLY A N 1
ATOM 2957 C CA . GLY A 1 375 ? 15.621 -6.635 -32.028 1.00 95.56 375 GLY A CA 1
ATOM 2958 C C . GLY A 1 375 ? 15.395 -5.765 -30.784 1.00 95.56 375 GLY A C 1
ATOM 2959 O O . GLY A 1 375 ? 15.396 -4.542 -30.871 1.00 95.56 375 GLY A O 1
ATOM 2960 N N . THR A 1 376 ? 15.255 -6.379 -29.605 1.00 94.12 376 THR A N 1
ATOM 2961 C CA . THR A 1 376 ? 15.116 -5.671 -28.317 1.00 94.12 376 THR A CA 1
ATOM 2962 C C . THR A 1 376 ? 16.412 -5.604 -27.500 1.00 94.12 376 THR A C 1
ATOM 2964 O O . THR A 1 376 ? 16.442 -4.966 -26.445 1.00 94.12 376 THR A O 1
ATOM 2967 N N . LEU A 1 377 ? 17.495 -6.243 -27.959 1.00 96.00 377 LEU A N 1
ATOM 2968 C CA . LEU A 1 377 ? 18.792 -6.212 -27.285 1.00 96.00 377 LEU A CA 1
ATOM 2969 C C . LEU A 1 377 ? 19.464 -4.853 -27.512 1.00 96.00 377 LEU A C 1
ATOM 2971 O O . LEU A 1 377 ? 19.573 -4.384 -28.637 1.00 96.00 377 LEU A O 1
ATOM 2975 N N . HIS A 1 378 ? 19.936 -4.213 -26.442 1.00 96.56 378 HIS A N 1
ATOM 2976 C CA . HIS A 1 378 ? 20.538 -2.879 -26.505 1.00 96.56 378 HIS A CA 1
ATOM 2977 C C . HIS A 1 378 ? 22.021 -2.912 -26.108 1.00 96.56 378 HIS A C 1
ATOM 2979 O O . HIS A 1 378 ? 22.410 -3.651 -25.201 1.00 96.56 378 HIS A O 1
ATOM 2985 N N . LYS A 1 379 ? 22.854 -2.051 -26.716 1.00 97.19 379 LYS A N 1
ATOM 2986 C CA . LYS A 1 379 ? 24.316 -1.990 -26.472 1.00 97.19 379 LYS A CA 1
ATOM 2987 C C . LYS A 1 379 ? 24.683 -1.803 -24.998 1.00 97.19 379 LYS A C 1
ATOM 2989 O O . LYS A 1 379 ? 25.643 -2.382 -24.497 1.00 97.19 379 LYS A O 1
ATOM 2994 N N . GLY A 1 380 ? 23.877 -1.014 -24.284 1.00 95.81 380 GLY A N 1
ATOM 2995 C CA . GLY A 1 380 ? 24.054 -0.761 -22.853 1.00 95.81 380 GLY A CA 1
ATOM 2996 C C . GLY A 1 380 ? 23.853 -2.012 -21.995 1.00 95.81 380 GLY A C 1
ATOM 2997 O O . GLY A 1 380 ? 24.444 -2.104 -20.924 1.00 95.81 380 GLY A O 1
ATOM 2998 N N . THR A 1 381 ? 23.061 -2.978 -22.467 1.00 94.94 381 THR A N 1
ATOM 2999 C CA . THR A 1 381 ? 22.830 -4.250 -21.779 1.00 94.94 381 THR A CA 1
ATOM 3000 C C . THR A 1 381 ? 24.089 -5.114 -21.832 1.00 94.94 381 THR A C 1
ATOM 3002 O O . THR A 1 381 ? 24.612 -5.466 -20.778 1.00 94.94 381 THR A O 1
ATOM 3005 N N . ILE A 1 382 ? 24.646 -5.343 -23.029 1.00 96.69 382 ILE A N 1
ATOM 3006 C CA . ILE A 1 382 ? 25.901 -6.095 -23.208 1.00 96.69 382 ILE A CA 1
ATOM 3007 C C . ILE A 1 382 ? 27.071 -5.399 -22.500 1.00 96.69 382 ILE A C 1
ATOM 3009 O O . ILE A 1 382 ? 27.874 -6.041 -21.827 1.00 96.69 382 ILE A O 1
ATOM 3013 N N . SER A 1 383 ? 27.146 -4.066 -22.575 1.00 96.94 383 SER A N 1
ATOM 3014 C CA . SER A 1 383 ? 28.233 -3.309 -21.945 1.00 96.94 383 SER A CA 1
ATOM 3015 C C . SER A 1 383 ? 28.300 -3.465 -20.421 1.00 96.94 383 SER A C 1
ATOM 3017 O O . SER A 1 383 ? 29.363 -3.223 -19.857 1.00 96.94 383 SER A O 1
ATOM 3019 N N . ARG A 1 384 ? 27.200 -3.826 -19.745 1.00 95.88 384 ARG A N 1
ATOM 3020 C CA . ARG A 1 384 ? 27.188 -4.082 -18.292 1.00 95.88 384 ARG A CA 1
ATOM 3021 C C . ARG A 1 384 ? 27.679 -5.482 -17.930 1.00 95.88 384 ARG A C 1
ATOM 3023 O O . ARG A 1 384 ? 27.949 -5.735 -16.762 1.00 95.88 384 ARG A O 1
ATOM 3030 N N . TRP A 1 385 ? 27.739 -6.387 -18.900 1.00 96.56 385 TRP A N 1
ATOM 3031 C CA . TRP A 1 385 ? 28.112 -7.781 -18.684 1.00 96.56 385 TRP A CA 1
ATOM 3032 C C . TRP A 1 385 ? 29.606 -8.036 -18.856 1.00 96.56 385 TRP A C 1
ATOM 3034 O O . TRP A 1 385 ? 30.073 -9.076 -18.397 1.00 96.56 385 TRP A O 1
ATOM 3044 N N . ARG A 1 386 ? 30.344 -7.108 -19.480 1.00 96.94 386 ARG A N 1
ATOM 3045 C CA . ARG A 1 386 ? 31.791 -7.198 -19.735 1.00 96.94 386 ARG A CA 1
ATOM 3046 C C . ARG A 1 386 ? 32.620 -6.329 -18.795 1.00 96.94 386 ARG A C 1
ATOM 3048 O O . ARG A 1 386 ? 32.151 -5.285 -18.330 1.00 96.94 386 ARG A O 1
ATOM 3055 N N . VAL A 1 387 ? 33.859 -6.739 -18.549 1.00 96.81 387 VAL A N 1
ATOM 3056 C CA . VAL A 1 387 ? 34.799 -5.976 -17.724 1.00 96.81 387 VAL A CA 1
ATOM 3057 C C . VAL A 1 387 ? 35.242 -4.736 -18.508 1.00 96.81 387 VAL A C 1
ATOM 3059 O O . VAL A 1 387 ? 35.547 -4.802 -19.698 1.00 96.81 387 VAL A O 1
ATOM 3062 N N . LYS A 1 388 ? 35.236 -3.559 -17.871 1.00 95.44 388 LYS A N 1
ATOM 3063 C CA . LYS A 1 388 ? 35.657 -2.321 -18.545 1.00 95.44 388 LYS A CA 1
ATOM 3064 C C . LYS A 1 388 ? 37.147 -2.406 -18.887 1.00 95.44 388 LYS A C 1
ATOM 3066 O O . LYS A 1 388 ? 37.960 -2.605 -17.993 1.00 95.44 388 LYS A O 1
ATOM 3071 N N . GLY A 1 389 ? 37.481 -2.225 -20.165 1.00 95.44 389 GLY A N 1
ATOM 3072 C CA . GLY A 1 389 ? 38.865 -2.223 -20.651 1.00 95.44 389 GLY A CA 1
ATOM 3073 C C . GLY A 1 389 ? 39.498 -3.606 -20.824 1.00 95.44 389 GLY A C 1
ATOM 3074 O O . GLY A 1 389 ? 40.681 -3.671 -21.131 1.00 95.44 389 GLY A O 1
ATOM 3075 N N . LYS A 1 390 ? 38.736 -4.691 -20.643 1.00 97.00 390 LYS A N 1
ATOM 3076 C CA . LYS A 1 390 ? 39.197 -6.055 -20.915 1.00 97.00 390 LYS A CA 1
ATOM 3077 C C . LYS A 1 390 ? 38.240 -6.771 -21.859 1.00 97.00 390 LYS A C 1
ATOM 3079 O O . LYS A 1 390 ? 37.032 -6.508 -21.859 1.00 97.00 390 LYS A O 1
ATOM 3084 N N . ASP A 1 391 ? 38.798 -7.716 -22.594 1.00 97.81 391 ASP A N 1
ATOM 3085 C CA . ASP A 1 391 ? 38.097 -8.586 -23.534 1.00 97.81 391 ASP A CA 1
ATOM 3086 C C . ASP A 1 391 ? 37.605 -9.847 -22.814 1.00 97.81 391 ASP A C 1
ATOM 3088 O O . ASP A 1 391 ? 37.901 -10.979 -23.187 1.00 97.81 391 ASP A O 1
ATOM 3092 N N . GLU A 1 392 ? 36.890 -9.623 -21.708 1.00 97.62 392 GLU A N 1
ATOM 3093 C CA . GLU A 1 392 ? 36.405 -10.665 -20.807 1.00 97.62 392 GLU A CA 1
ATOM 3094 C C . GLU A 1 392 ? 35.013 -10.322 -20.260 1.00 97.62 392 GLU A C 1
ATOM 3096 O O . GLU A 1 392 ? 34.655 -9.157 -20.019 1.00 97.62 392 GLU A O 1
ATOM 3101 N N . TRP A 1 393 ? 34.208 -11.357 -20.025 1.00 97.62 393 TRP A N 1
ATOM 3102 C CA . TRP A 1 393 ? 32.941 -11.229 -19.312 1.00 97.62 393 TRP A CA 1
ATOM 3103 C C . TRP A 1 393 ? 33.179 -11.034 -17.815 1.00 97.62 393 TRP A C 1
ATOM 3105 O O . TRP A 1 393 ? 34.150 -11.538 -17.258 1.00 97.62 393 TRP A O 1
ATOM 3115 N N . LEU A 1 394 ? 32.271 -10.332 -17.129 1.00 96.38 394 LEU A N 1
ATOM 3116 C CA . LEU A 1 394 ? 32.281 -10.329 -15.665 1.00 96.38 394 LEU A CA 1
ATOM 3117 C C . LEU A 1 394 ? 32.120 -11.776 -15.171 1.00 96.38 394 LEU A C 1
ATOM 3119 O O . LEU A 1 394 ? 31.244 -12.475 -15.686 1.00 96.38 394 LEU A O 1
ATOM 3123 N N . PRO A 1 395 ? 32.836 -12.194 -14.111 1.00 95.50 395 PRO A N 1
ATOM 3124 C CA . PRO A 1 395 ? 32.600 -13.487 -13.465 1.00 95.50 395 PRO A CA 1
ATOM 3125 C C . PRO A 1 395 ? 31.118 -13.686 -13.115 1.00 95.50 395 PRO A C 1
ATOM 3127 O O . PRO A 1 395 ? 30.503 -14.672 -13.501 1.00 95.50 395 PRO A O 1
ATOM 3130 N N . ALA A 1 396 ? 30.484 -12.641 -12.571 1.00 89.00 396 ALA A N 1
ATOM 3131 C CA . ALA A 1 396 ? 29.056 -12.635 -12.263 1.00 89.00 396 ALA A CA 1
ATOM 3132 C C . ALA A 1 396 ? 28.138 -12.809 -13.490 1.00 89.00 396 ALA A C 1
ATOM 3134 O O . ALA A 1 396 ? 26.982 -13.193 -13.339 1.00 89.00 396 ALA A O 1
ATOM 3135 N N . THR A 1 397 ? 28.586 -12.459 -14.698 1.00 93.12 397 THR A N 1
ATOM 3136 C CA . THR A 1 397 ? 27.851 -12.752 -15.938 1.00 93.12 397 THR A CA 1
ATOM 3137 C C . THR A 1 397 ? 27.936 -14.243 -16.234 1.00 93.12 397 THR A C 1
ATOM 3139 O O . THR A 1 397 ? 26.902 -14.852 -16.485 1.00 93.12 397 THR A O 1
ATOM 3142 N N . MET A 1 398 ? 29.129 -14.833 -16.145 1.00 95.19 398 MET A N 1
ATOM 3143 C CA . MET A 1 398 ? 29.335 -16.259 -16.406 1.00 95.19 398 MET A CA 1
ATOM 3144 C C . MET A 1 398 ? 28.568 -17.133 -15.415 1.00 95.19 398 MET A C 1
ATOM 3146 O O . MET A 1 398 ? 27.871 -18.049 -15.842 1.00 95.19 398 MET A O 1
ATOM 3150 N N . ASP A 1 399 ? 28.560 -16.778 -14.129 1.00 89.31 399 ASP A N 1
ATOM 3151 C CA . ASP A 1 399 ? 27.767 -17.486 -13.114 1.00 89.31 399 ASP A CA 1
ATOM 3152 C C . ASP A 1 399 ? 26.270 -17.515 -13.468 1.00 89.31 399 ASP A C 1
ATOM 3154 O O . ASP A 1 399 ? 25.587 -18.519 -13.266 1.00 89.31 399 ASP A O 1
ATOM 3158 N N . LYS A 1 400 ? 25.741 -16.431 -14.056 1.00 87.88 400 LYS A N 1
ATOM 3159 C CA . LYS A 1 400 ? 24.330 -16.354 -14.488 1.00 87.88 400 LYS A CA 1
ATOM 3160 C C . LYS A 1 400 ? 24.043 -17.213 -15.706 1.00 87.88 400 LYS A C 1
ATOM 3162 O O . LYS A 1 400 ? 22.954 -17.775 -15.802 1.00 87.88 400 LYS A O 1
ATOM 3167 N N . VAL A 1 401 ? 24.999 -17.280 -16.627 1.00 92.69 401 VAL A N 1
ATOM 3168 C CA . VAL A 1 401 ? 24.907 -18.117 -17.826 1.00 92.69 401 VAL A CA 1
ATOM 3169 C C . VAL A 1 401 ? 24.932 -19.587 -17.424 1.00 92.69 401 VAL A C 1
ATOM 3171 O O . VAL A 1 401 ? 24.063 -20.337 -17.856 1.00 92.69 401 VAL A O 1
ATOM 3174 N N . ILE A 1 402 ? 25.840 -19.974 -16.521 1.00 88.44 402 ILE A N 1
ATOM 3175 C CA . ILE A 1 402 ? 25.915 -21.329 -15.954 1.00 88.44 402 ILE A CA 1
ATOM 3176 C C . ILE A 1 402 ? 24.615 -21.675 -15.220 1.00 88.44 402 ILE A C 1
ATOM 3178 O O . ILE A 1 402 ? 24.054 -22.748 -15.421 1.00 88.44 402 ILE A O 1
ATOM 3182 N N . ALA A 1 403 ? 24.082 -20.746 -14.423 1.00 82.88 403 ALA A N 1
ATOM 3183 C CA . ALA A 1 403 ? 22.806 -20.938 -13.739 1.00 82.88 403 ALA A CA 1
ATOM 3184 C C . ALA A 1 403 ? 21.595 -20.987 -14.694 1.00 82.88 403 ALA A C 1
ATOM 3186 O O . ALA A 1 403 ? 20.502 -21.360 -14.267 1.00 82.88 403 ALA A O 1
ATOM 3187 N N . GLY A 1 404 ? 21.747 -20.568 -15.957 1.00 79.12 404 GLY A N 1
ATOM 3188 C CA . GLY A 1 404 ? 20.688 -20.526 -16.969 1.00 79.12 404 GLY A CA 1
ATOM 3189 C C . GLY A 1 404 ? 19.528 -19.577 -16.645 1.00 79.12 404 GLY A C 1
ATOM 3190 O O . GLY A 1 404 ? 18.451 -19.664 -17.241 1.00 79.12 404 GLY A O 1
ATOM 3191 N N . ARG A 1 405 ? 19.709 -18.662 -15.687 1.00 65.19 405 ARG A N 1
ATOM 3192 C CA . ARG A 1 405 ? 18.630 -17.843 -15.119 1.00 65.19 405 ARG A CA 1
ATOM 3193 C C . ARG A 1 405 ? 18.877 -16.362 -15.384 1.00 65.19 405 ARG A C 1
ATOM 3195 O O . ARG A 1 405 ? 19.870 -15.790 -14.937 1.00 65.19 405 ARG A O 1
ATOM 3202 N N . ALA A 1 406 ? 17.917 -15.699 -16.034 1.00 62.41 406 ALA A N 1
ATOM 3203 C CA . ALA A 1 406 ? 17.826 -14.245 -15.953 1.00 62.41 406 ALA A CA 1
ATOM 3204 C C . ALA A 1 406 ? 17.634 -13.882 -14.485 1.00 62.41 406 ALA A C 1
ATOM 3206 O O . ALA A 1 406 ? 16.706 -14.379 -13.848 1.00 62.41 406 ALA A O 1
ATOM 3207 N N . LEU A 1 407 ? 18.462 -12.979 -13.959 1.00 53.75 407 LEU A N 1
ATOM 3208 C CA . LEU A 1 407 ? 18.138 -12.305 -12.711 1.00 53.75 407 LEU A CA 1
ATOM 3209 C C . LEU A 1 407 ? 16.822 -11.544 -12.908 1.00 53.75 407 LEU A C 1
ATOM 3211 O O . LEU A 1 407 ? 16.812 -10.372 -13.276 1.00 53.75 407 LEU A O 1
ATOM 3215 N N . THR A 1 408 ? 15.706 -12.177 -12.565 1.00 50.03 408 THR A N 1
ATOM 3216 C CA . THR A 1 408 ? 14.446 -11.488 -12.269 1.00 50.03 408 THR A CA 1
ATOM 3217 C C . THR A 1 408 ? 14.582 -10.585 -11.034 1.00 50.03 408 THR A C 1
ATOM 3219 O O . THR A 1 408 ? 13.666 -9.838 -10.707 1.00 50.03 408 THR A O 1
ATOM 3222 N N . ALA A 1 409 ? 15.744 -10.599 -10.369 1.00 42.81 409 ALA A N 1
ATOM 3223 C CA . ALA A 1 409 ? 15.940 -10.075 -9.028 1.00 42.81 409 ALA A CA 1
ATOM 3224 C C . ALA A 1 409 ? 17.203 -9.207 -8.845 1.00 42.81 409 ALA A C 1
ATOM 3226 O O . ALA A 1 409 ? 17.703 -9.090 -7.730 1.00 42.81 409 ALA A O 1
ATOM 3227 N N . SER A 1 410 ? 17.698 -8.521 -9.884 1.00 44.97 410 SER A N 1
ATOM 3228 C CA . SER A 1 410 ? 18.670 -7.413 -9.715 1.00 44.97 410 SER A CA 1
ATOM 3229 C C . SER A 1 410 ? 17.981 -6.112 -9.251 1.00 44.97 410 SER A C 1
ATOM 3231 O O . SER A 1 410 ? 18.249 -5.024 -9.762 1.00 44.97 410 SER A O 1
ATOM 3233 N N . GLY A 1 411 ? 17.033 -6.226 -8.323 1.00 64.25 411 GLY A N 1
ATOM 3234 C CA . GLY A 1 411 ? 16.243 -5.117 -7.800 1.00 64.25 411 GLY A CA 1
ATOM 3235 C C . GLY A 1 411 ? 16.128 -5.190 -6.284 1.00 64.25 411 GLY A C 1
ATOM 3236 O O . GLY A 1 411 ? 16.942 -5.815 -5.609 1.00 64.25 411 GLY A O 1
ATOM 3237 N N . ARG A 1 412 ? 15.073 -4.573 -5.743 1.00 59.84 412 ARG A N 1
ATOM 3238 C CA . ARG A 1 412 ? 14.793 -4.484 -4.298 1.00 59.84 412 ARG A CA 1
ATOM 3239 C C . ARG A 1 412 ? 14.837 -5.820 -3.541 1.00 59.84 412 ARG A C 1
ATOM 3241 O O . ARG A 1 412 ? 14.992 -5.783 -2.333 1.00 59.84 412 ARG A O 1
ATOM 3248 N N . THR A 1 413 ? 14.739 -6.970 -4.212 1.00 67.25 413 THR A N 1
ATOM 3249 C CA . THR A 1 413 ? 14.930 -8.324 -3.651 1.00 67.25 413 THR A CA 1
ATOM 3250 C C . THR A 1 413 ? 16.233 -8.491 -2.874 1.00 67.25 413 THR A C 1
ATOM 3252 O O . THR A 1 413 ? 16.224 -9.157 -1.843 1.00 67.25 413 THR A O 1
ATOM 3255 N N . GLY A 1 414 ? 17.314 -7.828 -3.299 1.00 82.69 414 GLY A N 1
ATOM 3256 C CA . GLY A 1 414 ? 18.621 -7.903 -2.637 1.00 82.69 414 GLY A CA 1
ATOM 3257 C C . GLY A 1 414 ? 18.717 -7.195 -1.280 1.00 82.69 414 GLY A C 1
ATOM 3258 O O . GLY A 1 414 ? 19.767 -7.233 -0.650 1.00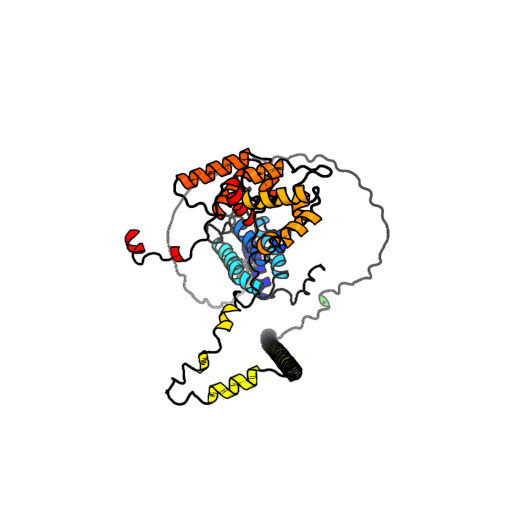 82.69 414 GLY A O 1
ATOM 3259 N N . VAL A 1 415 ? 17.647 -6.551 -0.797 1.00 92.25 415 VAL A N 1
ATOM 3260 C CA . VAL A 1 415 ? 17.654 -5.871 0.514 1.00 92.25 415 VAL A CA 1
ATOM 3261 C C . VAL A 1 415 ? 17.950 -6.836 1.669 1.00 92.25 415 VAL A C 1
ATOM 3263 O O . VAL A 1 415 ? 18.559 -6.425 2.651 1.00 92.25 415 VAL A O 1
ATOM 3266 N N . LEU A 1 416 ? 17.567 -8.111 1.545 1.00 94.31 416 LEU A N 1
ATOM 3267 C CA . LEU A 1 416 ? 17.856 -9.135 2.556 1.00 94.31 416 LEU A CA 1
ATOM 3268 C C . LEU A 1 416 ? 19.165 -9.899 2.307 1.00 94.31 416 LEU A C 1
ATOM 3270 O O . LEU A 1 416 ? 19.528 -10.735 3.124 1.00 94.31 416 LEU A O 1
ATOM 3274 N N . THR A 1 417 ? 19.906 -9.607 1.231 1.00 91.88 417 THR A N 1
ATOM 3275 C CA . THR A 1 417 ? 21.194 -10.265 0.944 1.00 91.88 417 THR A CA 1
ATOM 3276 C C . THR A 1 417 ? 22.215 -10.117 2.082 1.00 91.88 417 THR A C 1
ATOM 3278 O O . THR A 1 417 ? 22.878 -11.107 2.380 1.00 91.88 417 THR A O 1
ATOM 3281 N N . PRO A 1 418 ? 22.335 -8.958 2.768 1.00 94.88 418 PRO A N 1
ATOM 3282 C CA . PRO A 1 418 ? 23.223 -8.827 3.928 1.00 94.88 418 PRO A CA 1
ATOM 3283 C C . PRO A 1 418 ? 22.749 -9.579 5.183 1.00 94.88 418 PRO A C 1
ATOM 3285 O O . PRO A 1 418 ? 23.486 -9.634 6.160 1.00 94.88 418 PRO A O 1
ATOM 3288 N N . TYR A 1 419 ? 21.530 -10.129 5.177 1.00 96.19 419 TYR A N 1
ATOM 3289 C CA . TYR A 1 419 ? 20.889 -10.778 6.324 1.00 96.19 419 TYR A CA 1
ATOM 3290 C C . TYR A 1 419 ? 20.472 -12.216 5.958 1.00 96.19 419 TYR A C 1
ATOM 3292 O O . TYR A 1 419 ? 19.277 -12.510 5.795 1.00 96.19 419 TYR A O 1
ATOM 3300 N N . PRO A 1 420 ? 21.447 -13.129 5.778 1.00 95.62 420 PRO A N 1
ATOM 3301 C CA . PRO A 1 420 ? 21.171 -14.500 5.355 1.00 95.62 420 PRO A CA 1
ATOM 3302 C C . PRO A 1 420 ? 20.315 -15.266 6.370 1.00 95.62 420 PRO A C 1
ATOM 3304 O O . PRO A 1 420 ? 19.485 -16.069 5.948 1.00 95.62 420 PRO A O 1
ATOM 3307 N N . ASP A 1 421 ? 20.436 -14.966 7.665 1.00 97.44 421 ASP A N 1
ATOM 3308 C CA . ASP A 1 421 ? 19.683 -15.631 8.738 1.00 97.44 421 ASP A CA 1
ATOM 3309 C C . ASP A 1 421 ? 18.179 -15.348 8.649 1.00 97.44 421 ASP A C 1
ATOM 3311 O O . ASP A 1 421 ? 17.370 -16.273 8.674 1.00 97.44 421 ASP A O 1
ATOM 3315 N N . ILE A 1 422 ? 17.795 -14.087 8.410 1.00 97.62 422 ILE A N 1
ATOM 3316 C CA . ILE A 1 422 ? 16.396 -13.708 8.145 1.00 97.62 422 ILE A CA 1
ATOM 3317 C C . ILE A 1 422 ? 15.880 -14.478 6.930 1.00 97.62 422 ILE A C 1
ATOM 3319 O O . ILE A 1 422 ? 14.785 -15.038 6.946 1.00 97.62 422 ILE A O 1
ATOM 3323 N N . THR A 1 423 ? 16.676 -14.522 5.858 1.00 96.56 423 THR A N 1
ATOM 3324 C CA . THR A 1 423 ? 16.280 -15.224 4.634 1.00 96.56 423 THR A CA 1
ATOM 3325 C C . THR A 1 423 ? 16.087 -16.716 4.905 1.00 96.56 423 THR A C 1
ATOM 3327 O O . THR A 1 423 ? 15.084 -17.274 4.469 1.00 96.56 423 THR A O 1
ATOM 3330 N N . LYS A 1 424 ? 17.000 -17.351 5.647 1.00 97.12 424 LYS A N 1
ATOM 3331 C CA . LYS A 1 424 ? 16.942 -18.766 6.026 1.00 97.12 424 LYS A CA 1
ATOM 3332 C C . LYS A 1 424 ? 15.695 -19.080 6.860 1.00 97.12 424 LYS A C 1
ATOM 3334 O O . LYS A 1 424 ? 14.929 -19.948 6.451 1.00 97.12 424 LYS A O 1
ATOM 3339 N N . ASN A 1 425 ? 15.421 -18.323 7.921 1.00 98.06 425 ASN A N 1
ATOM 3340 C CA . ASN A 1 425 ? 14.247 -18.541 8.777 1.00 98.06 425 ASN A CA 1
ATOM 3341 C C . ASN A 1 425 ? 12.931 -18.387 8.006 1.00 98.06 425 ASN A C 1
ATOM 3343 O O . ASN A 1 425 ? 12.007 -19.192 8.149 1.00 98.06 425 ASN A O 1
ATOM 3347 N N . VAL A 1 426 ? 12.851 -17.387 7.120 1.00 97.81 426 VAL A N 1
ATOM 3348 C CA . VAL A 1 426 ? 11.686 -17.208 6.244 1.00 97.81 426 VAL A CA 1
ATOM 3349 C C . VAL A 1 426 ? 11.530 -18.404 5.300 1.00 97.81 426 VAL A C 1
ATOM 3351 O O . VAL A 1 426 ? 10.408 -18.879 5.119 1.00 97.81 426 VAL A O 1
ATOM 3354 N N . LYS A 1 427 ? 12.621 -18.920 4.709 1.00 97.81 427 LYS A N 1
ATOM 3355 C CA . LYS A 1 427 ? 12.566 -20.123 3.857 1.00 97.81 427 LYS A CA 1
ATOM 3356 C C . LYS A 1 427 ? 12.029 -21.322 4.631 1.00 97.81 427 LYS A C 1
ATOM 3358 O O . LYS A 1 427 ? 11.079 -21.947 4.166 1.00 97.81 427 LYS A O 1
ATOM 3363 N N . GLU A 1 428 ? 12.608 -21.607 5.792 1.00 98.25 428 GLU A N 1
ATOM 3364 C CA . GLU A 1 428 ? 12.246 -22.753 6.631 1.00 98.25 428 GLU A CA 1
ATOM 3365 C C . GLU A 1 428 ? 10.781 -22.675 7.066 1.00 98.25 428 GLU A C 1
ATOM 3367 O O . GLU A 1 428 ? 10.035 -23.636 6.893 1.00 98.25 428 GLU A O 1
ATOM 3372 N N . THR A 1 429 ? 10.320 -21.500 7.503 1.00 98.31 429 THR A N 1
ATOM 3373 C CA . THR A 1 429 ? 8.918 -21.284 7.897 1.00 98.31 429 THR A CA 1
ATOM 3374 C C . THR A 1 429 ? 7.957 -21.511 6.728 1.00 98.31 429 THR A C 1
ATOM 3376 O O . THR A 1 429 ? 6.944 -22.199 6.860 1.00 98.31 429 THR A O 1
ATOM 3379 N N . LEU A 1 430 ? 8.264 -20.960 5.547 1.00 97.62 430 LEU A N 1
ATOM 3380 C CA . LEU A 1 430 ? 7.419 -21.126 4.359 1.00 97.62 430 LEU A CA 1
ATOM 3381 C C . LEU A 1 430 ? 7.416 -22.570 3.840 1.00 97.62 430 LEU A C 1
ATOM 3383 O O . LEU A 1 430 ? 6.388 -23.036 3.346 1.00 97.62 430 LEU A O 1
ATOM 3387 N N . GLN A 1 431 ? 8.547 -23.273 3.932 1.00 97.81 431 GLN A N 1
ATOM 3388 C CA . GLN A 1 431 ? 8.644 -24.694 3.597 1.00 97.81 431 GLN A CA 1
ATOM 3389 C C . GLN A 1 431 ? 7.856 -25.543 4.589 1.00 97.81 431 GLN A C 1
ATOM 3391 O O . GLN A 1 431 ? 7.077 -26.380 4.149 1.00 97.81 431 GLN A O 1
ATOM 3396 N N . GLY A 1 432 ? 7.972 -25.271 5.891 1.00 97.62 432 GLY A N 1
ATOM 3397 C CA . GLY A 1 432 ? 7.212 -25.950 6.938 1.00 97.62 432 GLY A CA 1
ATOM 3398 C C . GLY A 1 432 ? 5.704 -25.833 6.728 1.00 97.62 432 GLY A C 1
ATOM 3399 O O . GLY A 1 432 ? 5.007 -26.845 6.735 1.00 97.62 432 GLY A O 1
ATOM 3400 N N . LEU A 1 433 ? 5.208 -24.628 6.417 1.00 96.88 433 LEU A N 1
ATOM 3401 C CA . LEU A 1 433 ? 3.797 -24.421 6.071 1.00 96.88 433 LEU A CA 1
ATOM 3402 C C . LEU A 1 433 ? 3.363 -25.274 4.877 1.00 96.88 433 LEU A C 1
ATOM 3404 O O . LEU A 1 433 ? 2.285 -25.862 4.893 1.00 96.88 433 LEU A O 1
ATOM 3408 N N . ARG A 1 434 ? 4.206 -25.370 3.847 1.00 96.12 434 ARG A N 1
ATOM 3409 C CA . ARG A 1 434 ? 3.896 -26.168 2.660 1.00 96.12 434 ARG A CA 1
ATOM 3410 C C . ARG A 1 434 ? 3.916 -27.669 2.949 1.00 96.12 434 ARG A C 1
ATOM 3412 O O . ARG A 1 434 ? 3.037 -28.373 2.462 1.00 96.12 434 ARG A O 1
ATOM 3419 N N . THR A 1 435 ? 4.882 -28.150 3.729 1.00 96.75 435 THR A N 1
ATOM 3420 C CA . THR A 1 435 ? 4.962 -29.553 4.166 1.00 96.75 435 THR A CA 1
ATOM 3421 C C . THR A 1 435 ? 3.756 -29.933 5.022 1.00 96.75 435 THR A C 1
ATOM 3423 O O . THR A 1 435 ? 3.233 -31.031 4.880 1.00 96.75 435 THR A O 1
ATOM 3426 N N . ALA A 1 436 ? 3.246 -29.000 5.830 1.00 97.00 436 ALA A N 1
ATOM 3427 C CA . ALA A 1 436 ? 2.013 -29.162 6.599 1.00 97.00 436 ALA A CA 1
ATOM 3428 C C . ALA A 1 436 ? 0.721 -29.060 5.754 1.00 97.00 436 ALA A C 1
ATOM 3430 O O . ALA A 1 436 ? -0.375 -29.100 6.305 1.00 97.00 436 ALA A O 1
ATOM 3431 N N . GLY A 1 437 ? 0.818 -28.888 4.431 1.00 94.31 437 GLY A N 1
ATOM 3432 C CA . GLY A 1 437 ? -0.338 -28.772 3.534 1.00 94.31 437 GLY A CA 1
ATOM 3433 C C . GLY A 1 437 ? -1.006 -27.391 3.508 1.00 94.31 437 GLY A C 1
ATOM 3434 O O . GLY A 1 437 ? -2.012 -27.212 2.821 1.00 94.31 437 GLY A O 1
ATOM 3435 N N . ALA A 1 438 ? -0.458 -26.386 4.197 1.00 93.19 438 ALA A N 1
ATOM 3436 C CA . ALA A 1 438 ? -1.015 -25.038 4.199 1.00 93.19 438 ALA A CA 1
ATOM 3437 C C . ALA A 1 438 ? -0.710 -24.286 2.890 1.00 93.19 438 ALA A C 1
ATOM 3439 O O . ALA A 1 438 ? 0.384 -24.349 2.317 1.00 93.19 438 ALA A O 1
ATOM 3440 N N . VAL A 1 439 ? -1.686 -23.504 2.420 1.00 92.12 439 VAL A N 1
ATOM 3441 C CA . VAL A 1 439 ? -1.540 -22.699 1.202 1.00 92.12 439 VAL A CA 1
ATOM 3442 C C . VAL A 1 439 ? -0.702 -21.452 1.487 1.00 92.12 439 VAL A C 1
ATOM 3444 O O . VAL A 1 439 ? -1.136 -20.527 2.172 1.00 92.12 439 VAL A O 1
ATOM 3447 N N . VAL A 1 440 ? 0.487 -21.379 0.886 1.00 95.38 440 VAL A N 1
ATOM 3448 C CA . VAL A 1 440 ? 1.357 -20.198 0.969 1.00 95.38 440 VAL A CA 1
ATOM 3449 C C . VAL A 1 440 ? 0.872 -19.122 -0.006 1.00 95.38 440 VAL A C 1
ATOM 3451 O O . VAL A 1 440 ? 1.116 -19.188 -1.214 1.00 95.38 440 VAL A O 1
ATOM 3454 N N . ASN A 1 441 ? 0.172 -18.117 0.521 1.00 94.50 441 ASN A N 1
ATOM 3455 C CA . ASN A 1 441 ? -0.259 -16.944 -0.239 1.00 94.50 441 ASN A CA 1
ATOM 3456 C C . ASN A 1 441 ? 0.664 -15.733 0.013 1.00 94.50 441 ASN A C 1
ATOM 3458 O O . ASN A 1 441 ? 1.416 -15.684 0.984 1.00 94.50 441 ASN A O 1
ATOM 3462 N N . VAL A 1 442 ? 0.586 -14.724 -0.862 1.00 95.19 442 VAL A N 1
ATOM 3463 C CA . VAL A 1 442 ? 1.460 -13.537 -0.791 1.00 95.19 442 VAL A CA 1
ATOM 3464 C C . VAL A 1 442 ? 1.271 -12.754 0.517 1.00 95.19 442 VAL A C 1
ATOM 3466 O O . VAL A 1 442 ? 2.236 -12.202 1.039 1.00 95.19 442 VAL A O 1
ATOM 3469 N N . SER A 1 443 ? 0.060 -12.726 1.078 1.00 95.19 443 SER A N 1
ATOM 3470 C CA . SER A 1 443 ? -0.234 -12.031 2.338 1.00 95.19 443 SER A CA 1
ATOM 3471 C C . SER A 1 443 ? 0.398 -12.722 3.550 1.00 95.19 443 SER A C 1
ATOM 3473 O O . SER A 1 443 ? 0.988 -12.045 4.387 1.00 95.19 443 SER A O 1
ATOM 3475 N N . ILE A 1 444 ? 0.338 -14.055 3.611 1.00 96.00 444 ILE A N 1
ATOM 3476 C CA . ILE A 1 444 ? 0.968 -14.888 4.642 1.00 96.00 444 ILE A CA 1
ATOM 3477 C C . ILE A 1 444 ? 2.483 -14.730 4.549 1.00 96.00 444 ILE A C 1
ATOM 3479 O O . ILE A 1 444 ? 3.125 -14.395 5.539 1.00 96.00 444 ILE A O 1
ATOM 3483 N N . THR A 1 445 ? 3.053 -14.859 3.345 1.00 97.31 445 THR A N 1
ATOM 3484 C CA . THR A 1 445 ? 4.492 -14.647 3.138 1.00 97.31 445 THR A CA 1
ATOM 3485 C C . THR A 1 445 ? 4.927 -13.247 3.565 1.00 97.31 445 THR A C 1
ATOM 3487 O O . THR A 1 445 ? 5.964 -13.092 4.203 1.00 97.31 445 THR A O 1
ATOM 3490 N N . ARG A 1 446 ? 4.129 -12.218 3.256 1.00 97.75 446 ARG A N 1
ATOM 3491 C CA . ARG A 1 446 ? 4.393 -10.846 3.701 1.00 97.75 446 ARG A CA 1
ATOM 3492 C C . ARG A 1 446 ? 4.387 -10.730 5.224 1.00 97.75 446 ARG A C 1
ATOM 3494 O O . ARG A 1 446 ? 5.262 -10.063 5.766 1.00 97.75 446 ARG A O 1
ATOM 3501 N N . GLY A 1 447 ? 3.413 -11.350 5.889 1.00 97.50 447 GLY A N 1
ATOM 3502 C CA . GLY A 1 447 ? 3.317 -11.381 7.348 1.00 97.50 447 GLY A CA 1
ATOM 3503 C C . GLY A 1 447 ? 4.553 -12.013 7.985 1.00 97.50 447 GLY A C 1
ATOM 3504 O O . GLY A 1 447 ? 5.157 -11.394 8.854 1.00 97.50 447 GLY A O 1
ATOM 3505 N N . ILE A 1 448 ? 4.980 -13.173 7.477 1.00 98.25 448 ILE A N 1
ATOM 3506 C CA . ILE A 1 448 ? 6.181 -13.888 7.942 1.00 98.25 448 ILE A CA 1
ATOM 3507 C C . ILE A 1 448 ? 7.439 -13.038 7.738 1.00 98.25 448 ILE A C 1
ATOM 3509 O O . ILE A 1 448 ? 8.204 -12.848 8.675 1.00 98.25 448 ILE A O 1
ATOM 3513 N N . LEU A 1 449 ? 7.622 -12.448 6.551 1.00 98.19 449 LEU A N 1
ATOM 3514 C CA . LEU A 1 449 ? 8.747 -11.544 6.282 1.00 98.19 449 LEU A CA 1
ATOM 3515 C C . LEU A 1 449 ? 8.784 -10.366 7.264 1.00 98.19 449 LEU A C 1
ATOM 3517 O O . LEU A 1 449 ? 9.843 -10.034 7.784 1.00 98.19 449 LEU A O 1
ATOM 3521 N N . ILE A 1 450 ? 7.643 -9.718 7.519 1.00 98.00 450 ILE A N 1
ATOM 3522 C CA . ILE A 1 450 ? 7.579 -8.590 8.457 1.00 98.00 450 ILE A CA 1
ATOM 3523 C C . ILE A 1 450 ? 7.876 -9.053 9.886 1.00 98.00 450 ILE A C 1
ATOM 3525 O O . ILE A 1 450 ? 8.591 -8.346 10.593 1.00 98.00 450 ILE A O 1
ATOM 3529 N N . ALA A 1 451 ? 7.354 -10.207 10.305 1.00 98.19 451 ALA A N 1
ATOM 3530 C CA . ALA A 1 451 ? 7.587 -10.762 11.635 1.00 98.19 451 ALA A CA 1
ATOM 3531 C C . ALA A 1 451 ? 9.080 -11.046 11.862 1.00 98.19 451 ALA A C 1
ATOM 3533 O O . ALA A 1 451 ? 9.661 -10.492 12.794 1.00 98.19 451 ALA A O 1
ATOM 3534 N N . GLU A 1 452 ? 9.720 -11.780 10.949 1.00 98.25 452 GLU A N 1
ATOM 3535 C CA . GLU A 1 452 ? 11.149 -12.116 11.029 1.00 98.25 452 GLU A CA 1
ATOM 3536 C C . GLU A 1 452 ? 12.043 -10.870 10.995 1.00 98.25 452 GLU A C 1
ATOM 3538 O O . GLU A 1 452 ? 12.957 -10.723 11.809 1.00 98.25 452 GLU A O 1
ATOM 3543 N N . ILE A 1 453 ? 11.749 -9.907 10.111 1.00 97.62 453 ILE A N 1
ATOM 3544 C CA . ILE A 1 453 ? 12.497 -8.643 10.073 1.00 97.62 453 ILE A CA 1
ATOM 3545 C C . ILE A 1 453 ? 12.287 -7.852 11.371 1.00 97.62 453 ILE A C 1
ATOM 3547 O O . ILE A 1 453 ? 13.236 -7.268 11.883 1.00 97.62 453 ILE A O 1
ATOM 3551 N N . THR A 1 454 ? 11.074 -7.821 11.929 1.00 97.75 454 THR A N 1
ATOM 3552 C CA . THR A 1 454 ? 10.801 -7.104 13.187 1.00 97.75 454 THR A CA 1
ATOM 3553 C C . THR A 1 454 ? 11.544 -7.733 14.361 1.00 97.75 454 THR A C 1
ATOM 3555 O O . THR A 1 454 ? 12.052 -6.997 15.206 1.00 97.75 454 THR A O 1
ATOM 3558 N N . GLN A 1 455 ? 11.623 -9.065 14.397 1.00 98.00 455 GLN A N 1
ATOM 3559 C CA . GLN A 1 455 ? 12.289 -9.819 15.453 1.00 98.00 455 GLN A CA 1
ATOM 3560 C C . GLN A 1 455 ? 13.809 -9.632 15.423 1.00 98.00 455 GLN A C 1
ATOM 3562 O O . GLN A 1 455 ? 14.410 -9.407 16.469 1.00 98.00 455 GLN A O 1
ATOM 3567 N N . GLN A 1 456 ? 14.427 -9.696 14.240 1.00 97.75 456 GLN A N 1
ATOM 3568 C CA . GLN A 1 456 ? 15.889 -9.678 14.123 1.00 97.75 456 GLN A CA 1
ATOM 3569 C C . GLN A 1 456 ? 16.461 -8.284 13.844 1.00 97.75 456 GLN A C 1
ATOM 3571 O O . GLN A 1 456 ? 17.497 -7.922 14.391 1.00 97.75 456 GLN A O 1
ATOM 3576 N N . GLN A 1 457 ? 15.823 -7.491 12.976 1.00 97.06 457 GLN A N 1
ATOM 3577 C CA . GLN A 1 457 ? 16.357 -6.219 12.469 1.00 97.06 457 GLN A CA 1
ATOM 3578 C C . GLN A 1 457 ? 15.250 -5.180 12.232 1.00 97.06 457 GLN A C 1
ATOM 3580 O O . GLN A 1 457 ? 15.017 -4.719 11.111 1.00 97.06 457 GLN A O 1
ATOM 3585 N N . ARG A 1 458 ? 14.571 -4.752 13.307 1.00 96.94 458 ARG A N 1
ATOM 3586 C CA . ARG A 1 458 ? 13.436 -3.806 13.240 1.00 96.94 458 ARG A CA 1
ATOM 3587 C C . ARG A 1 458 ? 13.747 -2.515 12.474 1.00 96.94 458 ARG A C 1
ATOM 3589 O O . ARG A 1 458 ? 12.874 -1.974 11.798 1.00 96.94 458 ARG A O 1
ATOM 3596 N N . HIS A 1 459 ? 14.986 -2.030 12.550 1.00 96.81 459 HIS A N 1
ATOM 3597 C CA . HIS A 1 459 ? 15.421 -0.813 11.863 1.00 96.81 459 HIS A CA 1
ATOM 3598 C C . HIS A 1 459 ? 15.396 -0.939 10.329 1.00 96.81 459 HIS A C 1
ATOM 3600 O O . HIS A 1 459 ? 15.372 0.072 9.634 1.00 96.81 459 HIS A O 1
ATOM 3606 N N . LEU A 1 460 ? 15.375 -2.155 9.774 1.00 96.25 460 LEU A N 1
ATOM 3607 C CA . LEU A 1 460 ? 15.280 -2.356 8.331 1.00 96.25 460 LEU A CA 1
ATOM 3608 C C . LEU A 1 460 ? 13.923 -1.875 7.797 1.00 96.25 460 LEU A C 1
ATOM 3610 O O . LEU A 1 460 ? 13.861 -1.306 6.710 1.00 96.25 460 LEU A O 1
ATOM 3614 N N . LEU A 1 461 ? 12.847 -2.021 8.582 1.00 96.56 461 LEU A N 1
ATOM 3615 C CA . LEU A 1 461 ? 11.490 -1.632 8.179 1.00 96.56 461 LEU A CA 1
ATOM 3616 C C . LEU A 1 461 ? 11.286 -0.117 8.055 1.00 96.56 461 LEU A C 1
ATOM 3618 O O . LEU A 1 461 ? 10.321 0.304 7.421 1.00 96.56 461 LEU A O 1
ATOM 3622 N N . SER A 1 462 ? 12.177 0.708 8.617 1.00 95.25 462 SER A N 1
ATOM 3623 C CA . SER A 1 462 ? 12.130 2.160 8.397 1.00 95.25 462 SER A CA 1
ATOM 3624 C C . SER A 1 462 ? 12.680 2.550 7.023 1.00 95.25 462 SER A C 1
ATOM 3626 O O . SER A 1 462 ? 12.193 3.492 6.407 1.00 95.25 462 SER A O 1
ATOM 3628 N N . LYS A 1 463 ? 13.663 1.801 6.509 1.00 93.69 463 LYS A N 1
ATOM 3629 C CA . LYS A 1 463 ? 14.295 2.041 5.200 1.00 93.69 463 LYS A CA 1
ATOM 3630 C C . LYS A 1 463 ? 13.638 1.244 4.075 1.00 93.69 463 LYS A C 1
ATOM 3632 O O . LYS A 1 463 ? 13.740 1.610 2.904 1.00 93.69 463 LYS A O 1
ATOM 3637 N N . PHE A 1 464 ? 12.997 0.129 4.414 1.00 92.69 464 PHE A N 1
ATOM 3638 C CA . PHE A 1 464 ? 12.502 -0.849 3.462 1.00 92.69 464 PHE A CA 1
ATOM 3639 C C . PHE A 1 464 ? 11.060 -1.265 3.752 1.00 92.69 464 PHE A C 1
ATOM 3641 O O . PHE A 1 464 ? 10.715 -1.753 4.825 1.00 92.69 464 PHE A O 1
ATOM 3648 N N . LYS A 1 465 ? 10.218 -1.148 2.722 1.00 94.75 465 LYS A N 1
ATOM 3649 C CA . LYS A 1 465 ? 8.822 -1.580 2.753 1.00 94.75 465 LYS A CA 1
ATOM 3650 C C . LYS A 1 465 ? 8.668 -2.932 2.065 1.00 94.75 465 LYS A C 1
ATOM 3652 O O . LYS A 1 465 ? 8.876 -3.050 0.853 1.00 94.75 465 LYS A O 1
ATOM 3657 N N . VAL A 1 466 ? 8.194 -3.923 2.821 1.00 96.69 466 VAL A N 1
ATOM 3658 C CA . VAL A 1 466 ? 7.798 -5.243 2.305 1.00 96.69 466 VAL A CA 1
ATOM 3659 C C . VAL A 1 466 ? 6.507 -5.095 1.486 1.00 96.69 466 VAL A C 1
ATOM 3661 O O . VAL A 1 466 ? 5.396 -5.266 1.991 1.00 96.69 466 VAL A O 1
ATOM 3664 N N . SER A 1 467 ? 6.639 -4.674 0.228 1.00 95.44 467 SER A N 1
ATOM 3665 C CA . SER A 1 467 ? 5.522 -4.528 -0.715 1.00 95.44 467 SER A CA 1
ATOM 3666 C C . SER A 1 467 ? 5.108 -5.876 -1.307 1.00 95.44 467 SER A C 1
ATOM 3668 O O . SER A 1 467 ? 5.904 -6.810 -1.354 1.00 95.44 467 SER A O 1
ATOM 3670 N N . GLU A 1 468 ? 3.881 -5.983 -1.821 1.00 94.44 468 GLU A N 1
ATOM 3671 C CA . GLU A 1 468 ? 3.417 -7.211 -2.483 1.00 94.44 468 GLU A CA 1
ATOM 3672 C C . GLU A 1 468 ? 4.327 -7.609 -3.659 1.00 94.44 468 GLU A C 1
ATOM 3674 O O . GLU A 1 468 ? 4.667 -8.779 -3.831 1.00 94.44 468 GLU A O 1
ATOM 3679 N N . TYR A 1 469 ? 4.779 -6.618 -4.433 1.00 93.06 469 TYR A N 1
ATOM 3680 C CA . TYR A 1 469 ? 5.728 -6.823 -5.525 1.00 93.06 469 TYR A CA 1
ATOM 3681 C C . TYR A 1 469 ? 7.040 -7.442 -5.031 1.00 93.06 469 TYR A C 1
ATOM 3683 O O . TYR A 1 469 ? 7.518 -8.411 -5.618 1.00 93.06 469 TYR A O 1
ATOM 3691 N N . TYR A 1 470 ? 7.592 -6.924 -3.927 1.00 95.12 470 TYR A N 1
ATOM 3692 C CA . TYR A 1 470 ? 8.794 -7.489 -3.318 1.00 95.12 470 TYR A CA 1
ATOM 3693 C C . TYR A 1 470 ? 8.575 -8.941 -2.897 1.00 95.12 470 TYR A C 1
ATOM 3695 O O . TYR A 1 470 ? 9.412 -9.781 -3.194 1.00 95.12 470 TYR A O 1
ATOM 3703 N N . VAL A 1 471 ? 7.446 -9.253 -2.258 1.00 95.69 471 VAL A N 1
ATOM 3704 C CA . VAL A 1 471 ? 7.153 -10.614 -1.784 1.00 95.69 471 VAL A CA 1
ATOM 3705 C C . VAL A 1 471 ? 7.057 -11.599 -2.948 1.00 95.69 471 VAL A C 1
ATOM 3707 O O . VAL A 1 471 ? 7.612 -12.691 -2.880 1.00 95.69 471 VAL A O 1
ATOM 3710 N N . ARG A 1 472 ? 6.404 -11.213 -4.050 1.00 93.94 472 ARG A N 1
ATOM 3711 C CA . ARG A 1 472 ? 6.343 -12.039 -5.268 1.00 93.94 472 ARG A CA 1
ATOM 3712 C C . ARG A 1 472 ? 7.729 -12.263 -5.866 1.00 93.94 472 ARG A C 1
ATOM 3714 O O . ARG A 1 472 ? 8.040 -13.379 -6.270 1.00 93.94 472 ARG A O 1
ATOM 3721 N N . ALA A 1 473 ? 8.548 -11.215 -5.903 1.00 91.25 473 ALA A N 1
ATOM 3722 C CA . ALA A 1 473 ? 9.915 -11.306 -6.392 1.00 91.25 473 ALA A CA 1
ATOM 3723 C C . ALA A 1 473 ? 10.779 -12.191 -5.477 1.00 91.25 473 ALA A C 1
ATOM 3725 O O . ALA A 1 473 ? 11.481 -13.052 -5.988 1.00 91.25 473 ALA A O 1
ATOM 3726 N N . PHE A 1 474 ? 10.647 -12.060 -4.152 1.00 94.50 474 PHE A N 1
ATOM 3727 C CA . PHE A 1 474 ? 11.297 -12.914 -3.156 1.00 94.50 474 PHE A CA 1
ATOM 3728 C C . PHE A 1 474 ? 10.908 -14.382 -3.350 1.00 94.50 474 PHE A C 1
ATOM 3730 O O . PHE A 1 474 ? 11.782 -15.223 -3.510 1.00 94.50 474 PHE A O 1
ATOM 3737 N N . LEU A 1 475 ? 9.611 -14.701 -3.426 1.00 94.56 475 LEU A N 1
ATOM 3738 C CA . LEU A 1 475 ? 9.147 -16.071 -3.677 1.00 94.56 475 LEU A CA 1
ATOM 3739 C C . LEU A 1 475 ? 9.720 -16.632 -4.984 1.00 94.56 475 LEU A C 1
ATOM 3741 O O . LEU A 1 475 ? 10.203 -17.759 -5.008 1.00 94.56 475 LEU A O 1
ATOM 3745 N N . SER A 1 476 ? 9.735 -15.833 -6.051 1.00 90.06 476 SER A N 1
ATOM 3746 C CA . SER A 1 476 ? 10.261 -16.277 -7.340 1.00 90.06 476 SER A CA 1
ATOM 3747 C C . SER A 1 476 ? 11.775 -16.457 -7.347 1.00 90.06 476 SER A C 1
ATOM 3749 O O . SER A 1 476 ? 12.242 -17.343 -8.048 1.00 90.06 476 SER A O 1
ATOM 3751 N N . SER A 1 477 ? 12.540 -15.613 -6.651 1.00 87.38 477 SER A N 1
ATOM 3752 C CA . SER A 1 477 ? 14.005 -15.619 -6.736 1.00 87.38 477 SER A CA 1
ATOM 3753 C C . SER A 1 477 ? 14.678 -16.456 -5.657 1.00 87.38 477 SER A C 1
ATOM 3755 O O . SER A 1 477 ? 15.779 -16.949 -5.862 1.00 87.38 477 SER A O 1
ATOM 3757 N N . VAL A 1 478 ? 14.055 -16.549 -4.483 1.00 92.19 478 VAL A N 1
ATOM 3758 C CA . VAL A 1 478 ? 14.619 -17.190 -3.289 1.00 92.19 478 VAL A CA 1
ATOM 3759 C C . VAL A 1 478 ? 14.081 -18.610 -3.114 1.00 92.19 478 VAL A C 1
ATOM 3761 O O . VAL A 1 478 ? 14.821 -19.474 -2.643 1.00 92.1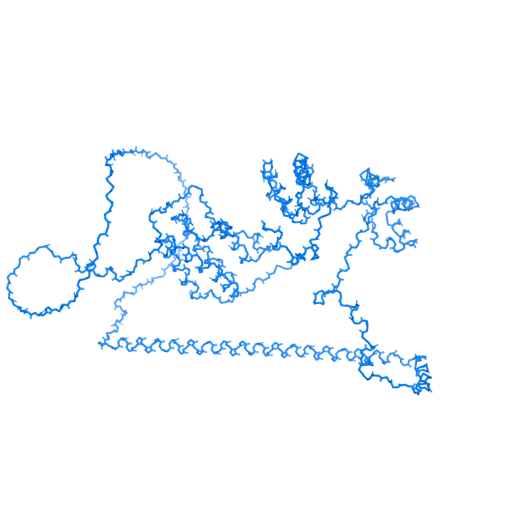9 478 VAL A O 1
ATOM 3764 N N . MET A 1 479 ? 12.821 -18.847 -3.498 1.00 93.81 479 MET A N 1
ATOM 3765 C CA . MET A 1 479 ? 12.136 -20.140 -3.357 1.00 93.81 479 MET A CA 1
ATOM 3766 C C . MET A 1 479 ? 11.871 -20.846 -4.690 1.00 93.81 479 MET A C 1
ATOM 3768 O O . MET A 1 479 ? 11.401 -21.978 -4.677 1.00 93.81 479 MET A O 1
ATOM 3772 N N . ASP A 1 480 ? 12.107 -20.188 -5.829 1.00 89.81 480 ASP A N 1
ATOM 3773 C CA . ASP A 1 480 ? 11.656 -20.642 -7.154 1.00 89.81 480 ASP A CA 1
ATOM 3774 C C . ASP A 1 480 ? 10.138 -20.892 -7.226 1.00 89.81 480 ASP A C 1
ATOM 3776 O O . ASP A 1 480 ? 9.636 -21.720 -7.987 1.00 89.81 480 ASP A O 1
ATOM 3780 N N . TRP A 1 481 ? 9.364 -20.165 -6.416 1.00 92.62 481 TRP A N 1
ATOM 3781 C CA . TRP A 1 481 ? 7.914 -20.306 -6.347 1.00 92.62 481 TRP A CA 1
ATOM 3782 C C . TRP A 1 481 ? 7.224 -19.180 -7.103 1.00 92.62 481 TRP A C 1
ATOM 3784 O O . TRP A 1 481 ? 7.443 -17.997 -6.851 1.00 92.62 481 TRP A O 1
ATOM 3794 N N . THR A 1 482 ? 6.300 -19.550 -7.989 1.00 88.88 482 THR A N 1
ATOM 3795 C CA . THR A 1 482 ? 5.397 -18.588 -8.625 1.00 88.88 482 THR A CA 1
ATOM 3796 C C . THR A 1 482 ? 4.075 -18.566 -7.857 1.00 88.88 482 THR A C 1
ATOM 3798 O O . THR A 1 482 ? 3.376 -19.584 -7.844 1.00 88.88 482 THR A O 1
ATOM 3801 N N . PRO A 1 483 ? 3.692 -17.442 -7.219 1.00 84.19 483 PRO A N 1
ATOM 3802 C CA . PRO A 1 483 ? 2.413 -17.361 -6.530 1.00 84.19 483 PRO A CA 1
ATOM 3803 C C . PRO A 1 483 ? 1.281 -17.589 -7.532 1.00 84.19 483 PRO A C 1
ATOM 3805 O O . PRO A 1 483 ? 1.112 -16.810 -8.477 1.00 84.19 483 PRO A O 1
ATOM 3808 N N . ARG A 1 484 ? 0.498 -18.657 -7.335 1.00 78.38 484 ARG A N 1
ATOM 3809 C CA . ARG A 1 484 ? -0.652 -18.940 -8.195 1.00 78.38 484 ARG A CA 1
ATOM 3810 C C . ARG A 1 484 ? -1.663 -17.811 -8.028 1.00 78.38 484 ARG A C 1
ATOM 3812 O O . ARG A 1 484 ? -2.058 -17.463 -6.917 1.00 78.38 484 ARG A O 1
ATOM 3819 N N . LYS A 1 485 ? -2.075 -17.209 -9.143 1.00 72.25 485 LYS A N 1
ATOM 3820 C CA . LYS A 1 485 ? -3.233 -16.316 -9.139 1.00 72.25 485 LYS A CA 1
ATOM 3821 C C . LYS A 1 485 ? -4.437 -17.197 -8.825 1.00 72.25 485 LYS A C 1
ATOM 3823 O O . LYS A 1 485 ? -4.591 -18.213 -9.496 1.00 72.25 485 LYS A O 1
ATOM 3828 N N . ALA A 1 486 ? -5.242 -16.837 -7.825 1.00 61.59 486 ALA A N 1
ATOM 3829 C CA . ALA A 1 486 ? -6.476 -17.561 -7.537 1.00 61.59 486 ALA A CA 1
ATOM 3830 C C . ALA A 1 486 ? -7.274 -17.684 -8.845 1.00 61.59 486 ALA A C 1
ATOM 3832 O O . ALA A 1 486 ? -7.688 -16.678 -9.432 1.00 61.59 486 ALA A O 1
ATOM 3833 N N . THR A 1 487 ? -7.378 -18.901 -9.370 1.00 60.62 487 THR A N 1
ATOM 3834 C CA . THR A 1 487 ? -8.137 -19.180 -10.582 1.00 60.62 487 THR A CA 1
ATOM 3835 C C . THR A 1 487 ? -9.607 -19.125 -10.200 1.00 60.62 487 THR A C 1
ATOM 3837 O O . THR A 1 487 ? -10.031 -19.773 -9.249 1.00 60.62 487 THR A O 1
ATOM 3840 N N . ARG A 1 488 ? -10.407 -18.336 -10.932 1.00 54.09 488 ARG A N 1
ATOM 3841 C CA . ARG A 1 488 ? -11.858 -18.215 -10.688 1.00 54.09 488 ARG A CA 1
ATOM 3842 C C . ARG A 1 488 ? -12.581 -19.570 -10.693 1.00 54.09 488 ARG A C 1
ATOM 3844 O O . ARG A 1 488 ? -13.620 -19.675 -10.060 1.00 54.09 488 ARG A O 1
ATOM 3851 N N . ALA A 1 489 ? -12.017 -20.581 -11.355 1.00 52.88 489 ALA A N 1
ATOM 3852 C CA . ALA A 1 489 ? -12.538 -21.944 -11.381 1.00 52.88 489 ALA A CA 1
ATOM 3853 C C . ALA A 1 489 ? -12.607 -22.599 -9.988 1.00 52.88 489 ALA A C 1
ATOM 3855 O O . ALA A 1 489 ? -13.561 -23.310 -9.713 1.00 52.88 489 ALA A O 1
ATOM 3856 N N . ALA A 1 490 ? -11.683 -22.280 -9.070 1.00 51.72 490 ALA A N 1
ATOM 3857 C CA . ALA A 1 490 ? -11.710 -22.794 -7.693 1.00 51.72 490 ALA A CA 1
ATOM 3858 C C . ALA A 1 490 ? -12.816 -22.163 -6.819 1.00 51.72 490 ALA A C 1
ATOM 3860 O O . ALA A 1 490 ? -12.883 -22.419 -5.623 1.00 51.72 490 ALA A O 1
ATOM 3861 N N . ARG A 1 491 ? -13.653 -21.290 -7.397 1.00 53.34 491 ARG A N 1
ATOM 3862 C CA . ARG A 1 491 ? -14.811 -20.682 -6.733 1.00 53.34 491 ARG A CA 1
ATOM 3863 C C . ARG A 1 491 ? -16.114 -21.434 -7.004 1.00 53.34 491 ARG A C 1
ATOM 3865 O O . ARG A 1 491 ? -17.133 -21.049 -6.443 1.00 53.34 491 ARG A O 1
ATOM 3872 N N . HIS A 1 492 ? -16.083 -22.460 -7.856 1.00 58.47 492 HIS A N 1
ATOM 3873 C CA . HIS A 1 492 ? -17.164 -23.434 -7.922 1.00 58.47 492 HIS A CA 1
ATOM 3874 C C . HIS A 1 492 ? -17.040 -24.325 -6.693 1.00 58.47 492 HIS A C 1
ATOM 3876 O O . HIS A 1 492 ? -16.339 -25.331 -6.693 1.00 58.47 492 HIS A O 1
ATOM 3882 N N . ILE A 1 493 ? -17.656 -23.857 -5.615 1.00 68.56 493 ILE A N 1
ATOM 3883 C CA . ILE A 1 493 ? -18.052 -24.711 -4.508 1.00 68.56 493 ILE A CA 1
ATOM 3884 C C . ILE A 1 493 ? -19.038 -25.719 -5.134 1.00 68.56 493 ILE A C 1
ATOM 3886 O O . ILE A 1 493 ? -19.972 -25.255 -5.795 1.00 68.56 493 ILE A O 1
ATOM 3890 N N . PRO A 1 494 ? -18.796 -27.041 -5.049 1.00 74.81 494 PRO A N 1
ATOM 3891 C CA . PRO A 1 494 ? -19.769 -28.042 -5.488 1.00 74.81 494 PRO A CA 1
ATOM 3892 C C . PRO A 1 494 ? -21.125 -27.753 -4.841 1.00 74.81 494 PRO A C 1
ATOM 3894 O O . PRO A 1 494 ? -21.153 -27.292 -3.699 1.00 74.81 494 PRO A O 1
ATOM 3897 N N . GLU A 1 495 ? -22.231 -27.984 -5.548 1.00 80.06 495 GLU A N 1
ATOM 3898 C CA . GLU A 1 495 ? -23.574 -27.754 -4.984 1.00 80.06 495 GLU A CA 1
ATOM 3899 C C . GLU A 1 495 ? -23.783 -28.555 -3.683 1.00 80.06 495 GLU A C 1
ATOM 3901 O O . GLU A 1 495 ? -24.438 -28.066 -2.771 1.00 80.06 495 GLU A O 1
ATOM 3906 N N . ASP A 1 496 ? -23.089 -29.687 -3.558 1.00 84.56 496 ASP A N 1
ATOM 3907 C CA . ASP A 1 496 ? -23.106 -30.637 -2.438 1.00 84.56 496 ASP A CA 1
ATOM 3908 C C . ASP A 1 496 ? -22.184 -30.243 -1.259 1.00 84.56 496 ASP A C 1
ATOM 3910 O O . ASP A 1 496 ? -22.065 -30.965 -0.272 1.00 84.56 496 ASP A O 1
ATOM 3914 N N . ALA A 1 497 ? -21.477 -29.108 -1.331 1.00 80.88 497 ALA A N 1
ATOM 3915 C CA . ALA A 1 497 ? -20.582 -28.678 -0.252 1.00 80.88 497 ALA A CA 1
ATOM 3916 C C . ALA A 1 497 ? -21.253 -28.401 1.114 1.00 80.88 497 ALA A C 1
ATOM 3918 O O . ALA A 1 497 ? -20.555 -28.565 2.116 1.00 80.88 497 ALA A O 1
ATOM 3919 N N . PRO A 1 498 ? -22.530 -27.969 1.208 1.00 77.88 498 PRO A N 1
ATOM 3920 C CA . PRO A 1 498 ? -23.224 -27.875 2.492 1.00 77.88 498 PRO A CA 1
ATOM 3921 C C . PRO A 1 498 ? -23.346 -29.239 3.181 1.00 77.88 498 PRO A C 1
ATOM 3923 O O . PRO A 1 498 ? -23.134 -29.316 4.385 1.00 77.88 498 PRO A O 1
ATOM 3926 N N . ASP A 1 499 ? -23.594 -30.303 2.413 1.00 84.00 499 ASP A N 1
ATOM 3927 C CA . ASP A 1 499 ? -23.888 -31.646 2.933 1.00 84.00 499 ASP A CA 1
ATOM 3928 C C . ASP A 1 499 ? -22.626 -32.411 3.376 1.00 84.00 499 ASP A C 1
ATOM 3930 O O . ASP A 1 499 ? -22.711 -33.394 4.103 1.00 84.00 499 ASP A O 1
ATOM 3934 N N . LEU A 1 500 ? -21.438 -31.970 2.948 1.00 70.44 500 LEU A N 1
ATOM 3935 C CA . LEU A 1 500 ? -20.141 -32.560 3.321 1.00 70.44 500 LEU A CA 1
ATOM 3936 C C . LEU A 1 500 ? -19.471 -31.873 4.525 1.00 70.44 500 LEU A C 1
ATOM 3938 O O . LEU A 1 500 ? -18.370 -32.268 4.913 1.00 70.44 500 LEU A O 1
ATOM 3942 N N . LEU A 1 501 ? -20.070 -30.799 5.049 1.00 64.31 501 LEU A N 1
ATOM 3943 C CA . LEU A 1 501 ? -19.534 -30.010 6.166 1.00 64.31 501 LEU A CA 1
ATOM 3944 C C . LEU A 1 501 ? -20.348 -30.150 7.467 1.00 64.31 501 LEU A C 1
ATOM 3946 O O . LEU A 1 501 ? -19.995 -29.490 8.449 1.00 64.31 501 LEU A O 1
ATOM 3950 N N . GLU A 1 502 ? -21.381 -30.997 7.479 1.00 42.69 502 GLU A N 1
ATOM 3951 C CA . GLU A 1 502 ? -21.957 -31.591 8.700 1.00 42.69 502 GLU A CA 1
ATOM 3952 C C . GLU A 1 502 ? -21.177 -32.849 9.100 1.00 42.69 502 GLU A C 1
ATOM 3954 O O . GLU A 1 502 ? -20.956 -33.025 10.323 1.00 42.69 502 GLU A O 1
#

Organism: NCBI:txid1745969

Radius of gyration: 40.44 Å; chains: 1; bounding box: 95×85×124 Å

pLDDT: mean 77.93, std 22.43, range [29.02, 98.31]

Sequence (502 aa):
MPPLAMSKPSTGPPQALIERINYLKQLLSNLPSTLPLERTNSTYHFYLDEDRVAETTLLQETNRVLEVSFETQRTTIKSMERGVRVQGLVPFLKKVIKHMNPSERKAFETAWLNRLIQGAKDSGAVIPSQTKKRQERESGGNDTDNSVEVHAPKKSRTAKRLTIVDSDSDFDMPAMPSAQQSTIPRQTLAPNVVIPSTGGVNLSQNRQGTLAQMGWQTWAPGAKDAHQKEASQRHREGREQFLCQQEAEQEEREQRKRELAAKRQRKHRAKKQAEKESADELSDDGNLHVVLARGANAQASRRAIDVAGASRAGTQGWRDQRNGTRGGAVQKKAATVNWFSPFLFDYIDKAMRRTGWSPTASVNYLQRENPVLFGTLHKGTISRWRVKGKDEWLPATMDKVIAGRALTASGRTGVLTPYPDITKNVKETLQGLRTAGAVVNVSITRGILIAEITQQQRHLLSKFKVSEYYVRAFLSSVMDWTPRKATRAARHIPEDAPDLLE

Foldseek 3Di:
DDPDPDPDQDDFFPPVLLVLLVVLLLLLVQQDPVAAADDPPQQQDQDADVVVVVVDPLLVSNVVNVCRRQVPVVDQRADRHHHDSVSVVSVSVSVSSRPDDPVSSVVCCVVPSVSSSVNSVVSVRDRPDPVVVVVVVVPPDDDDDDDDDDDDDDDDDDDDDDDDDDDDDDDDDDDDDDDDDDDDDDDDDDDDDDDDDDDDDDDDDPPDDDPVVPPDDDDDVPRVVVVVVVVVVVVVVVVVVVVVVVVVVVVVVVVVVVVVVVVVVVVVVVVVVVVVVVVVVVPPPDDPVVVVVVVVVVPPDDDDDDPVVVVPPPCPCVVVQQDDDPRPDPPPPPPDDQCLQLVNVVLLLVLCVVVVNQLVSSLVVCCVVPVPRSVPPDSVVSVVQPDPPDSGGDPVSVVSSVVSDDPPPPDPLCLCVVPVVLLVVLQVVQVVCVVVVHQDALVVSLVSSQVSCCVPPVVSVVVDDSDSVSSQSNCCPSVVDHHDDPDCVVVPPDPCNVVVVD

Secondary structure (DSSP, 8-state):
-----PPP--SPPPHHHHHHHHHHHHHHHT--TTS-SS-TT--------HHHHHHS-HHHHHHHHHHHHTTTTTSS------SHHHHTHHHHHHHHHHHS-HHHHHHHIIIIIHHHHHHHHHTT-----GGGTTTTTTSS----------------------------------------------------------------------GGGS--PPPPTTHHHHHHHHHHHHHHHHHHHHHHHHHHHHHHHHHHHHHHHHHHHHHHHHHHHHHHHHHHHTT-S--THHHHHHHGGGS-------HHHHTTTT-THHHHT--STTS-----------TTSHHHHHHHHHHHHHTTT-HHHHHHHHHHH-HHHHTT--HHHHHTTBPTTSSSB-HHHHHHHHTT---TTSSGGGGGTT-HHHHHHHHHHHHHHHHTT----HHHHHHHHHHHHHHHHTTHHHH----HHHHHHHHHHHS---PPP--GGGG---TTTTTT--